Protein 5HSZ (pdb70)

InterPro domains:
  IPR001647 DNA-binding HTH domain, TetR-type [PF00440] (20-61)
  IPR001647 DNA-binding HTH domain, TetR-type [PS50977] (10-70)
  IPR009057 Homedomain-like superfamily [SSF46689] (5-86)
  IPR023769 Nucleoid occlusion factor SlmA [MF_01839] (1-198)
  IPR023772 DNA-binding HTH domain, TetR-type, conserved site [PS01081] (28-58)
  IPR036271 Tetracyclin repressor-like, C-terminal domain superfamily [SSF48498] (84-192)
  IPR050109 HTH-type, TetR-like transcriptional regulator [PTHR30055] (3-193)
  IPR054580 Nucleoid occlusion factor SlmA-like, C-terminal [PF22276] (82-198)

Foldseek 3Di:
DVLLVLLLVVQLVCCLDPNVLDADDCQVSQVSSPHHSVVSCVNPVDCVVSLVVLVVVVLCQLVVVLVVLVVVDPQLLSSLLSSLCSLLVVCLVRVRSLCLLLPSSCVPDDPVSVVSSVVSLVVSLVVQLVSQVCCCVRVVDGQPDRSNVLSCLSVVLSSVQSVCCNVVSNPRGSCVVVVVVSVVSVVSSD/DCVCCLVVLLVLLVVLQLVCLQPPVVVDPDDLCVSCVNSVHDSVVSCVNPVDVLVVVCVVVVCVLCQQVVVLVVLVVVDVDLLSSLLVSLVSLQVVCLVRVSVLCLLLCVSCPVPDPVSVVVSVVSLVSSLVSNLVSQVCNCVRPNDGFPDDSSVLSVLSSCLSSVLSVVCVVVSNPRRSCVCVVVVSVVSVVPRD/DPDDDPDDPVD

B-factor: mean 50.71, std 27.28, range [10.42, 173.82]

Structure (mmCIF, N/CA/C/O backbone):
data_5HSZ
#
_entry.id   5HSZ
#
_cell.length_a   69.261
_cell.length_b   69.261
_cell.length_c   325.613
_cell.angle_alpha   90.000
_cell.angle_beta   90.000
_cell.angle_gamma   120.000
#
_symmetry.space_group_name_H-M   'P 65 2 2'
#
loop_
_entity.id
_entity.type
_entity.pdbx_description
1 polymer 'Nucleoid occlusion factor SlmA'
2 polymer 'C-terminal Tail of FtsZ'
3 non-polymer 'SULFATE ION'
4 water water
#
loop_
_atom_site.group_PDB
_atom_site.id
_atom_site.type_symbol
_atom_site.label_atom_id
_atom_site.label_alt_id
_atom_site.label_comp_id
_atom_site.label_asym_id
_atom_site.label_entity_id
_atom_site.label_seq_id
_atom_site.pdbx_PDB_ins_code
_atom_site.Cartn_x
_atom_site.Cartn_y
_atom_site.Cartn_z
_atom_site.occupancy
_atom_site.B_iso_or_equiv
_atom_site.auth_seq_id
_atom_site.auth_comp_id
_atom_site.auth_asym_id
_atom_site.auth_atom_id
_atom_site.pdbx_PDB_model_num
ATOM 1 N N . ARG A 1 7 ? 37.651 -11.079 -31.391 1.00 90.88 9 ARG A N 1
ATOM 2 C CA . ARG A 1 7 ? 37.902 -10.767 -29.988 1.00 90.84 9 ARG A CA 1
ATOM 3 C C . ARG A 1 7 ? 37.253 -9.454 -29.573 1.00 81.55 9 ARG A C 1
ATOM 4 O O . ARG A 1 7 ? 36.222 -9.446 -28.901 1.00 73.50 9 ARG A O 1
ATOM 12 N N . ASN A 1 8 ? 37.869 -8.344 -29.969 1.00 78.34 10 ASN A N 1
ATOM 13 C CA . ASN A 1 8 ? 37.326 -7.027 -29.665 1.00 79.47 10 ASN A CA 1
ATOM 14 C C . ASN A 1 8 ? 35.933 -6.856 -30.260 1.00 75.37 10 ASN A C 1
ATOM 15 O O . ASN A 1 8 ? 35.007 -6.411 -29.584 1.00 80.00 10 ASN A O 1
ATOM 20 N N . ARG A 1 9 ? 35.797 -7.223 -31.530 1.00 87.13 11 ARG A N 1
ATOM 21 C CA . ARG A 1 9 ? 34.529 -7.123 -32.241 1.00 72.42 11 ARG A CA 1
ATOM 22 C C . ARG A 1 9 ? 33.517 -8.131 -31.709 1.00 59.11 11 ARG A C 1
ATOM 23 O O . ARG A 1 9 ? 32.334 -7.822 -31.561 1.00 57.56 11 ARG A O 1
ATOM 31 N N . ARG A 1 10 ? 33.989 -9.339 -31.424 1.00 47.27 12 ARG A N 1
ATOM 32 C CA . ARG A 1 10 ? 33.121 -10.404 -30.939 1.00 49.59 12 ARG A CA 1
ATOM 33 C C . ARG A 1 10 ? 32.427 -10.023 -29.635 1.00 49.79 12 ARG A C 1
ATOM 34 O O . ARG A 1 10 ? 31.212 -10.169 -29.504 1.00 52.60 12 ARG A O 1
ATOM 42 N N . GLU A 1 11 ? 33.201 -9.535 -28.672 1.00 43.65 13 GLU A N 1
ATOM 43 C CA . GLU A 1 11 ? 32.638 -9.107 -27.400 1.00 50.10 13 GLU A CA 1
ATOM 44 C C . GLU A 1 11 ? 31.722 -7.906 -27.593 1.00 56.54 13 GLU A C 1
ATOM 45 O O . GLU A 1 11 ? 30.677 -7.805 -26.955 1.00 63.58 13 GLU A O 1
ATOM 51 N N . GLU A 1 12 ? 32.127 -6.995 -28.472 1.00 51.61 14 GLU A N 1
ATOM 52 C CA . GLU A 1 12 ? 31.302 -5.844 -28.819 1.00 51.38 14 GLU A CA 1
ATOM 53 C C . GLU A 1 12 ? 29.908 -6.290 -29.241 1.00 46.46 14 GLU A C 1
ATOM 54 O O . GLU A 1 12 ? 28.904 -5.737 -28.791 1.00 38.45 14 GLU A O 1
ATOM 60 N N . ILE A 1 13 ? 29.854 -7.296 -30.108 1.00 43.62 15 ILE A N 1
ATOM 61 C CA . ILE A 1 13 ? 28.585 -7.834 -30.582 1.00 37.01 15 ILE A CA 1
ATOM 62 C C . ILE A 1 13 ? 27.768 -8.415 -29.432 1.00 35.75 15 ILE A C 1
ATOM 63 O O . ILE A 1 13 ? 26.563 -8.181 -29.334 1.00 31.28 15 ILE A O 1
ATOM 68 N N . LEU A 1 14 ? 28.431 -9.171 -28.562 1.00 29.52 16 LEU A N 1
ATOM 69 C CA . LEU A 1 14 ? 27.770 -9.757 -27.401 1.00 25.29 16 LEU A CA 1
ATOM 70 C C . LEU A 1 14 ? 27.303 -8.677 -26.431 1.00 34.63 16 LEU A C 1
ATOM 71 O O . LEU A 1 14 ? 26.190 -8.739 -25.908 1.00 34.95 16 LEU A O 1
ATOM 76 N N . GLN A 1 15 ? 28.160 -7.688 -26.194 1.00 35.96 17 GLN A N 1
ATOM 77 C CA . GLN A 1 15 ? 27.819 -6.563 -25.331 1.00 45.01 17 GLN A CA 1
ATOM 78 C C . GLN A 1 15 ? 26.551 -5.874 -25.818 1.00 41.50 17 GLN A C 1
ATOM 79 O O . GLN A 1 15 ? 25.653 -5.575 -25.032 1.00 42.85 17 GLN A O 1
ATOM 85 N N . SER A 1 16 ? 26.483 -5.628 -27.122 1.00 35.93 18 SER A N 1
ATOM 86 C CA . SER A 1 16 ? 25.340 -4.943 -27.712 1.00 29.23 18 SER A CA 1
ATOM 87 C C . SER A 1 16 ? 24.081 -5.804 -27.686 1.00 29.74 18 SER A C 1
ATOM 88 O O . SER A 1 16 ? 22.970 -5.284 -27.595 1.00 35.90 18 SER A O 1
ATOM 91 N N . LEU A 1 17 ? 24.255 -7.120 -27.768 1.00 31.84 19 LEU A N 1
ATOM 92 C CA . LEU A 1 17 ? 23.121 -8.035 -27.703 1.00 32.85 19 LEU A CA 1
ATOM 93 C C . LEU A 1 17 ? 22.509 -8.029 -26.308 1.00 40.86 19 LEU A C 1
ATOM 94 O O . LEU A 1 17 ? 21.292 -7.935 -26.154 1.00 46.55 19 LEU A O 1
ATOM 99 N N . ALA A 1 18 ? 23.364 -8.133 -25.295 1.00 34.70 20 ALA A N 1
ATOM 100 C CA . ALA A 1 18 ? 22.917 -8.086 -23.909 1.00 35.22 20 ALA A CA 1
ATOM 101 C C . ALA A 1 18 ? 22.192 -6.774 -23.635 1.00 46.02 20 ALA A C 1
ATOM 102 O O . ALA A 1 18 ? 21.158 -6.752 -22.967 1.00 50.11 20 ALA A O 1
ATOM 104 N N . LEU A 1 19 ? 22.741 -5.683 -24.160 1.00 44.10 21 LEU A N 1
ATOM 105 C CA . LEU A 1 19 ? 22.139 -4.366 -23.993 1.00 45.96 21 LEU A CA 1
ATOM 106 C C . LEU A 1 19 ? 20.801 -4.292 -24.720 1.00 45.04 21 LEU A C 1
ATOM 107 O O . LEU A 1 19 ? 19.830 -3.746 -24.195 1.00 47.61 21 LEU A O 1
ATOM 112 N N . MET A 1 20 ? 20.754 -4.840 -25.930 1.00 30.60 22 MET A N 1
ATOM 113 C CA . MET A 1 20 ? 19.512 -4.872 -26.694 1.00 40.53 22 MET A CA 1
ATOM 114 C C . MET A 1 20 ? 18.447 -5.683 -25.967 1.00 45.36 22 MET A C 1
ATOM 115 O O . MET A 1 20 ? 17.277 -5.312 -25.958 1.00 45.61 22 MET A O 1
ATOM 120 N N . LEU A 1 21 ? 18.862 -6.787 -25.353 1.00 48.24 23 LEU A N 1
ATOM 121 C CA . LEU A 1 21 ? 17.944 -7.650 -24.615 1.00 43.49 23 LEU A CA 1
ATOM 122 C C . LEU A 1 21 ? 17.346 -6.943 -23.401 1.00 47.43 23 LEU A C 1
ATOM 123 O O . LEU A 1 21 ? 16.276 -7.315 -22.923 1.00 40.94 23 LEU A O 1
ATOM 128 N N . GLU A 1 22 ? 18.040 -5.923 -22.910 1.00 52.57 24 GLU A N 1
ATOM 129 C CA . GLU A 1 22 ? 17.618 -5.222 -21.703 1.00 55.56 24 GLU A CA 1
ATOM 130 C C . GLU A 1 22 ? 16.841 -3.946 -22.014 1.00 61.04 24 GLU A C 1
ATOM 131 O O . GLU A 1 22 ? 16.160 -3.396 -21.150 1.00 66.02 24 GLU A O 1
ATOM 137 N N . SER A 1 23 ? 16.939 -3.485 -23.256 1.00 57.56 25 SER A N 1
ATOM 138 C CA . SER A 1 23 ? 16.279 -2.250 -23.663 1.00 57.71 25 SER A CA 1
ATOM 139 C C . SER A 1 23 ? 14.865 -2.499 -24.182 1.00 65.60 25 SER A C 1
ATOM 140 O O . SER A 1 23 ? 14.305 -3.581 -24.002 1.00 65.49 25 SER A O 1
ATOM 143 N N . SER A 1 24 ? 14.295 -1.486 -24.825 1.00 75.96 26 SER A N 1
ATOM 144 C CA . SER A 1 24 ? 12.949 -1.581 -25.379 1.00 76.73 26 SER A CA 1
ATOM 145 C C . SER A 1 24 ? 12.888 -2.600 -26.515 1.00 71.90 26 SER A C 1
ATOM 146 O O . SER A 1 24 ? 11.832 -3.167 -26.799 1.00 71.06 26 SER A O 1
ATOM 149 N N . ASP A 1 25 ? 14.026 -2.826 -27.163 1.00 70.66 27 ASP A N 1
ATOM 150 C CA . ASP A 1 25 ? 14.109 -3.820 -28.224 1.00 70.45 27 ASP A CA 1
ATOM 151 C C . ASP A 1 25 ? 14.258 -5.222 -27.636 1.00 69.19 27 ASP A C 1
ATOM 152 O O . ASP A 1 25 ? 14.114 -6.223 -28.340 1.00 69.43 27 ASP A O 1
ATOM 157 N N . GLY A 1 26 ? 14.545 -5.286 -26.340 1.00 63.98 28 GLY A N 1
ATOM 158 C CA . GLY A 1 26 ? 14.740 -6.557 -25.668 1.00 54.19 28 GLY A CA 1
ATOM 159 C C . GLY A 1 26 ? 13.523 -7.459 -25.715 1.00 47.25 28 GLY A C 1
ATOM 160 O O . GLY A 1 26 ? 13.649 -8.680 -25.647 1.00 48.25 28 GLY A O 1
ATOM 161 N N . SER A 1 27 ? 12.345 -6.856 -25.833 1.00 49.10 29 SER A N 1
ATOM 162 C CA . SER A 1 27 ? 11.099 -7.612 -25.869 1.00 56.17 29 SER A CA 1
ATOM 163 C C . SER A 1 27 ? 10.701 -7.975 -27.298 1.00 57.70 29 SER A C 1
ATOM 164 O O . SER A 1 27 ? 9.641 -8.555 -27.525 1.00 64.94 29 SER A O 1
ATOM 167 N N . GLN A 1 28 ? 11.555 -7.631 -28.258 1.00 54.65 30 GLN A N 1
ATOM 168 C CA . GLN A 1 28 ? 11.291 -7.942 -29.660 1.00 65.68 30 GLN A CA 1
ATOM 169 C C . GLN A 1 28 ? 12.420 -8.773 -30.258 1.00 58.69 30 GLN A C 1
ATOM 170 O O . GLN A 1 28 ? 13.491 -8.899 -29.664 1.00 37.98 30 GLN A O 1
ATOM 176 N N . ARG A 1 29 ? 12.178 -9.342 -31.433 1.00 68.30 31 ARG A N 1
ATOM 177 C CA . ARG A 1 29 ? 13.198 -10.130 -32.108 1.00 69.19 31 ARG A CA 1
ATOM 178 C C . ARG A 1 29 ? 14.393 -9.263 -32.493 1.00 60.85 31 ARG A C 1
ATOM 179 O O . ARG A 1 29 ? 14.233 -8.234 -33.149 1.00 60.97 31 ARG A O 1
ATOM 187 N N . ILE A 1 30 ? 15.585 -9.678 -32.073 1.00 56.89 32 ILE A N 1
ATOM 188 C CA . ILE A 1 30 ? 16.810 -9.002 -32.470 1.00 43.34 32 ILE A CA 1
ATOM 189 C C . ILE A 1 30 ? 17.157 -9.445 -33.883 1.00 40.45 32 ILE A C 1
ATOM 190 O O . ILE A 1 30 ? 16.998 -10.614 -34.225 1.00 44.28 32 ILE A O 1
ATOM 195 N N . THR A 1 31 ? 17.616 -8.516 -34.712 1.00 37.27 33 THR A N 1
ATOM 196 C CA . THR A 1 31 ? 17.975 -8.861 -36.080 1.00 41.08 33 THR A CA 1
ATOM 197 C C . THR A 1 31 ? 19.483 -8.803 -36.270 1.00 40.62 33 THR A C 1
ATOM 198 O O . THR A 1 31 ? 20.165 -7.980 -35.660 1.00 34.50 33 THR A O 1
ATOM 202 N N . THR A 1 32 ? 20.000 -9.689 -37.114 1.00 40.88 34 THR A N 1
ATOM 203 C CA . THR A 1 32 ? 21.414 -9.671 -37.461 1.00 40.55 34 THR A CA 1
ATOM 204 C C . THR A 1 32 ? 21.789 -8.312 -38.043 1.00 44.52 34 THR A C 1
ATOM 205 O O . THR A 1 32 ? 22.919 -7.847 -37.893 1.00 43.81 34 THR A O 1
ATOM 209 N N . ALA A 1 33 ? 20.822 -7.673 -38.695 1.00 50.25 35 ALA A N 1
ATOM 210 C CA . ALA A 1 33 ? 21.028 -6.356 -39.290 1.00 50.55 35 ALA A CA 1
ATOM 211 C C . ALA A 1 33 ? 21.212 -5.277 -38.226 1.00 51.83 35 ALA A C 1
ATOM 212 O O . ALA A 1 33 ? 22.187 -4.524 -38.259 1.00 44.86 35 ALA A O 1
ATOM 214 N N . LYS A 1 34 ? 20.268 -5.198 -37.292 1.00 52.84 36 LYS A N 1
ATOM 215 C CA . LYS A 1 34 ? 20.341 -4.228 -36.206 1.00 53.94 36 LYS A CA 1
ATOM 216 C C . LYS A 1 34 ? 21.591 -4.447 -35.369 1.00 44.35 36 LYS A C 1
ATOM 217 O O . LYS A 1 34 ? 22.291 -3.498 -35.020 1.00 40.52 36 LYS A O 1
ATOM 223 N N . LEU A 1 35 ? 21.858 -5.706 -35.044 1.00 37.32 37 LEU A N 1
ATOM 224 C CA . LEU A 1 35 ? 23.020 -6.068 -34.244 1.00 39.77 37 LEU A CA 1
ATOM 225 C C . LEU A 1 35 ? 24.298 -5.513 -34.869 1.00 43.25 37 LEU A C 1
ATOM 226 O O . LEU A 1 35 ? 25.149 -4.950 -34.178 1.00 46.01 37 LEU A O 1
ATOM 231 N N . ALA A 1 36 ? 24.420 -5.673 -36.183 1.00 39.47 38 ALA A N 1
ATOM 232 C CA . ALA A 1 36 ? 25.577 -5.175 -36.915 1.00 45.71 38 ALA A CA 1
ATOM 233 C C . ALA A 1 36 ? 25.655 -3.652 -36.855 1.00 44.12 38 ALA A C 1
ATOM 234 O O . ALA A 1 36 ? 26.734 -3.083 -36.697 1.00 45.80 38 ALA A O 1
ATOM 236 N N . ALA A 1 37 ? 24.504 -2.999 -36.978 1.00 39.57 39 ALA A N 1
ATOM 237 C CA . ALA A 1 37 ? 24.446 -1.541 -36.967 1.00 46.19 39 ALA A CA 1
ATOM 238 C C . ALA A 1 37 ? 24.908 -0.958 -35.635 1.00 52.10 39 ALA A C 1
ATOM 239 O O . ALA A 1 37 ? 25.662 0.014 -35.601 1.00 58.85 39 ALA A O 1
ATOM 241 N N . SER A 1 38 ? 24.453 -1.559 -34.540 1.00 49.47 40 SER A N 1
ATOM 242 C CA . SER A 1 38 ? 24.769 -1.064 -33.204 1.00 46.19 40 SER A CA 1
ATOM 243 C C . SER A 1 38 ? 26.270 -1.062 -32.922 1.00 50.70 40 SER A C 1
ATOM 244 O O . SER A 1 38 ? 26.767 -0.211 -32.185 1.00 63.06 40 SER A O 1
ATOM 247 N N . VAL A 1 39 ? 26.988 -2.015 -33.507 1.00 45.00 41 VAL A N 1
ATOM 248 C CA . VAL A 1 39 ? 28.435 -2.090 -33.331 1.00 47.53 41 VAL A CA 1
ATOM 249 C C . VAL A 1 39 ? 29.167 -1.373 -34.463 1.00 54.38 41 VAL A C 1
ATOM 250 O O . VAL A 1 39 ? 30.396 -1.294 -34.470 1.00 54.99 41 VAL A O 1
ATOM 254 N N . GLY A 1 40 ? 28.401 -0.853 -35.417 1.00 49.60 42 GLY A N 1
ATOM 255 C CA . GLY A 1 40 ? 28.956 -0.068 -36.504 1.00 48.88 42 GLY A CA 1
ATOM 256 C C . GLY A 1 40 ? 29.655 -0.887 -37.571 1.00 54.57 42 GLY A C 1
ATOM 257 O O . GLY A 1 40 ? 30.602 -0.417 -38.203 1.00 62.07 42 GLY A O 1
ATOM 258 N N . VAL A 1 41 ? 29.192 -2.116 -37.775 1.00 44.40 43 VAL A N 1
ATOM 259 C CA . VAL A 1 41 ? 29.756 -2.975 -38.808 1.00 42.09 43 VAL A CA 1
ATOM 260 C C . VAL A 1 41 ? 28.671 -3.460 -39.761 1.00 42.32 43 VAL A C 1
ATOM 261 O O . VAL A 1 41 ? 27.479 -3.333 -39.479 1.00 33.77 43 VAL A O 1
ATOM 265 N N . SER A 1 42 ? 29.091 -4.014 -40.893 1.00 37.01 44 SER A N 1
ATOM 266 C CA . SER A 1 42 ? 28.152 -4.520 -41.882 1.00 30.04 44 SER A CA 1
ATOM 267 C C . SER A 1 42 ? 27.623 -5.886 -41.469 1.00 36.88 44 SER A C 1
ATOM 268 O O . SER A 1 42 ? 28.255 -6.598 -40.690 1.00 35.16 44 SER A O 1
ATOM 271 N N . GLU A 1 43 ? 26.457 -6.243 -41.997 1.00 39.43 45 GLU A N 1
ATOM 272 C CA . GLU A 1 43 ? 25.863 -7.545 -41.732 1.00 37.34 45 GLU A CA 1
ATOM 273 C C . GLU A 1 43 ? 26.843 -8.656 -42.093 1.00 36.50 45 GLU A C 1
ATOM 274 O O . GLU A 1 43 ? 26.973 -9.643 -41.369 1.00 36.88 45 GLU A O 1
ATOM 280 N N . ALA A 1 44 ? 27.536 -8.479 -43.213 1.00 33.02 46 ALA A N 1
ATOM 281 C CA . ALA A 1 44 ? 28.522 -9.450 -43.672 1.00 33.62 46 ALA A CA 1
ATOM 282 C C . ALA A 1 44 ? 29.669 -9.588 -42.676 1.00 34.46 46 ALA A C 1
ATOM 283 O O . ALA A 1 44 ? 30.117 -10.697 -42.381 1.00 33.01 46 ALA A O 1
ATOM 285 N N . ALA A 1 45 ? 30.140 -8.457 -42.162 1.00 33.31 47 ALA A N 1
ATOM 286 C CA . ALA A 1 45 ? 31.237 -8.451 -41.201 1.00 38.59 47 ALA A CA 1
ATOM 287 C C . ALA A 1 45 ? 30.853 -9.190 -39.923 1.00 40.20 47 ALA A C 1
ATOM 288 O O . ALA A 1 45 ? 31.662 -9.921 -39.352 1.00 45.83 47 ALA A O 1
ATOM 290 N N . LEU A 1 46 ? 29.615 -8.994 -39.482 1.00 36.56 48 LEU A N 1
ATOM 291 C CA . LEU A 1 46 ? 29.119 -9.649 -38.277 1.00 37.49 48 LEU A CA 1
ATOM 292 C C . LEU A 1 46 ? 29.116 -11.167 -38.436 1.00 45.99 48 LEU A C 1
ATOM 293 O O . LEU A 1 46 ? 29.438 -11.897 -37.499 1.00 43.74 48 LEU A O 1
ATOM 298 N N . TYR A 1 47 ? 28.752 -11.634 -39.626 1.00 51.03 49 TYR A N 1
ATOM 299 C CA . TYR A 1 47 ? 28.723 -13.065 -39.915 1.00 54.55 49 TYR A CA 1
ATOM 300 C C . TYR A 1 47 ? 30.093 -13.703 -39.723 1.00 48.29 49 TYR A C 1
ATOM 301 O O . TYR A 1 47 ? 30.199 -14.862 -39.321 1.00 44.62 49 TYR A O 1
ATOM 310 N N . ARG A 1 48 ? 31.138 -12.937 -40.015 1.00 45.66 50 ARG A N 1
ATOM 311 C CA . ARG A 1 48 ? 32.510 -13.403 -39.858 1.00 49.83 50 ARG A CA 1
ATOM 312 C C . ARG A 1 48 ? 32.767 -13.885 -38.434 1.00 44.13 50 ARG A C 1
ATOM 313 O O . ARG A 1 48 ? 33.582 -14.779 -38.207 1.00 43.77 50 ARG A O 1
ATOM 321 N N . HIS A 1 49 ? 32.064 -13.286 -37.478 1.00 40.43 51 HIS A N 1
ATOM 322 C CA . HIS A 1 49 ? 32.226 -13.635 -36.072 1.00 41.26 51 HIS A CA 1
ATOM 323 C C . HIS A 1 49 ? 31.140 -14.598 -35.603 1.00 37.64 51 HIS A C 1
ATOM 324 O O . HIS A 1 49 ? 31.412 -15.541 -34.861 1.00 38.47 51 HIS A O 1
ATOM 331 N N . PHE A 1 50 ? 29.909 -14.353 -36.039 1.00 38.26 52 PHE A N 1
ATOM 332 C CA . PHE A 1 50 ? 28.787 -15.213 -35.681 1.00 39.41 52 PHE A CA 1
ATOM 333 C C . PHE A 1 50 ? 27.913 -15.507 -36.893 1.00 44.78 52 PHE A C 1
ATOM 334 O O . PHE A 1 50 ? 27.285 -14.603 -37.444 1.00 48.60 52 PHE A O 1
ATOM 342 N N . PRO A 1 51 ? 27.870 -16.780 -37.313 1.00 51.98 53 PRO A N 1
ATOM 343 C CA . PRO A 1 51 ? 27.013 -17.194 -38.427 1.00 50.21 53 PRO A CA 1
ATOM 344 C C . PRO A 1 51 ? 25.555 -16.889 -38.117 1.00 53.26 53 PRO A C 1
ATOM 345 O O . PRO A 1 51 ? 24.798 -16.489 -39.001 1.00 53.46 53 PRO A O 1
ATOM 349 N N . SER A 1 52 ? 25.175 -17.077 -36.858 1.00 52.64 54 SER A N 1
ATOM 350 C CA . SER A 1 52 ? 23.810 -16.829 -36.419 1.00 51.59 54 SER A CA 1
ATOM 351 C C . SER A 1 52 ? 23.801 -16.233 -35.019 1.00 53.54 54 SER A C 1
ATOM 352 O O . SER A 1 52 ? 24.843 -16.115 -34.375 1.00 56.52 54 SER A O 1
ATOM 355 N N . LYS A 1 53 ? 22.617 -15.861 -34.550 1.00 47.70 55 LYS A N 1
ATOM 356 C CA . LYS A 1 53 ? 22.471 -15.333 -33.202 1.00 55.35 55 LYS A CA 1
ATOM 357 C C . LYS A 1 53 ? 22.521 -16.469 -32.191 1.00 48.08 55 LYS A C 1
ATOM 358 O O . LYS A 1 53 ? 22.675 -16.242 -30.992 1.00 45.89 55 LYS A O 1
ATOM 364 N N . THR A 1 54 ? 22.391 -17.694 -32.689 1.00 25.55 56 THR A N 1
ATOM 365 C CA . THR A 1 54 ? 22.410 -18.875 -31.838 1.00 29.92 56 THR A CA 1
ATOM 366 C C . THR A 1 54 ? 23.741 -18.989 -31.104 1.00 29.05 56 THR A C 1
ATOM 367 O O . THR A 1 54 ? 23.775 -19.214 -29.895 1.00 38.82 56 THR A O 1
ATOM 371 N N . ARG A 1 55 ? 24.834 -18.835 -31.845 1.00 27.29 57 ARG A N 1
ATOM 372 C CA . ARG A 1 55 ? 26.168 -18.855 -31.257 1.00 35.66 57 ARG A CA 1
ATOM 373 C C . ARG A 1 55 ? 26.298 -17.753 -30.213 1.00 33.98 57 ARG A C 1
ATOM 374 O O . ARG A 1 55 ? 26.979 -17.918 -29.201 1.00 35.73 57 ARG A O 1
ATOM 382 N N . MET A 1 56 ? 25.638 -16.627 -30.468 1.00 25.33 58 MET A N 1
ATOM 383 C CA . MET A 1 56 ? 25.666 -15.493 -29.552 1.00 33.84 58 MET A CA 1
ATOM 384 C C . MET A 1 56 ? 24.997 -15.842 -28.228 1.00 29.81 58 MET A C 1
ATOM 385 O O . MET A 1 56 ? 25.565 -15.623 -27.158 1.00 34.34 58 MET A O 1
ATOM 390 N N . PHE A 1 57 ? 23.785 -16.385 -28.306 1.00 24.17 59 PHE A N 1
ATOM 391 C CA . PHE A 1 57 ? 23.050 -16.781 -27.110 1.00 24.24 59 PHE A CA 1
ATOM 392 C C . PHE A 1 57 ? 23.799 -17.852 -26.323 1.00 31.91 59 PHE A C 1
ATOM 393 O O . PHE A 1 57 ? 23.839 -17.812 -25.094 1.00 27.56 59 PHE A O 1
ATOM 401 N N . ASP A 1 58 ? 24.390 -18.807 -27.037 1.00 29.72 60 ASP A N 1
ATOM 402 C CA . ASP A 1 58 ? 25.214 -19.834 -26.407 1.00 33.76 60 ASP A CA 1
ATOM 403 C C . ASP A 1 58 ? 26.260 -19.201 -25.497 1.00 30.82 60 ASP A C 1
ATOM 404 O O . ASP A 1 58 ? 26.431 -19.612 -24.349 1.00 30.28 60 ASP A O 1
ATOM 409 N N . SER A 1 59 ? 26.954 -18.195 -26.020 1.00 25.15 61 SER A N 1
ATOM 410 C CA . SER A 1 59 ? 27.998 -17.506 -25.271 1.00 30.03 61 SER A CA 1
ATOM 411 C C . SER A 1 59 ? 27.427 -16.821 -24.033 1.00 31.69 61 SER A C 1
ATOM 412 O O . SER A 1 59 ? 28.011 -16.884 -22.952 1.00 34.08 61 SER A O 1
ATOM 415 N N . LEU A 1 60 ? 26.281 -16.167 -24.200 1.00 30.82 62 LEU A N 1
ATOM 416 C CA . LEU A 1 60 ? 25.606 -15.504 -23.090 1.00 28.98 62 LEU A CA 1
ATOM 417 C C . LEU A 1 60 ? 25.187 -16.505 -22.019 1.00 30.78 62 LEU A C 1
ATOM 418 O O . LEU A 1 60 ? 25.450 -16.306 -20.833 1.00 26.49 62 LEU A O 1
ATOM 423 N N . ILE A 1 61 ? 24.535 -17.582 -22.444 1.00 20.72 63 ILE A N 1
ATOM 424 C CA . ILE A 1 61 ? 24.102 -18.621 -21.520 1.00 21.67 63 ILE A CA 1
ATOM 425 C C . ILE A 1 61 ? 25.297 -19.216 -20.783 1.00 29.09 63 ILE A C 1
ATOM 426 O O . ILE A 1 61 ? 25.200 -19.571 -19.608 1.00 31.46 63 ILE A O 1
ATOM 431 N N . GLU A 1 62 ? 26.426 -19.318 -21.478 1.00 27.22 64 GLU A N 1
ATOM 432 C CA . GLU A 1 62 ? 27.648 -19.834 -20.872 1.00 26.95 64 GLU A CA 1
ATOM 433 C C . GLU A 1 62 ? 28.123 -18.909 -19.757 1.00 25.12 64 GLU A C 1
ATOM 434 O O . GLU A 1 62 ? 28.592 -19.368 -18.717 1.00 25.67 64 GLU A O 1
ATOM 440 N N . PHE A 1 63 ? 27.998 -17.605 -19.982 1.00 20.07 65 PHE A N 1
ATOM 441 C CA . PHE A 1 63 ? 28.336 -16.621 -18.961 1.00 18.69 65 PHE A CA 1
ATOM 442 C C . PHE A 1 63 ? 27.420 -16.782 -17.754 1.00 26.84 65 PHE A C 1
ATOM 443 O O . PHE A 1 63 ? 27.860 -16.688 -16.609 1.00 29.18 65 PHE A O 1
ATOM 451 N N . ILE A 1 64 ? 26.142 -17.028 -18.022 1.00 25.15 66 ILE A N 1
ATOM 452 C CA . ILE A 1 64 ? 25.155 -17.215 -16.967 1.00 30.31 66 ILE A CA 1
ATOM 453 C C . ILE A 1 64 ? 25.487 -18.441 -16.122 1.00 32.33 66 ILE A C 1
ATOM 454 O O . ILE A 1 64 ? 25.523 -18.369 -14.894 1.00 24.88 66 ILE A O 1
ATOM 459 N N . GLU A 1 65 ? 25.730 -19.564 -16.790 1.00 27.12 67 GLU A N 1
ATOM 460 C CA . GLU A 1 65 ? 26.099 -20.799 -16.108 1.00 24.32 67 GLU A CA 1
ATOM 461 C C . GLU A 1 65 ? 27.320 -20.591 -15.220 1.00 26.58 67 GLU A C 1
ATOM 462 O O . GLU A 1 65 ? 27.304 -20.927 -14.037 1.00 33.17 67 GLU A O 1
ATOM 468 N N . ASP A 1 66 ? 28.377 -20.037 -15.804 1.00 20.38 68 ASP A N 1
ATOM 469 C CA . ASP A 1 66 ? 29.624 -19.816 -15.081 1.00 22.95 68 ASP A CA 1
ATOM 470 C C . ASP A 1 66 ? 29.429 -18.930 -13.855 1.00 28.88 68 ASP A C 1
ATOM 471 O O . ASP A 1 66 ? 29.864 -19.275 -12.759 1.00 41.13 68 ASP A O 1
ATOM 476 N N . SER A 1 67 ? 28.772 -17.792 -14.046 1.00 24.32 69 SER A N 1
ATOM 477 C CA . SER A 1 67 ? 28.573 -16.834 -12.964 1.00 26.78 69 SER A CA 1
ATOM 478 C C . SER A 1 67 ? 27.841 -17.446 -11.771 1.00 26.57 69 SER A C 1
ATOM 479 O O . SER A 1 67 ? 28.236 -17.248 -10.622 1.00 24.78 69 SER A O 1
ATOM 482 N N . LEU A 1 68 ? 26.775 -18.191 -12.049 1.00 27.32 70 LEU A N 1
ATOM 483 C CA . LEU A 1 68 ? 25.959 -18.781 -10.991 1.00 23.49 70 LEU A CA 1
ATOM 484 C C . LEU A 1 68 ? 26.616 -20.002 -10.352 1.00 28.83 70 LEU A C 1
ATOM 485 O O . LEU A 1 68 ? 26.814 -20.042 -9.138 1.00 29.01 70 LEU A O 1
ATOM 490 N N . ILE A 1 69 ? 26.951 -20.994 -11.172 1.00 26.42 71 ILE A N 1
ATOM 491 C CA . ILE A 1 69 ? 27.567 -22.221 -10.676 1.00 28.76 71 ILE A CA 1
ATOM 492 C C . ILE A 1 69 ? 28.834 -21.930 -9.875 1.00 32.73 71 ILE A C 1
ATOM 493 O O . ILE A 1 69 ? 29.028 -22.471 -8.787 1.00 38.30 71 ILE A O 1
ATOM 498 N N . THR A 1 70 ? 29.691 -21.072 -10.420 1.00 30.04 72 THR A N 1
ATOM 499 C CA . THR A 1 70 ? 30.932 -20.699 -9.749 1.00 33.63 72 THR A CA 1
ATOM 500 C C . THR A 1 70 ? 30.668 -20.059 -8.391 1.00 28.40 72 THR A C 1
ATOM 501 O O . THR A 1 70 ? 31.347 -20.360 -7.411 1.00 32.74 72 THR A O 1
ATOM 505 N N . ARG A 1 71 ? 29.677 -19.178 -8.336 1.00 31.35 73 ARG A N 1
ATOM 506 C CA . ARG A 1 71 ? 29.335 -18.498 -7.093 1.00 32.40 73 ARG A CA 1
ATOM 507 C C . ARG A 1 71 ? 28.709 -19.450 -6.079 1.00 31.00 73 ARG A C 1
ATOM 508 O O . ARG A 1 71 ? 28.923 -19.314 -4.876 1.00 36.81 73 ARG A O 1
ATOM 516 N N . ILE A 1 72 ? 27.936 -20.412 -6.570 1.00 24.36 74 ILE A N 1
ATOM 517 C CA . ILE A 1 72 ? 27.301 -21.395 -5.701 1.00 26.28 74 ILE A CA 1
ATOM 518 C C . ILE A 1 72 ? 28.338 -22.271 -5.002 1.00 30.10 74 ILE A C 1
ATOM 519 O O . ILE A 1 72 ? 28.166 -22.644 -3.842 1.00 33.54 74 ILE A O 1
ATOM 524 N N . ASN A 1 73 ? 29.415 -22.593 -5.711 1.00 32.97 75 ASN A N 1
ATOM 525 C CA . ASN A 1 73 ? 30.493 -23.389 -5.135 1.00 34.46 75 ASN A CA 1
ATOM 526 C C . ASN A 1 73 ? 31.296 -22.606 -4.100 1.00 29.67 75 ASN A C 1
ATOM 527 O O . ASN A 1 73 ? 31.720 -23.157 -3.085 1.00 26.67 75 ASN A O 1
ATOM 532 N N . LEU A 1 74 ? 31.503 -21.319 -4.359 1.00 34.86 76 LEU A N 1
ATOM 533 C CA . LEU A 1 74 ? 32.191 -20.462 -3.401 1.00 34.30 76 LEU A CA 1
ATOM 534 C C . LEU A 1 74 ? 31.369 -20.301 -2.126 1.00 36.04 76 LEU A C 1
ATOM 535 O O . LEU A 1 74 ? 31.917 -20.240 -1.026 1.00 39.68 76 LEU A O 1
ATOM 540 N N . ILE A 1 75 ? 30.052 -20.227 -2.285 1.00 30.06 77 ILE A N 1
ATOM 541 C CA . ILE A 1 75 ? 29.146 -20.152 -1.147 1.00 29.00 77 ILE A CA 1
ATOM 542 C C . ILE A 1 75 ? 29.271 -21.400 -0.282 1.00 26.08 77 ILE A C 1
ATOM 543 O O . ILE A 1 75 ? 29.420 -21.310 0.936 1.00 38.03 77 ILE A O 1
ATOM 548 N N . LEU A 1 76 ? 29.216 -22.564 -0.922 1.00 21.36 78 LEU A N 1
ATOM 549 C CA . LEU A 1 76 ? 29.269 -23.840 -0.212 1.00 23.24 78 LEU A CA 1
ATOM 550 C C . LEU A 1 76 ? 30.575 -24.013 0.562 1.00 37.47 78 LEU A C 1
ATOM 551 O O . LEU A 1 76 ? 30.613 -24.698 1.585 1.00 35.61 78 LEU A O 1
ATOM 556 N N . LYS A 1 77 ? 31.644 -23.392 0.078 1.00 30.03 79 LYS A N 1
ATOM 557 C CA . LYS A 1 77 ? 32.938 -23.515 0.741 1.00 33.19 79 LYS A CA 1
ATOM 558 C C . LYS A 1 77 ? 33.128 -22.527 1.885 1.00 25.22 79 LYS A C 1
ATOM 559 O O . LYS A 1 77 ? 33.692 -22.882 2.923 1.00 35.55 79 LYS A O 1
ATOM 565 N N . ASP A 1 78 ? 32.670 -21.293 1.694 1.00 28.25 80 ASP A N 1
ATOM 566 C CA . ASP A 1 78 ? 32.865 -20.245 2.694 1.00 40.07 80 ASP A CA 1
ATOM 567 C C . ASP A 1 78 ? 31.784 -20.227 3.779 1.00 47.08 80 ASP A C 1
ATOM 568 O O . ASP A 1 78 ? 31.949 -19.589 4.820 1.00 56.00 80 ASP A O 1
ATOM 573 N N . GLU A 1 79 ? 30.679 -20.926 3.533 1.00 41.24 81 GLU A N 1
ATOM 574 C CA . GLU A 1 79 ? 29.588 -21.001 4.501 1.00 34.88 81 GLU A CA 1
ATOM 575 C C . GLU A 1 79 ? 29.133 -22.444 4.683 1.00 39.86 81 GLU A C 1
ATOM 576 O O . GLU A 1 79 ? 28.908 -23.158 3.707 1.00 37.57 81 GLU A O 1
ATOM 582 N N . LYS A 1 80 ? 28.998 -22.868 5.935 1.00 42.19 82 LYS A N 1
ATOM 583 C CA . LYS A 1 80 ? 28.635 -24.249 6.233 1.00 39.08 82 LYS A CA 1
ATOM 584 C C . LYS A 1 80 ? 27.216 -24.391 6.776 1.00 37.11 82 LYS A C 1
ATOM 585 O O . LYS A 1 80 ? 26.616 -25.462 6.683 1.00 39.99 82 LYS A O 1
ATOM 591 N N . ASP A 1 81 ? 26.682 -23.316 7.345 1.00 24.02 83 ASP A N 1
ATOM 592 C CA . ASP A 1 81 ? 25.316 -23.336 7.855 1.00 28.97 83 ASP A CA 1
ATOM 593 C C . ASP A 1 81 ? 24.320 -23.505 6.712 1.00 34.38 83 ASP A C 1
ATOM 594 O O . ASP A 1 81 ? 24.310 -22.722 5.762 1.00 33.55 83 ASP A O 1
ATOM 599 N N . THR A 1 82 ? 23.485 -24.534 6.812 1.00 29.90 84 THR A N 1
ATOM 600 C CA . THR A 1 82 ? 22.536 -24.871 5.755 1.00 33.63 84 THR A CA 1
ATOM 601 C C . THR A 1 82 ? 21.645 -23.697 5.357 1.00 27.71 84 THR A C 1
ATOM 602 O O . THR A 1 82 ? 21.533 -23.367 4.176 1.00 25.77 84 THR A O 1
ATOM 606 N N . THR A 1 83 ? 21.012 -23.071 6.344 1.00 27.36 85 THR A N 1
ATOM 607 C CA . THR A 1 83 ? 20.084 -21.976 6.081 1.00 33.01 85 THR A CA 1
ATOM 608 C C . THR A 1 83 ? 20.787 -20.772 5.459 1.00 31.97 85 THR A C 1
ATOM 609 O O . THR A 1 83 ? 20.254 -20.133 4.551 1.00 32.08 85 THR A O 1
ATOM 613 N N . ALA A 1 84 ? 21.984 -20.468 5.951 1.00 26.57 86 ALA A N 1
ATOM 614 C CA . ALA A 1 84 ? 22.777 -19.374 5.404 1.00 30.71 86 ALA A CA 1
ATOM 615 C C . ALA A 1 84 ? 23.154 -19.669 3.956 1.00 27.36 86 ALA A C 1
ATOM 616 O O . ALA A 1 84 ? 23.097 -18.788 3.099 1.00 25.70 86 ALA A O 1
ATOM 618 N N . ARG A 1 85 ? 23.538 -20.914 3.691 1.00 31.00 87 ARG A N 1
ATOM 619 C CA . ARG A 1 85 ? 23.836 -21.348 2.331 1.00 26.60 87 ARG A CA 1
ATOM 620 C C . ARG A 1 85 ? 22.640 -21.102 1.420 1.00 24.60 87 ARG A C 1
ATOM 621 O O . ARG A 1 85 ? 22.760 -20.438 0.390 1.00 27.18 87 ARG A O 1
ATOM 629 N N . LEU A 1 86 ? 21.487 -21.635 1.811 1.00 27.03 88 LEU A N 1
ATOM 630 C CA . LEU A 1 86 ? 20.253 -21.435 1.060 1.00 17.23 88 LEU A CA 1
ATOM 631 C C . LEU A 1 86 ? 19.993 -19.955 0.796 1.00 28.67 88 LEU A C 1
ATOM 632 O O . LEU A 1 86 ? 19.655 -19.568 -0.322 1.00 23.35 88 LEU A O 1
ATOM 637 N N . ARG A 1 87 ? 20.155 -19.131 1.828 1.00 28.81 89 ARG A N 1
ATOM 638 C CA . ARG A 1 87 ? 19.912 -17.698 1.702 1.00 25.39 89 ARG A CA 1
ATOM 639 C C . ARG A 1 87 ? 20.847 -17.060 0.682 1.00 20.83 89 ARG A C 1
ATOM 640 O O . ARG A 1 87 ? 20.405 -16.327 -0.202 1.00 23.56 89 ARG A O 1
ATOM 648 N N . LEU A 1 88 ? 22.140 -17.342 0.810 1.00 23.81 90 LEU A N 1
ATOM 649 C CA . LEU A 1 88 ? 23.135 -16.802 -0.108 1.00 29.46 90 LEU A CA 1
ATOM 650 C C . LEU A 1 88 ? 22.834 -17.195 -1.550 1.00 32.96 90 LEU A C 1
ATOM 651 O O . LEU A 1 88 ? 22.882 -16.360 -2.452 1.00 40.23 90 LEU A O 1
ATOM 656 N N . ILE A 1 89 ? 22.523 -18.469 -1.759 1.00 24.68 91 ILE A N 1
ATOM 657 C CA . ILE A 1 89 ? 22.236 -18.977 -3.096 1.00 25.87 91 ILE A CA 1
ATOM 658 C C . ILE A 1 89 ? 21.027 -18.277 -3.712 1.00 25.50 91 ILE A C 1
ATOM 659 O O . ILE A 1 89 ? 21.059 -17.874 -4.875 1.00 26.10 91 ILE A O 1
ATOM 664 N N . VAL A 1 90 ? 19.964 -18.133 -2.927 1.00 27.08 92 VAL A N 1
ATOM 665 C CA . VAL A 1 90 ? 18.772 -17.428 -3.381 1.00 28.00 92 VAL A CA 1
ATOM 666 C C . VAL A 1 90 ? 19.101 -15.970 -3.688 1.00 32.63 92 VAL A C 1
ATOM 667 O O . VAL A 1 90 ? 18.694 -15.435 -4.719 1.00 30.15 92 VAL A O 1
ATOM 671 N N . LEU A 1 91 ? 19.844 -15.337 -2.786 1.00 33.41 93 LEU A N 1
ATOM 672 C CA . LEU A 1 91 ? 20.255 -13.950 -2.963 1.00 36.61 93 LEU A CA 1
ATOM 673 C C . LEU A 1 91 ? 21.135 -13.794 -4.200 1.00 30.28 93 LEU A C 1
ATOM 674 O O . LEU A 1 91 ? 21.078 -12.777 -4.890 1.00 29.39 93 LEU A O 1
ATOM 679 N N . LEU A 1 92 ? 21.948 -14.809 -4.470 1.00 23.70 94 LEU A N 1
ATOM 680 C CA . LEU A 1 92 ? 22.813 -14.817 -5.643 1.00 27.02 94 LEU A CA 1
ATOM 681 C C . LEU A 1 92 ? 21.997 -14.811 -6.930 1.00 29.55 94 LEU A C 1
ATOM 682 O O . LEU A 1 92 ? 22.259 -14.026 -7.840 1.00 32.52 94 LEU A O 1
ATOM 687 N N . ILE A 1 93 ? 21.008 -15.697 -6.999 1.00 24.11 95 ILE A N 1
ATOM 688 C CA . ILE A 1 93 ? 20.165 -15.820 -8.182 1.00 27.65 95 ILE A CA 1
ATOM 689 C C . ILE A 1 93 ? 19.375 -14.541 -8.442 1.00 31.95 95 ILE A C 1
ATOM 690 O O . ILE A 1 93 ? 19.344 -14.037 -9.565 1.00 28.54 95 ILE A O 1
ATOM 695 N N . LEU A 1 94 ? 18.740 -14.021 -7.397 1.00 32.15 96 LEU A N 1
ATOM 696 C CA . LEU A 1 94 ? 17.982 -12.779 -7.502 1.00 33.23 96 LEU A CA 1
ATOM 697 C C . LEU A 1 94 ? 18.893 -11.610 -7.858 1.00 32.78 96 LEU A C 1
ATOM 698 O O . LEU A 1 94 ? 18.568 -10.798 -8.724 1.00 25.85 96 LEU A O 1
ATOM 703 N N . GLY A 1 95 ? 20.036 -11.532 -7.185 1.00 27.91 97 GLY A N 1
ATOM 704 C CA . GLY A 1 95 ? 20.997 -10.475 -7.438 1.00 29.90 97 GLY A CA 1
ATOM 705 C C . GLY A 1 95 ? 21.510 -10.490 -8.864 1.00 34.72 97 GLY A C 1
ATOM 706 O O . GLY A 1 95 ? 21.558 -9.453 -9.525 1.00 31.41 97 GLY A O 1
ATOM 707 N N . PHE A 1 96 ? 21.892 -11.671 -9.340 1.00 27.42 98 PHE A N 1
ATOM 708 C CA . PHE A 1 96 ? 22.400 -11.820 -10.699 1.00 27.04 98 PHE A CA 1
ATOM 709 C C . PHE A 1 96 ? 21.383 -11.339 -11.729 1.00 30.74 98 PHE A C 1
AT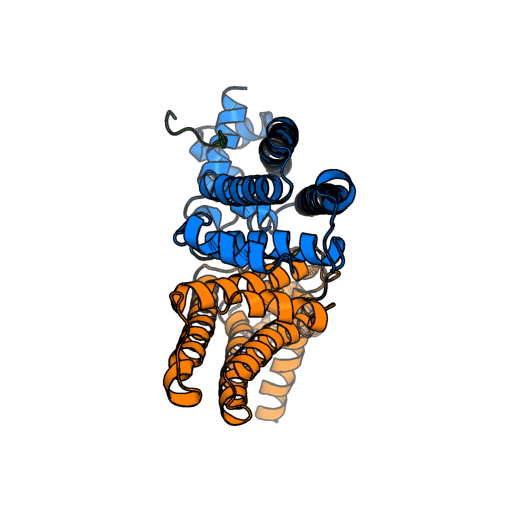OM 710 O O . PHE A 1 96 ? 21.735 -10.652 -12.688 1.00 33.51 98 PHE A O 1
ATOM 718 N N . GLY A 1 97 ? 20.122 -11.705 -11.527 1.00 32.88 99 GLY A N 1
ATOM 719 C CA . GLY A 1 97 ? 19.058 -11.277 -12.415 1.00 30.99 99 GLY A CA 1
ATOM 720 C C . GLY A 1 97 ? 18.936 -9.766 -12.443 1.00 37.99 99 GLY A C 1
ATOM 721 O O . GLY A 1 97 ? 18.733 -9.165 -13.498 1.00 32.20 99 GLY A O 1
ATOM 722 N N . GLU A 1 98 ? 19.071 -9.153 -11.273 1.00 31.07 100 GLU A N 1
ATOM 723 C CA . GLU A 1 98 ? 18.965 -7.706 -11.141 1.00 36.11 100 GLU A CA 1
ATOM 724 C C . GLU A 1 98 ? 20.161 -7.002 -11.776 1.00 31.86 100 GLU A C 1
ATOM 725 O O . GLU A 1 98 ? 20.025 -5.924 -12.355 1.00 36.51 100 GLU A O 1
ATOM 731 N N . ARG A 1 99 ? 21.330 -7.624 -11.669 1.00 30.62 101 ARG A N 1
ATOM 732 C CA . ARG A 1 99 ? 22.561 -7.063 -12.214 1.00 37.03 101 ARG A CA 1
ATOM 733 C C . ARG A 1 99 ? 22.660 -7.288 -13.720 1.00 46.98 101 ARG A C 1
ATOM 734 O O . ARG A 1 99 ? 23.532 -6.727 -14.384 1.00 45.74 101 ARG A O 1
ATOM 742 N N . ASN A 1 100 ? 21.765 -8.115 -14.252 1.00 45.01 102 ASN A N 1
ATOM 743 C CA . ASN A 1 100 ? 21.766 -8.437 -15.675 1.00 34.21 102 ASN A CA 1
ATOM 744 C C . ASN A 1 100 ? 20.351 -8.575 -16.227 1.00 27.67 102 ASN A C 1
ATOM 745 O O . ASN A 1 100 ? 19.895 -9.686 -16.498 1.00 28.15 102 ASN A O 1
ATOM 750 N N . PRO A 1 101 ? 19.653 -7.443 -16.399 1.00 29.22 103 PRO A N 1
ATOM 751 C CA . PRO A 1 101 ? 18.263 -7.440 -16.869 1.00 30.50 103 PRO A CA 1
ATOM 752 C C . PRO A 1 101 ? 18.094 -8.200 -18.181 1.00 36.49 103 PRO A C 1
ATOM 753 O O . PRO A 1 101 ? 17.104 -8.910 -18.358 1.00 31.43 103 PRO A O 1
ATOM 757 N N . GLY A 1 102 ? 19.056 -8.051 -19.085 1.00 35.19 104 GLY A N 1
ATOM 758 C CA . GLY A 1 102 ? 18.989 -8.695 -20.384 1.00 36.77 104 GLY A CA 1
ATOM 759 C C . GLY A 1 102 ? 19.168 -10.199 -20.319 1.00 32.58 104 GLY A C 1
ATOM 760 O O . GLY A 1 102 ? 18.429 -10.947 -20.959 1.00 38.21 104 GLY A O 1
ATOM 761 N N . LEU A 1 103 ? 20.153 -10.644 -19.547 1.00 28.99 105 LEU A N 1
ATOM 762 C CA . LEU A 1 103 ? 20.422 -12.071 -19.409 1.00 32.54 105 LEU A CA 1
ATOM 763 C C . LEU A 1 103 ? 19.305 -12.766 -18.639 1.00 28.36 105 LEU A C 1
ATOM 764 O O . LEU A 1 103 ? 19.102 -13.972 -18.774 1.00 30.30 105 LEU A O 1
ATOM 769 N N . THR A 1 104 ? 18.581 -11.997 -17.833 1.00 22.60 106 THR A N 1
ATOM 770 C CA . THR A 1 104 ? 17.467 -12.535 -17.063 1.00 28.05 106 THR A CA 1
ATOM 771 C C . THR A 1 104 ? 16.345 -12.979 -17.990 1.00 30.77 106 THR A C 1
ATOM 772 O O . THR A 1 104 ? 15.696 -13.996 -17.751 1.00 25.00 106 THR A O 1
ATOM 776 N N . ARG A 1 105 ? 16.120 -12.210 -19.050 1.00 28.36 107 ARG A N 1
ATOM 777 C CA . ARG A 1 105 ? 15.103 -12.551 -20.036 1.00 24.30 107 ARG A CA 1
ATOM 778 C C . ARG A 1 105 ? 15.455 -13.851 -20.746 1.00 24.72 107 ARG A C 1
ATOM 779 O O . ARG A 1 105 ? 14.580 -14.545 -21.263 1.00 27.15 107 ARG A O 1
ATOM 787 N N . ILE A 1 106 ? 16.745 -14.171 -20.770 1.00 16.02 108 ILE A N 1
ATOM 788 C CA . ILE A 1 106 ? 17.201 -15.455 -21.282 1.00 23.47 108 ILE A CA 1
ATOM 789 C C . ILE A 1 106 ? 16.926 -16.532 -20.240 1.00 27.03 108 ILE A C 1
ATOM 790 O O . ILE A 1 106 ? 16.468 -17.627 -20.567 1.00 29.68 108 ILE A O 1
ATOM 795 N N . LEU A 1 107 ? 17.206 -16.207 -18.982 1.00 21.97 109 LEU A N 1
ATOM 796 C CA . LEU A 1 107 ? 16.948 -17.118 -17.872 1.00 30.12 109 LEU A CA 1
ATOM 797 C C . LEU A 1 107 ? 15.467 -17.457 -17.770 1.00 28.92 109 LEU A C 1
ATOM 798 O O . LEU A 1 107 ? 15.098 -18.589 -17.462 1.00 27.73 109 LEU A O 1
ATOM 803 N N . THR A 1 108 ? 14.621 -16.465 -18.030 1.00 25.27 110 THR A N 1
ATOM 804 C CA . THR A 1 108 ? 13.179 -16.634 -17.901 1.00 20.13 110 THR A CA 1
ATOM 805 C C . THR A 1 108 ? 12.560 -17.246 -19.156 1.00 25.12 110 THR A C 1
ATOM 806 O O . THR A 1 108 ? 11.386 -17.614 -19.160 1.00 26.69 110 THR A O 1
ATOM 810 N N . GLY A 1 109 ? 13.355 -17.347 -20.217 1.00 24.94 111 GLY A N 1
ATOM 811 C CA . GLY A 1 109 ? 12.938 -18.043 -21.422 1.00 26.36 111 GLY A CA 1
ATOM 812 C C . GLY A 1 109 ? 12.255 -17.187 -22.473 1.00 30.22 111 GLY A C 1
ATOM 813 O O . GLY A 1 109 ? 11.933 -17.672 -23.558 1.00 27.38 111 GLY A O 1
ATOM 814 N N . HIS A 1 110 ? 12.032 -15.915 -22.160 1.00 27.84 112 HIS A N 1
ATOM 815 C CA . HIS A 1 110 ? 11.343 -15.020 -23.084 1.00 29.13 112 HIS A CA 1
ATOM 816 C C . HIS A 1 110 ? 12.199 -14.673 -24.298 1.00 28.42 112 HIS A C 1
ATOM 817 O O . HIS A 1 110 ? 11.715 -14.670 -25.429 1.00 24.48 112 HIS A O 1
ATOM 824 N N . ALA A 1 111 ? 13.474 -14.383 -24.058 1.00 20.22 113 ALA A N 1
ATOM 825 C CA . ALA A 1 111 ? 14.386 -14.007 -25.132 1.00 23.54 113 ALA A CA 1
ATOM 826 C C . ALA A 1 111 ? 14.677 -15.181 -26.061 1.00 35.34 113 ALA A C 1
ATOM 827 O O . ALA A 1 111 ? 15.106 -14.991 -27.199 1.00 39.30 113 ALA A O 1
ATOM 829 N N . LEU A 1 112 ? 14.437 -16.394 -25.572 1.00 31.82 114 LEU A N 1
ATOM 830 C CA . LEU A 1 112 ? 14.747 -17.600 -26.333 1.00 29.15 114 LEU A CA 1
ATOM 831 C C . LEU A 1 112 ? 13.551 -18.118 -27.124 1.00 22.67 114 LEU A C 1
ATOM 832 O O . LEU A 1 112 ? 13.672 -19.088 -27.873 1.00 19.06 114 LEU A O 1
ATOM 837 N N . MET A 1 113 ? 12.398 -17.479 -26.954 1.00 22.30 115 MET A N 1
ATOM 838 C CA . MET A 1 113 ? 11.218 -17.844 -27.727 1.00 33.99 115 MET A CA 1
ATOM 839 C C . MET A 1 113 ? 11.546 -17.809 -29.214 1.00 38.56 115 MET A C 1
ATOM 840 O O . MET A 1 113 ? 11.185 -18.717 -29.965 1.00 44.32 115 MET A O 1
ATOM 845 N N . PHE A 1 114 ? 12.242 -16.755 -29.626 1.00 40.49 116 PHE A N 1
ATOM 846 C CA . PHE A 1 114 ? 12.617 -16.576 -31.019 1.00 54.93 116 PHE A CA 1
ATOM 847 C C . PHE A 1 114 ? 13.581 -17.656 -31.514 1.00 64.40 116 PHE A C 1
ATOM 848 O O . PHE A 1 114 ? 13.452 -18.140 -32.639 1.00 72.77 116 PHE A O 1
ATOM 856 N N . GLU A 1 115 ? 14.534 -18.036 -30.668 1.00 56.59 117 GLU A N 1
ATOM 857 C CA . GLU A 1 115 ? 15.669 -18.841 -31.105 1.00 52.46 117 GLU A CA 1
ATOM 858 C C . GLU A 1 115 ? 15.454 -20.347 -31.002 1.00 46.00 117 GLU A C 1
ATOM 859 O O . GLU A 1 115 ? 14.357 -20.819 -30.690 1.00 50.05 117 GLU A O 1
ATOM 865 N N . GLN A 1 116 ? 16.526 -21.089 -31.265 1.00 32.50 118 GLN A N 1
ATOM 866 C CA . GLN A 1 116 ? 16.489 -22.547 -31.306 1.00 44.34 118 GLN A CA 1
ATOM 867 C C . GLN A 1 116 ? 16.154 -23.188 -29.958 1.00 44.79 118 GLN A C 1
ATOM 868 O O . GLN A 1 116 ? 16.486 -22.654 -28.900 1.00 42.64 118 GLN A O 1
ATOM 874 N N . ASP A 1 117 ? 15.514 -24.349 -30.014 1.00 48.32 119 ASP A N 1
ATOM 875 C CA . ASP A 1 117 ? 15.011 -25.009 -28.818 1.00 47.64 119 ASP A CA 1
ATOM 876 C C . ASP A 1 117 ? 16.093 -25.555 -27.881 1.00 37.82 119 ASP A C 1
ATOM 877 O O . ASP A 1 117 ? 15.828 -25.801 -26.703 1.00 30.81 119 ASP A O 1
ATOM 882 N N . ARG A 1 118 ? 17.301 -25.750 -28.400 1.00 39.04 120 ARG A N 1
ATOM 883 C CA . ARG A 1 118 ? 18.391 -26.271 -27.581 1.00 39.62 120 ARG A CA 1
ATOM 884 C C . ARG A 1 118 ? 18.980 -25.193 -26.675 1.00 35.21 120 ARG A C 1
ATOM 885 O O . ARG A 1 118 ? 19.776 -25.483 -25.782 1.00 38.56 120 ARG A O 1
ATOM 893 N N . LEU A 1 119 ? 18.584 -23.949 -26.914 1.00 25.01 121 LEU A N 1
ATOM 894 C CA . LEU A 1 119 ? 18.986 -22.841 -26.058 1.00 28.05 121 LEU A CA 1
ATOM 895 C C . LEU A 1 119 ? 18.157 -22.855 -24.782 1.00 28.60 121 LEU A C 1
ATOM 896 O O . LEU A 1 119 ? 18.689 -22.707 -23.682 1.00 29.95 121 LEU A O 1
ATOM 901 N N . GLN A 1 120 ? 16.849 -23.039 -24.935 1.00 22.78 122 GLN A N 1
ATOM 902 C CA . GLN A 1 120 ? 15.963 -23.179 -23.788 1.00 24.34 122 GLN A CA 1
ATOM 903 C C . GLN A 1 120 ? 16.297 -24.462 -23.040 1.00 30.76 122 GLN A C 1
ATOM 904 O O . GLN A 1 120 ? 16.325 -24.488 -21.810 1.00 37.00 122 GLN A O 1
ATOM 910 N N . GLY A 1 121 ? 16.551 -25.526 -23.795 1.00 33.82 123 GLY A N 1
ATOM 911 C CA . GLY A 1 121 ? 16.930 -26.800 -23.216 1.00 26.16 123 GLY A CA 1
ATOM 912 C C . GLY A 1 121 ? 18.135 -26.660 -22.307 1.00 30.56 123 GLY A C 1
ATOM 913 O O . GLY A 1 121 ? 18.197 -27.277 -21.244 1.00 38.79 123 GLY A O 1
ATOM 914 N N . ARG A 1 122 ? 19.094 -25.839 -22.725 1.00 24.33 124 ARG A N 1
ATOM 915 C CA . ARG A 1 122 ? 20.301 -25.622 -21.939 1.00 25.20 124 ARG A CA 1
ATOM 916 C C . ARG A 1 122 ? 19.979 -24.846 -20.665 1.00 26.57 124 ARG A C 1
ATOM 917 O O . ARG A 1 122 ? 20.586 -25.076 -19.619 1.00 25.61 124 ARG A O 1
ATOM 925 N N . ILE A 1 123 ? 19.019 -23.930 -20.758 1.00 19.19 125 ILE A N 1
ATOM 926 C CA . ILE A 1 123 ? 18.591 -23.148 -19.602 1.00 21.08 125 ILE A CA 1
ATOM 927 C C . ILE A 1 123 ? 17.874 -24.017 -18.576 1.00 20.59 125 ILE A C 1
ATOM 928 O O . ILE A 1 123 ? 18.134 -23.917 -17.377 1.00 26.63 125 ILE A O 1
ATOM 933 N N . ASN A 1 124 ? 16.969 -24.869 -19.050 1.00 24.85 126 ASN A N 1
ATOM 934 C CA . ASN A 1 124 ? 16.276 -25.806 -18.174 1.00 23.20 126 ASN A CA 1
ATOM 935 C C . ASN A 1 124 ? 17.263 -26.672 -17.404 1.00 22.52 126 ASN A C 1
ATOM 936 O O . ASN A 1 124 ? 17.081 -26.933 -16.215 1.00 26.05 126 ASN A O 1
ATOM 941 N N . GLN A 1 125 ? 18.312 -27.114 -18.091 1.00 14.14 127 GLN A N 1
ATOM 942 C CA . GLN A 1 125 ? 19.352 -27.921 -17.467 1.00 23.22 127 GLN A CA 1
ATOM 943 C C . GLN A 1 125 ? 20.043 -27.156 -16.345 1.00 24.69 127 GLN A C 1
ATOM 944 O O . GLN A 1 125 ? 20.356 -27.722 -15.299 1.00 30.30 127 GLN A O 1
ATOM 950 N N . LEU A 1 126 ? 20.280 -25.868 -16.569 1.00 16.35 128 LEU A N 1
ATOM 951 C CA . LEU A 1 126 ? 20.883 -25.021 -15.548 1.00 20.12 128 LEU A CA 1
ATOM 952 C C . LEU A 1 126 ? 20.002 -24.981 -14.305 1.00 17.96 128 LEU A C 1
ATOM 953 O O . LEU A 1 126 ? 20.497 -25.036 -13.180 1.00 20.43 128 LEU A O 1
ATOM 958 N N . PHE A 1 127 ? 18.692 -24.888 -14.515 1.00 16.78 129 PHE A N 1
ATOM 959 C CA . PHE A 1 127 ? 17.742 -24.880 -13.408 1.00 16.59 129 PHE A CA 1
ATOM 960 C C . PHE A 1 127 ? 17.724 -26.219 -12.677 1.00 20.19 129 PHE A C 1
ATOM 961 O O . PHE A 1 127 ? 17.835 -26.264 -11.452 1.00 20.66 129 PHE A O 1
ATOM 969 N N . GLU A 1 128 ? 17.582 -27.305 -13.431 1.00 16.95 130 GLU A N 1
ATOM 970 C CA . GLU A 1 128 ? 17.638 -28.644 -12.857 1.00 25.01 130 GLU A CA 1
ATOM 971 C C . GLU A 1 128 ? 18.921 -28.808 -12.053 1.00 29.13 130 GLU A C 1
ATOM 972 O O . GLU A 1 128 ? 18.935 -29.441 -10.998 1.00 31.07 130 GLU A O 1
ATOM 978 N N . ARG A 1 129 ? 19.998 -28.220 -12.564 1.00 16.83 131 ARG A N 1
ATOM 979 C CA . ARG A 1 129 ? 21.302 -28.291 -11.919 1.00 12.11 131 ARG A CA 1
ATOM 980 C C . ARG A 1 129 ? 21.311 -27.537 -10.591 1.00 24.27 131 ARG A C 1
ATOM 981 O O . ARG A 1 129 ? 21.734 -28.072 -9.567 1.00 22.99 131 ARG A O 1
ATOM 989 N N . ILE A 1 130 ? 20.841 -26.294 -10.616 1.00 19.92 132 ILE A N 1
ATOM 990 C CA . ILE A 1 130 ? 20.775 -25.474 -9.412 1.00 24.23 132 ILE A CA 1
ATOM 991 C C . ILE A 1 130 ? 19.880 -26.125 -8.363 1.00 28.46 132 ILE A C 1
ATOM 992 O O . ILE A 1 130 ? 20.174 -26.090 -7.168 1.00 25.19 132 ILE A O 1
ATOM 997 N N . GLU A 1 131 ? 18.786 -26.720 -8.828 1.00 19.23 133 GLU A N 1
ATOM 998 C CA . GLU A 1 131 ? 17.807 -27.355 -7.952 1.00 23.98 133 GLU A CA 1
ATOM 999 C C . GLU A 1 131 ? 18.367 -28.623 -7.314 1.00 27.49 133 GLU A C 1
ATOM 1000 O O . GLU A 1 131 ? 18.086 -28.921 -6.152 1.00 29.04 133 GLU A O 1
ATOM 1006 N N . ALA A 1 132 ? 19.161 -29.366 -8.079 1.00 20.11 134 ALA A N 1
ATOM 1007 C CA . ALA A 1 132 ? 19.822 -30.558 -7.563 1.00 26.44 134 ALA A CA 1
ATOM 1008 C C . ALA A 1 132 ? 20.792 -30.165 -6.456 1.00 30.61 134 ALA A C 1
ATOM 1009 O O . ALA A 1 132 ? 20.903 -30.850 -5.438 1.00 35.49 134 ALA A O 1
ATOM 1011 N N . GLN A 1 133 ? 21.489 -29.053 -6.663 1.00 27.24 135 GLN A N 1
ATOM 1012 C CA . GLN A 1 133 ? 22.407 -28.522 -5.666 1.00 25.46 135 GLN A CA 1
ATOM 1013 C C . GLN A 1 133 ? 21.626 -28.090 -4.430 1.00 23.89 135 GLN A C 1
ATOM 1014 O O . GLN A 1 133 ? 22.031 -28.359 -3.298 1.00 26.77 135 GLN A O 1
ATOM 1020 N N . LEU A 1 134 ? 20.505 -27.415 -4.658 1.00 20.54 136 LEU A N 1
ATOM 1021 C CA . LEU A 1 134 ? 19.621 -26.995 -3.579 1.00 17.41 136 LEU A CA 1
ATOM 1022 C C . LEU A 1 134 ? 19.208 -28.193 -2.730 1.00 17.70 136 LEU A C 1
ATOM 1023 O O . LEU A 1 134 ? 19.215 -28.127 -1.501 1.00 25.26 136 LEU A O 1
ATOM 1028 N N . ARG A 1 135 ? 18.857 -29.290 -3.395 1.00 20.70 137 ARG A N 1
ATOM 1029 C CA . ARG A 1 135 ? 18.457 -30.510 -2.702 1.00 26.74 137 ARG A CA 1
ATOM 1030 C C . ARG A 1 135 ? 19.603 -31.106 -1.893 1.00 18.61 137 ARG A C 1
ATOM 1031 O O . ARG A 1 135 ? 19.417 -31.510 -0.745 1.00 24.02 137 ARG A O 1
ATOM 1039 N N . GLN A 1 136 ? 20.785 -31.167 -2.498 1.00 15.85 138 GLN A N 1
ATOM 1040 C CA . GLN A 1 136 ? 21.949 -31.752 -1.841 1.00 21.37 138 GLN A CA 1
ATOM 1041 C C . GLN A 1 136 ? 22.339 -30.956 -0.601 1.00 23.23 138 GLN A C 1
ATOM 1042 O O . GLN A 1 136 ? 22.694 -31.530 0.428 1.00 27.36 138 GLN A O 1
ATOM 1048 N N . VAL A 1 137 ? 22.275 -29.633 -0.706 1.00 21.61 139 VAL A N 1
ATOM 1049 C CA . VAL A 1 137 ? 22.537 -28.767 0.436 1.00 14.20 139 VAL A CA 1
ATOM 1050 C C . VAL A 1 137 ? 21.551 -29.075 1.558 1.00 29.90 139 VAL A C 1
ATOM 1051 O O . VAL A 1 137 ? 21.925 -29.147 2.729 1.00 21.82 139 VAL A O 1
ATOM 1055 N N . MET A 1 138 ? 20.290 -29.264 1.185 1.00 25.67 140 MET A N 1
ATOM 1056 C CA . MET A 1 138 ? 19.231 -29.538 2.150 1.00 28.69 140 MET A CA 1
ATOM 1057 C C . MET A 1 138 ? 19.381 -30.907 2.814 1.00 27.81 140 MET A C 1
ATOM 1058 O O . MET A 1 138 ? 19.158 -31.045 4.016 1.00 30.30 140 MET A O 1
ATOM 1063 N N . ARG A 1 139 ? 19.760 -31.914 2.032 1.00 23.01 141 ARG A N 1
ATOM 1064 C CA . ARG A 1 139 ? 19.897 -33.271 2.557 1.00 28.80 141 ARG A CA 1
ATOM 1065 C C . ARG A 1 139 ? 21.016 -33.394 3.587 1.00 31.94 141 ARG A C 1
ATOM 1066 O O . ARG A 1 139 ? 21.044 -34.342 4.371 1.00 28.90 141 ARG A O 1
ATOM 1074 N N . GLU A 1 140 ? 21.938 -32.437 3.581 1.00 22.92 142 GLU A N 1
ATOM 1075 C CA . GLU A 1 140 ? 23.088 -32.488 4.477 1.00 24.33 142 GLU A CA 1
ATOM 1076 C C . GLU A 1 140 ? 22.805 -31.838 5.828 1.00 24.02 142 GLU A C 1
ATOM 1077 O O . GLU A 1 140 ? 23.627 -31.910 6.741 1.00 27.91 142 GLU A O 1
ATOM 1083 N N . LYS A 1 141 ? 21.642 -31.206 5.952 1.00 25.32 143 LYS A N 1
ATOM 1084 C CA . LYS A 1 141 ? 21.267 -30.536 7.193 1.00 27.35 143 LYS A CA 1
ATOM 1085 C C . LYS A 1 141 ? 21.326 -31.505 8.366 1.00 35.72 143 LYS A C 1
ATOM 1086 O O . LYS A 1 141 ? 21.858 -31.183 9.428 1.00 32.25 143 LYS A O 1
ATOM 1092 N N . LYS A 1 142 ? 20.779 -32.698 8.162 1.00 42.39 144 LYS A N 1
ATOM 1093 C CA . LYS A 1 142 ? 20.756 -33.722 9.198 1.00 44.19 144 LYS A CA 1
ATOM 1094 C C . LYS A 1 142 ? 22.145 -33.997 9.762 1.00 45.22 144 LYS A C 1
ATOM 1095 O O . LYS A 1 142 ? 22.403 -33.766 10.943 1.00 36.23 144 LYS A O 1
ATOM 1101 N N . MET A 1 143 ? 23.032 -34.496 8.910 1.00 45.54 145 MET A N 1
ATOM 1102 C CA . MET A 1 143 ? 24.380 -34.864 9.325 1.00 42.08 145 MET A CA 1
ATOM 1103 C C . MET A 1 143 ? 25.191 -33.680 9.851 1.00 44.14 145 MET A C 1
ATOM 1104 O O . MET A 1 143 ? 26.186 -33.866 10.550 1.00 48.23 145 MET A O 1
ATOM 1109 N N . ARG A 1 144 ? 24.763 -32.465 9.519 1.00 43.10 146 ARG A N 1
ATOM 1110 C CA . ARG A 1 144 ? 25.493 -31.266 9.925 1.00 33.76 146 ARG A CA 1
ATOM 1111 C C . ARG A 1 144 ? 24.962 -30.644 11.218 1.00 44.02 146 ARG A C 1
ATOM 1112 O O . ARG A 1 144 ? 25.736 -30.324 12.120 1.00 53.86 146 ARG A O 1
ATOM 1120 N N . GLU A 1 145 ? 23.646 -30.474 11.304 1.00 37.24 147 GLU A N 1
ATOM 1121 C CA . GLU A 1 145 ? 23.032 -29.828 12.463 1.00 40.00 147 GLU A CA 1
ATOM 1122 C C . GLU A 1 145 ? 22.507 -30.822 13.495 1.00 40.63 147 GLU A C 1
ATOM 1123 O O . GLU A 1 145 ? 22.226 -30.452 14.635 1.00 50.87 147 GLU A O 1
ATOM 1129 N N . GLY A 1 146 ? 22.371 -32.080 13.092 1.00 36.34 148 GLY A N 1
ATOM 1130 C CA . GLY A 1 146 ? 21.830 -33.100 13.970 1.00 29.39 148 GLY A CA 1
ATOM 1131 C C . GLY A 1 146 ? 20.332 -33.250 13.795 1.00 36.24 148 GLY A C 1
ATOM 1132 O O . GLY A 1 146 ? 19.701 -34.093 14.432 1.00 52.30 148 GLY A O 1
ATOM 1133 N N . GLU A 1 147 ? 19.762 -32.420 12.928 1.00 48.00 149 GLU A N 1
ATOM 1134 C CA . GLU A 1 147 ? 18.343 -32.498 12.606 1.00 47.62 149 GLU A CA 1
ATOM 1135 C C . GLU A 1 147 ? 18.072 -31.956 11.208 1.00 41.72 149 GLU A C 1
ATOM 1136 O O . GLU A 1 147 ? 18.438 -30.825 10.888 1.00 40.31 149 GLU A O 1
ATOM 1142 N N . GLY A 1 148 ? 17.433 -32.771 10.376 1.00 39.44 150 GLY A N 1
ATOM 1143 C CA . GLY A 1 148 ? 17.120 -32.376 9.016 1.00 36.76 150 GLY A CA 1
ATOM 1144 C C . GLY A 1 148 ? 15.710 -31.837 8.885 1.00 39.17 150 GLY A C 1
ATOM 1145 O O . GLY A 1 148 ? 15.012 -31.648 9.882 1.00 40.97 150 GLY A O 1
ATOM 1146 N N . TYR A 1 149 ? 15.289 -31.584 7.650 1.00 29.98 151 TYR A N 1
ATOM 1147 C CA . TYR A 1 149 ? 13.938 -31.105 7.389 1.00 19.95 151 TYR A CA 1
ATOM 1148 C C . TYR A 1 149 ? 12.930 -32.245 7.506 1.00 26.07 151 TYR A C 1
ATOM 1149 O O . TYR A 1 149 ? 13.215 -33.381 7.130 1.00 26.01 151 TYR A O 1
ATOM 1158 N N . THR A 1 150 ? 11.753 -31.930 8.034 1.00 27.24 152 THR A N 1
ATOM 1159 C CA . THR A 1 150 ? 10.665 -32.893 8.152 1.00 29.49 152 THR A CA 1
ATOM 1160 C C . THR A 1 150 ? 10.089 -33.249 6.783 1.00 30.05 152 THR A C 1
ATOM 1161 O O . THR A 1 150 ? 9.776 -34.408 6.512 1.00 34.80 152 THR A O 1
ATOM 1165 N N . LEU A 1 151 ? 9.952 -32.243 5.926 1.00 29.52 153 LEU A N 1
ATOM 1166 C CA . LEU A 1 151 ? 9.385 -32.426 4.596 1.00 28.27 153 LEU A CA 1
ATOM 1167 C C . LEU A 1 151 ? 10.414 -32.902 3.579 1.00 25.84 153 LEU A C 1
ATOM 1168 O O . LEU A 1 151 ? 11.621 -32.848 3.817 1.00 29.07 153 LEU A O 1
ATOM 1173 N N . ASP A 1 152 ? 9.913 -33.361 2.439 1.00 21.34 154 ASP A N 1
ATOM 1174 C CA . ASP A 1 152 ? 10.749 -33.870 1.363 1.00 22.25 154 ASP A CA 1
ATOM 1175 C C . ASP A 1 152 ? 11.635 -32.763 0.796 1.00 25.43 154 ASP A C 1
ATOM 1176 O O . ASP A 1 152 ? 11.144 -31.705 0.404 1.00 32.89 154 ASP A O 1
ATOM 1181 N N . GLU A 1 153 ? 12.942 -33.012 0.759 1.00 26.61 155 GLU A N 1
ATOM 1182 C CA . GLU A 1 153 ? 13.895 -32.033 0.241 1.00 29.04 155 GLU A CA 1
ATOM 1183 C C . GLU A 1 153 ? 13.566 -31.629 -1.192 1.00 25.03 155 GLU A C 1
ATOM 1184 O O . GLU A 1 153 ? 13.778 -30.483 -1.586 1.00 25.80 155 GLU A O 1
ATOM 1190 N N . THR A 1 154 ? 13.055 -32.578 -1.969 1.00 23.31 156 THR A N 1
ATOM 1191 C CA . THR A 1 154 ? 12.659 -32.308 -3.344 1.00 21.48 156 THR A CA 1
ATOM 1192 C C . THR A 1 154 ? 11.577 -31.236 -3.372 1.00 24.39 156 THR A C 1
ATOM 1193 O O . THR A 1 154 ? 11.609 -30.325 -4.199 1.00 28.70 156 THR A O 1
ATOM 1197 N N . LEU A 1 155 ? 10.620 -31.350 -2.457 1.00 16.99 157 LEU A N 1
ATOM 1198 C CA . LEU A 1 155 ? 9.529 -30.389 -2.366 1.00 14.44 157 LEU A CA 1
ATOM 1199 C C . LEU A 1 155 ? 10.041 -29.012 -1.961 1.00 14.90 157 LEU A C 1
ATOM 1200 O O . LEU A 1 155 ? 9.625 -27.997 -2.517 1.00 22.08 157 LEU A O 1
ATOM 1205 N N . LEU A 1 156 ? 10.948 -28.984 -0.989 1.00 21.10 158 LEU A N 1
ATOM 1206 C CA . LEU A 1 156 ? 11.483 -27.727 -0.475 1.00 19.81 158 LEU A CA 1
ATOM 1207 C C . LEU A 1 156 ? 12.393 -27.034 -1.485 1.00 23.79 158 LEU A C 1
ATOM 1208 O O . LEU A 1 156 ? 12.415 -25.806 -1.573 1.00 19.48 158 LEU A O 1
ATOM 1213 N N . ALA A 1 157 ? 13.145 -27.825 -2.244 1.00 21.02 159 ALA A N 1
ATOM 1214 C CA . ALA A 1 157 ? 14.044 -27.283 -3.255 1.00 27.25 159 ALA A CA 1
ATOM 1215 C C . ALA A 1 157 ? 13.256 -26.641 -4.391 1.00 28.08 159 ALA A C 1
ATOM 1216 O O . ALA A 1 157 ? 13.521 -25.503 -4.776 1.00 18.85 159 ALA A O 1
ATOM 1218 N N . SER A 1 158 ? 12.288 -27.379 -4.924 1.00 26.71 160 SER A N 1
ATOM 1219 C CA . SER A 1 158 ? 11.423 -26.859 -5.975 1.00 26.08 160 SER A CA 1
ATOM 1220 C C . SER A 1 158 ? 10.685 -25.623 -5.477 1.00 28.81 160 SER A C 1
ATOM 1221 O O . SER A 1 158 ? 10.525 -24.645 -6.206 1.00 24.48 160 SER A O 1
ATOM 1224 N N . GLN A 1 159 ? 10.240 -25.678 -4.226 1.00 29.89 161 GLN A N 1
ATOM 1225 C CA . GLN A 1 159 ? 9.567 -24.552 -3.593 1.00 24.20 161 GLN A CA 1
ATOM 1226 C C . GLN A 1 159 ? 10.482 -23.334 -3.575 1.00 25.31 161 GLN A C 1
ATOM 1227 O O . GLN A 1 159 ? 10.051 -22.212 -3.838 1.00 24.67 161 GLN A O 1
ATOM 1233 N N . LEU A 1 160 ? 11.753 -23.568 -3.267 1.00 26.66 162 LEU A N 1
ATOM 1234 C CA . LEU A 1 160 ? 12.727 -22.493 -3.146 1.00 24.28 162 LEU A CA 1
ATOM 1235 C C . LEU A 1 160 ? 13.067 -21.892 -4.508 1.00 27.41 162 LEU A C 1
ATOM 1236 O O . LEU A 1 160 ? 13.192 -20.675 -4.648 1.00 28.51 162 LEU A O 1
ATOM 1241 N N . LEU A 1 161 ? 13.211 -22.751 -5.511 1.00 22.53 163 LEU A N 1
ATOM 1242 C CA . LEU A 1 161 ? 13.532 -22.299 -6.858 1.00 35.66 163 LEU A CA 1
ATOM 1243 C C . LEU A 1 161 ? 12.322 -21.630 -7.503 1.00 34.07 163 LEU A C 1
ATOM 1244 O O . LEU A 1 161 ? 12.463 -20.686 -8.281 1.00 29.70 163 LEU A O 1
ATOM 1249 N N . ALA A 1 162 ? 11.133 -22.122 -7.170 1.00 27.49 164 ALA A N 1
ATOM 1250 C CA . ALA A 1 162 ? 9.894 -21.555 -7.689 1.00 27.40 164 ALA A CA 1
ATOM 1251 C C . ALA A 1 162 ? 9.764 -20.092 -7.284 1.00 26.75 164 ALA A C 1
ATOM 1252 O O . ALA A 1 162 ? 9.368 -19.248 -8.087 1.00 29.49 164 ALA A O 1
ATOM 1254 N N . PHE A 1 163 ? 10.100 -19.799 -6.032 1.00 18.88 165 PHE A N 1
ATOM 1255 C CA . PHE A 1 163 ? 10.077 -18.428 -5.535 1.00 27.13 165 PHE A CA 1
ATOM 1256 C C . PHE A 1 163 ? 11.004 -17.536 -6.353 1.00 25.53 165 PHE A C 1
ATOM 1257 O O . PHE A 1 163 ? 10.685 -16.380 -6.627 1.00 27.42 165 PHE A O 1
ATOM 1265 N N . CYS A 1 164 ? 12.152 -18.083 -6.742 1.00 24.37 166 CYS A N 1
ATOM 1266 C CA . CYS A 1 164 ? 13.117 -17.344 -7.548 1.00 23.82 166 CYS A CA 1
ATOM 1267 C C . CYS A 1 164 ? 12.568 -17.061 -8.941 1.00 18.17 166 CYS A C 1
ATOM 1268 O O . CYS A 1 164 ? 12.635 -15.932 -9.426 1.00 29.86 166 CYS A O 1
ATOM 1271 N N . GLU A 1 165 ? 12.026 -18.091 -9.583 1.00 15.28 167 GLU A N 1
ATOM 1272 C CA . GLU A 1 165 ? 11.461 -17.942 -10.918 1.00 19.83 167 GLU A CA 1
ATOM 1273 C C . GLU A 1 165 ? 10.297 -16.960 -10.902 1.00 22.17 167 GLU A C 1
ATOM 1274 O O . GLU A 1 165 ? 10.079 -16.227 -11.866 1.00 34.29 167 GLU A O 1
ATOM 1280 N N . GLY A 1 166 ? 9.552 -16.951 -9.802 1.00 29.67 168 GLY A N 1
ATOM 1281 C CA . GLY A 1 166 ? 8.437 -16.037 -9.644 1.00 26.64 168 GLY A CA 1
ATOM 1282 C C . GLY A 1 166 ? 8.901 -14.598 -9.544 1.00 25.26 168 GLY A C 1
ATOM 1283 O O . GLY A 1 166 ? 8.301 -13.700 -10.134 1.00 26.14 168 GLY A O 1
ATOM 1284 N N . MET A 1 167 ? 9.976 -14.380 -8.794 1.00 19.81 169 MET A N 1
ATOM 1285 C CA . MET A 1 167 ? 10.541 -13.046 -8.632 1.00 22.96 169 MET A CA 1
ATOM 1286 C C . MET A 1 167 ? 11.135 -12.543 -9.942 1.00 23.03 169 MET A C 1
ATOM 1287 O O . MET A 1 167 ? 10.934 -11.390 -10.324 1.00 26.36 169 MET A O 1
ATOM 1292 N N . LEU A 1 168 ? 11.868 -13.415 -10.627 1.00 24.23 170 LEU A N 1
ATOM 1293 C CA . LEU A 1 168 ? 12.489 -13.063 -11.899 1.00 25.57 170 LEU A CA 1
ATOM 1294 C C . LEU A 1 168 ? 11.444 -12.831 -12.985 1.00 28.39 170 LEU A C 1
ATOM 1295 O O . LEU A 1 168 ? 11.598 -11.947 -13.827 1.00 25.78 170 LEU A O 1
ATOM 1300 N N . SER A 1 169 ? 10.383 -13.631 -12.962 1.00 29.95 171 SER A N 1
ATOM 1301 C CA . SER A 1 169 ? 9.309 -13.504 -13.941 1.00 31.04 171 SER A CA 1
ATOM 1302 C C . SER A 1 169 ? 8.617 -12.151 -13.820 1.00 29.50 171 SER A C 1
ATOM 1303 O O . SER A 1 169 ? 8.280 -11.525 -14.825 1.00 35.86 171 SER A O 1
ATOM 1306 N N . ARG A 1 170 ? 8.405 -11.707 -12.586 1.00 31.56 172 ARG A N 1
ATOM 1307 C CA . ARG A 1 170 ? 7.805 -10.401 -12.343 1.00 35.11 172 ARG A CA 1
ATOM 1308 C C . ARG A 1 170 ? 8.794 -9.297 -12.692 1.00 32.67 172 ARG A C 1
ATOM 1309 O O . ARG A 1 170 ? 8.412 -8.245 -13.203 1.00 40.20 172 ARG A O 1
ATOM 1317 N N . PHE A 1 171 ? 10.067 -9.548 -12.409 1.00 29.20 173 PHE A N 1
ATOM 1318 C CA . PHE A 1 171 ? 11.133 -8.616 -12.752 1.00 32.27 173 PHE A CA 1
ATOM 1319 C C . PHE A 1 171 ? 11.134 -8.343 -14.252 1.00 39.74 173 PHE A C 1
ATOM 1320 O O . PHE A 1 171 ? 11.197 -7.193 -14.685 1.00 36.76 173 PHE A O 1
ATOM 1328 N N . VAL A 1 172 ? 11.049 -9.411 -15.038 1.00 41.02 174 VAL A N 1
ATOM 1329 C CA . VAL A 1 172 ? 11.068 -9.305 -16.493 1.00 38.83 174 VAL A CA 1
ATOM 1330 C C . VAL A 1 172 ? 9.816 -8.637 -17.057 1.00 43.91 174 VAL A C 1
ATOM 1331 O O . VAL A 1 172 ? 9.912 -7.718 -17.871 1.00 52.64 174 VAL A O 1
ATOM 1335 N N . ARG A 1 173 ? 8.646 -9.096 -16.625 1.00 36.43 175 ARG A N 1
ATOM 1336 C CA . ARG A 1 173 ? 7.389 -8.589 -17.170 1.00 41.65 175 ARG A CA 1
ATOM 1337 C C . ARG A 1 173 ? 7.090 -7.160 -16.726 1.00 45.66 175 ARG A C 1
ATOM 1338 O O . ARG A 1 173 ? 6.290 -6.465 -17.352 1.00 51.64 175 ARG A O 1
ATOM 1346 N N . SER A 1 174 ? 7.730 -6.724 -15.646 1.00 41.53 176 SER A N 1
ATOM 1347 C CA . SER A 1 174 ? 7.554 -5.35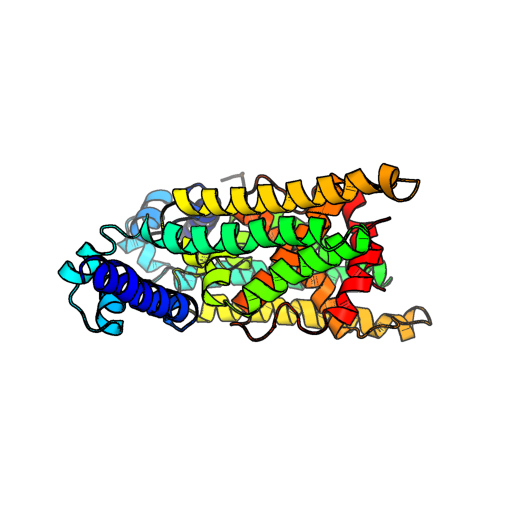9 -15.163 1.00 38.28 176 SER A CA 1
ATOM 1348 C C . SER A 1 174 ? 8.586 -4.441 -15.801 1.00 40.27 176 SER A C 1
ATOM 1349 O O . SER A 1 174 ? 8.829 -3.337 -15.318 1.00 44.99 176 SER A O 1
ATOM 1352 N N . GLU A 1 175 ? 9.192 -4.908 -16.888 1.00 39.99 177 GLU A N 1
ATOM 1353 C CA . GLU A 1 175 ? 10.234 -4.151 -17.571 1.00 56.17 177 GLU A CA 1
ATOM 1354 C C . GLU A 1 175 ? 11.329 -3.730 -16.596 1.00 53.97 177 GLU A C 1
ATOM 1355 O O . GLU A 1 175 ? 11.914 -2.654 -16.722 1.00 57.39 177 GLU A O 1
ATOM 1361 N N . PHE A 1 176 ? 11.587 -4.594 -15.619 1.00 44.21 178 PHE A N 1
ATOM 1362 C CA . PHE A 1 176 ? 12.678 -4.415 -14.665 1.00 33.22 178 PHE A CA 1
ATOM 1363 C C . PHE A 1 176 ? 12.406 -3.326 -13.629 1.00 39.88 178 PHE A C 1
ATOM 1364 O O . PHE A 1 176 ? 13.333 -2.812 -13.003 1.00 40.72 178 PHE A O 1
ATOM 1372 N N . LYS A 1 177 ? 11.136 -2.982 -13.447 1.00 41.65 179 LYS A N 1
ATOM 1373 C CA . LYS A 1 177 ? 10.749 -2.042 -12.401 1.00 43.41 179 LYS A CA 1
ATOM 1374 C C . LYS A 1 177 ? 10.786 -2.739 -11.046 1.00 53.45 179 LYS A C 1
ATOM 1375 O O . LYS A 1 177 ? 11.384 -2.239 -10.093 1.00 57.62 179 LYS A O 1
ATOM 1381 N N . TYR A 1 178 ? 10.143 -3.900 -10.976 1.00 50.41 180 TYR A N 1
ATOM 1382 C CA . TYR A 1 178 ? 10.103 -4.689 -9.752 1.00 44.23 180 TYR A CA 1
ATOM 1383 C C . TYR A 1 178 ? 11.385 -5.503 -9.612 1.00 38.45 180 TYR A C 1
ATOM 1384 O O . TYR A 1 178 ? 11.526 -6.571 -10.208 1.00 38.08 180 TYR A O 1
ATOM 1393 N N . ARG A 1 179 ? 12.319 -4.988 -8.820 1.00 30.98 181 ARG A N 1
ATOM 1394 C CA . ARG A 1 179 ? 13.622 -5.620 -8.652 1.00 49.04 181 ARG A CA 1
ATOM 1395 C C . ARG A 1 179 ? 13.578 -6.796 -7.677 1.00 47.26 181 ARG A C 1
ATOM 1396 O O . ARG A 1 179 ? 12.921 -6.726 -6.640 1.00 48.84 181 ARG A O 1
ATOM 1404 N N . PRO A 1 180 ? 14.285 -7.884 -8.017 1.00 44.95 182 PRO A N 1
ATOM 1405 C CA . PRO A 1 180 ? 14.273 -9.152 -7.276 1.00 45.76 182 PRO A CA 1
ATOM 1406 C C . PRO A 1 180 ? 14.742 -9.030 -5.827 1.00 45.24 182 PRO A C 1
ATOM 1407 O O . PRO A 1 180 ? 14.169 -9.676 -4.949 1.00 50.48 182 PRO A O 1
ATOM 1411 N N . THR A 1 181 ? 15.768 -8.222 -5.581 1.00 39.00 183 THR A N 1
ATOM 1412 C CA . THR A 1 181 ? 16.355 -8.127 -4.247 1.00 36.42 183 THR A CA 1
ATOM 1413 C C . THR A 1 181 ? 15.719 -7.029 -3.399 1.00 50.60 183 THR A C 1
ATOM 1414 O O . THR A 1 181 ? 16.206 -6.716 -2.311 1.00 50.31 183 THR A O 1
ATOM 1418 N N . ASP A 1 182 ? 14.633 -6.447 -3.896 1.00 47.37 184 ASP A N 1
ATOM 1419 C CA . ASP A 1 182 ? 13.933 -5.402 -3.157 1.00 54.97 184 ASP A CA 1
ATOM 1420 C C . ASP A 1 182 ? 13.419 -5.937 -1.826 1.00 49.36 184 ASP A C 1
ATOM 1421 O O . ASP A 1 182 ? 12.814 -7.006 -1.771 1.00 53.64 184 ASP A O 1
ATOM 1426 N N . ASP A 1 183 ? 13.668 -5.191 -0.755 1.00 44.75 185 ASP A N 1
ATOM 1427 C CA . ASP A 1 183 ? 13.207 -5.584 0.571 1.00 59.92 185 ASP A CA 1
ATOM 1428 C C . ASP A 1 183 ? 13.522 -7.052 0.860 1.00 55.68 185 ASP A C 1
ATOM 1429 O O . ASP A 1 183 ? 12.730 -7.753 1.491 1.00 55.90 185 ASP A O 1
ATOM 1434 N N . PHE A 1 184 ? 14.680 -7.512 0.400 1.00 50.14 186 PHE A N 1
ATOM 1435 C CA . PHE A 1 184 ? 15.051 -8.914 0.549 1.00 41.84 186 PHE A CA 1
ATOM 1436 C C . PHE A 1 184 ? 15.114 -9.341 2.013 1.00 42.81 186 PHE A C 1
ATOM 1437 O O . PHE A 1 184 ? 14.721 -10.455 2.358 1.00 42.26 186 PHE A O 1
ATOM 1445 N N . ASP A 1 185 ? 15.611 -8.454 2.869 1.00 39.96 187 ASP A N 1
ATOM 1446 C CA . ASP A 1 185 ? 15.702 -8.746 4.295 1.00 42.08 187 ASP A CA 1
ATOM 1447 C C . ASP A 1 185 ? 14.325 -9.005 4.894 1.00 36.25 187 ASP A C 1
ATOM 1448 O O . ASP A 1 185 ? 14.196 -9.708 5.895 1.00 38.13 187 ASP A O 1
ATOM 1453 N N . ALA A 1 186 ? 13.298 -8.430 4.278 1.00 36.82 188 ALA A N 1
ATOM 1454 C CA . ALA A 1 186 ? 11.928 -8.626 4.733 1.00 38.29 188 ALA A CA 1
ATOM 1455 C C . ALA A 1 186 ? 11.311 -9.848 4.066 1.00 37.76 188 ALA A C 1
ATOM 1456 O O . ALA A 1 186 ? 10.454 -10.519 4.641 1.00 34.13 188 ALA A O 1
ATOM 1458 N N . ARG A 1 187 ? 11.761 -10.135 2.849 1.00 42.56 189 ARG A N 1
ATOM 1459 C CA . ARG A 1 187 ? 11.186 -11.208 2.049 1.00 36.02 189 ARG A CA 1
ATOM 1460 C C . ARG A 1 187 ? 11.761 -12.575 2.421 1.00 35.62 189 ARG A C 1
ATOM 1461 O O . ARG A 1 187 ? 11.039 -13.572 2.443 1.00 43.70 189 ARG A O 1
ATOM 1469 N N . TRP A 1 188 ? 13.054 -12.616 2.726 1.00 29.63 190 TRP A N 1
ATOM 1470 C CA . TRP A 1 188 ? 13.731 -13.882 3.010 1.00 32.84 190 TRP A CA 1
ATOM 1471 C C . TRP A 1 188 ? 13.169 -14.663 4.203 1.00 32.19 190 TRP A C 1
ATOM 1472 O O . TRP A 1 188 ? 12.948 -15.869 4.098 1.00 35.66 190 TRP A O 1
ATOM 1483 N N . PRO A 1 189 ? 12.955 -13.989 5.346 1.00 29.13 191 PRO A N 1
ATOM 1484 C CA . PRO A 1 189 ? 12.421 -14.697 6.515 1.00 28.50 191 PRO A CA 1
ATOM 1485 C C . PRO A 1 189 ? 11.126 -15.433 6.188 1.00 28.59 191 PRO A C 1
ATOM 1486 O O . PRO A 1 189 ? 10.830 -16.465 6.791 1.00 36.09 191 PRO A O 1
ATOM 1490 N N . LEU A 1 190 ? 10.366 -14.900 5.238 1.00 29.40 192 LEU A N 1
ATOM 1491 C CA . LEU A 1 190 ? 9.128 -15.533 4.803 1.00 33.72 192 LEU A CA 1
ATOM 1492 C C . LEU A 1 190 ? 9.423 -16.766 3.956 1.00 35.32 192 LEU A C 1
ATOM 1493 O O . LEU A 1 190 ? 8.720 -17.772 4.040 1.00 40.26 192 LEU A O 1
ATOM 1498 N N . VAL A 1 191 ? 10.471 -16.682 3.143 1.00 27.86 193 VAL A N 1
ATOM 1499 C CA . VAL A 1 191 ? 10.888 -17.808 2.318 1.00 20.66 193 VAL A CA 1
ATOM 1500 C C . VAL A 1 191 ? 11.430 -18.932 3.195 1.00 23.33 193 VAL A C 1
ATOM 1501 O O . VAL A 1 191 ? 11.132 -20.106 2.974 1.00 27.16 193 VAL A O 1
ATOM 1505 N N . ALA A 1 192 ? 12.228 -18.561 4.192 1.00 27.91 194 ALA A N 1
ATOM 1506 C CA . ALA A 1 192 ? 12.810 -19.527 5.116 1.00 29.49 194 ALA A CA 1
ATOM 1507 C C . ALA A 1 192 ? 11.725 -20.239 5.915 1.00 32.11 194 ALA A C 1
ATOM 1508 O O . ALA A 1 192 ? 11.858 -21.416 6.248 1.00 28.22 194 ALA A O 1
ATOM 1510 N N . ALA A 1 193 ? 10.653 -19.517 6.221 1.00 31.46 195 ALA A N 1
ATOM 1511 C CA . ALA A 1 193 ? 9.528 -20.094 6.943 1.00 20.42 195 ALA A CA 1
ATOM 1512 C C . ALA A 1 193 ? 8.875 -21.203 6.125 1.00 32.10 195 ALA A C 1
ATOM 1513 O O . ALA A 1 193 ? 8.255 -22.109 6.677 1.00 37.12 195 ALA A O 1
ATOM 1515 N N . GLN A 1 194 ? 9.018 -21.123 4.805 1.00 31.16 196 GLN A N 1
ATOM 1516 C CA . GLN A 1 194 ? 8.487 -22.146 3.910 1.00 35.18 196 GLN A CA 1
ATOM 1517 C C . GLN A 1 194 ? 9.320 -23.412 4.003 1.00 32.75 196 GLN A C 1
ATOM 1518 O O . GLN A 1 194 ? 8.860 -24.499 3.661 1.00 37.13 196 GLN A O 1
ATOM 1524 N N . LEU A 1 195 ? 10.557 -23.256 4.456 1.00 33.97 197 LEU A N 1
ATOM 1525 C CA . LEU A 1 195 ? 11.399 -24.402 4.747 1.00 36.54 197 LEU A CA 1
ATOM 1526 C C . LEU A 1 195 ? 10.860 -25.082 5.996 1.00 43.50 197 LEU A C 1
ATOM 1527 O O . LEU A 1 195 ? 11.614 -25.375 6.929 1.00 26.93 197 LEU A O 1
ATOM 1532 N N . GLN A 1 196 ? 9.532 -25.261 5.998 1.00 62.82 198 GLN A N 1
ATOM 1533 C CA . GLN A 1 196 ? 8.782 -26.159 6.892 1.00 47.28 198 GLN A CA 1
ATOM 1534 C C . GLN A 1 196 ? 7.732 -25.464 7.783 1.00 52.09 198 GLN A C 1
ATOM 1535 O O . GLN A 1 196 ? 7.623 -24.240 7.825 1.00 59.43 198 GLN A O 1
ATOM 1542 N N . GLU B 1 1 ? -29.134 -19.103 -39.014 1.00 129.33 3 GLU B N 1
ATOM 1543 C CA . GLU B 1 1 ? -27.896 -19.698 -38.520 1.00 133.11 3 GLU B CA 1
ATOM 1544 C C . GLU B 1 1 ? -26.811 -18.650 -38.293 1.00 142.32 3 GLU B C 1
ATOM 1545 O O . GLU B 1 1 ? -25.725 -18.966 -37.810 1.00 142.40 3 GLU B O 1
ATOM 1551 N N . LYS B 1 2 ? -27.106 -17.405 -38.651 1.00 151.06 4 LYS B N 1
ATOM 1552 C CA . LYS B 1 2 ? -26.125 -16.330 -38.554 1.00 158.13 4 LYS B CA 1
ATOM 1553 C C . LYS B 1 2 ? -25.360 -16.371 -37.235 1.00 161.74 4 LYS B C 1
ATOM 1554 O O . LYS B 1 2 ? -24.169 -16.068 -37.190 1.00 162.87 4 LYS B O 1
ATOM 1560 N N . GLN B 1 3 ? -26.049 -16.752 -36.165 1.00 164.41 5 GLN B N 1
ATOM 1561 C CA . GLN B 1 3 ? -25.437 -16.776 -34.841 1.00 167.00 5 GLN B CA 1
ATOM 1562 C C . GLN B 1 3 ? -24.944 -18.164 -34.437 1.00 165.79 5 GLN B C 1
ATOM 1563 O O . GLN B 1 3 ? -24.168 -18.300 -33.491 1.00 166.93 5 GLN B O 1
ATOM 1569 N N . THR B 1 4 ? -25.391 -19.195 -35.144 1.00 162.06 6 THR B N 1
ATOM 1570 C CA . THR B 1 4 ? -24.946 -20.544 -34.820 1.00 156.57 6 THR B CA 1
ATOM 1571 C C . THR B 1 4 ? -23.844 -20.991 -35.777 1.00 150.78 6 THR B C 1
ATOM 1572 O O . THR B 1 4 ? -23.438 -22.155 -35.780 1.00 147.98 6 THR B O 1
ATOM 1576 N N . ALA B 1 5 ? -23.360 -20.046 -36.579 1.00 148.58 7 ALA B N 1
ATOM 1577 C CA . ALA B 1 5 ? -22.181 -20.262 -37.411 1.00 147.67 7 ALA B CA 1
ATOM 1578 C C . ALA B 1 5 ? -21.143 -19.181 -37.147 1.00 146.76 7 ALA B C 1
ATOM 1579 O O . ALA B 1 5 ? -19.991 -19.303 -37.537 1.00 149.32 7 ALA B O 1
ATOM 1581 N N . LYS B 1 6 ? -21.561 -18.108 -36.493 1.00 143.36 8 LYS B N 1
ATOM 1582 C CA . LYS B 1 6 ? -20.659 -16.998 -36.223 1.00 139.95 8 LYS B CA 1
ATOM 1583 C C . LYS B 1 6 ? -19.863 -17.215 -34.940 1.00 138.47 8 LYS B C 1
ATOM 1584 O O . LYS B 1 6 ? -18.675 -16.903 -34.886 1.00 138.92 8 LYS B O 1
ATOM 1590 N N . ARG B 1 7 ? -20.522 -17.744 -33.911 1.00 135.61 9 ARG B N 1
ATOM 1591 C CA . ARG B 1 7 ? -19.858 -18.042 -32.644 1.00 131.94 9 ARG B CA 1
ATOM 1592 C C . ARG B 1 7 ? -19.420 -19.502 -32.601 1.00 125.26 9 ARG B C 1
ATOM 1593 O O . ARG B 1 7 ? -18.338 -19.829 -32.107 1.00 123.34 9 ARG B O 1
ATOM 1601 N N . ASN B 1 8 ? -20.276 -20.378 -33.117 1.00 119.74 10 ASN B N 1
ATOM 1602 C CA . ASN B 1 8 ? -19.978 -21.802 -33.185 1.00 115.51 10 ASN B CA 1
ATOM 1603 C C . ASN B 1 8 ? -18.701 -22.092 -33.975 1.00 114.68 10 ASN B C 1
ATOM 1604 O O . ASN B 1 8 ? -17.958 -23.021 -33.648 1.00 114.00 10 ASN B O 1
ATOM 1609 N N . ARG B 1 9 ? -18.458 -21.300 -35.016 1.00 112.30 11 ARG B N 1
ATOM 1610 C CA . ARG B 1 9 ? -17.254 -21.446 -35.824 1.00 112.24 11 ARG B CA 1
ATOM 1611 C C . ARG B 1 9 ? -16.105 -20.635 -35.217 1.00 106.35 11 ARG B C 1
ATOM 1612 O O . ARG B 1 9 ? -14.932 -20.948 -35.420 1.00 103.34 11 ARG B O 1
ATOM 1620 N N . ARG B 1 10 ? -16.455 -19.600 -34.458 1.00 102.33 12 ARG B N 1
ATOM 1621 C CA . ARG B 1 10 ? -15.468 -18.733 -33.819 1.00 98.19 12 ARG B CA 1
ATOM 1622 C C . ARG B 1 10 ? -14.869 -19.391 -32.577 1.00 99.47 12 ARG B C 1
ATOM 1623 O O . ARG B 1 10 ? -14.075 -18.782 -31.858 1.00 101.75 12 ARG B O 1
ATOM 1631 N N . GLU B 1 11 ? -15.261 -20.636 -32.330 1.00 98.45 13 GLU B N 1
ATOM 1632 C CA . GLU B 1 11 ? -14.796 -21.383 -31.166 1.00 99.71 13 GLU B CA 1
ATOM 1633 C C . GLU B 1 11 ? -13.783 -22.444 -31.578 1.00 98.44 13 GLU B C 1
ATOM 1634 O O . GLU B 1 11 ? -12.739 -22.599 -30.945 1.00 94.06 13 GLU B O 1
ATOM 1640 N N . GLU B 1 12 ? -14.107 -23.172 -32.642 1.00 99.03 14 GLU B N 1
ATOM 1641 C CA . GLU B 1 12 ? -13.220 -24.191 -33.194 1.00 98.13 14 GLU B CA 1
ATOM 1642 C C . GLU B 1 12 ? -11.890 -23.594 -33.643 1.00 92.51 14 GLU B C 1
ATOM 1643 O O . GLU B 1 12 ? -10.911 -24.317 -33.838 1.00 97.76 14 GLU B O 1
ATOM 1649 N N . ILE B 1 13 ? -11.868 -22.277 -33.821 1.00 76.82 15 ILE B N 1
ATOM 1650 C CA . ILE B 1 13 ? -10.639 -21.565 -34.147 1.00 69.60 15 ILE B CA 1
ATOM 1651 C C . ILE B 1 13 ? -9.823 -21.321 -32.880 1.00 65.78 15 ILE B C 1
ATOM 1652 O O . ILE B 1 13 ? -8.637 -21.649 -32.817 1.00 60.23 15 ILE B O 1
ATOM 1657 N N . LEU B 1 14 ? -10.469 -20.748 -31.869 1.00 73.24 16 LEU B N 1
ATOM 1658 C CA . LEU B 1 14 ? -9.821 -20.486 -30.590 1.00 70.35 16 LEU B CA 1
ATOM 1659 C C . LEU B 1 14 ? -9.446 -21.786 -29.885 1.00 69.11 16 LEU B C 1
ATOM 1660 O O . LEU B 1 14 ? -8.576 -21.801 -29.014 1.00 62.23 16 LEU B O 1
ATOM 1665 N N . GLN B 1 15 ? -10.106 -22.876 -30.264 1.00 75.26 17 GLN B N 1
ATOM 1666 C CA . GLN B 1 15 ? -9.766 -24.191 -29.736 1.00 79.80 17 GLN B CA 1
ATOM 1667 C C . GLN B 1 15 ? -8.449 -24.666 -30.330 1.00 76.69 17 GLN B C 1
ATOM 1668 O O . GLN B 1 15 ? -7.551 -25.103 -29.610 1.00 72.18 17 GLN B O 1
ATOM 1674 N N . SER B 1 16 ? -8.341 -24.574 -31.651 1.00 53.23 18 SER B N 1
ATOM 1675 C CA . SER B 1 16 ? -7.120 -24.955 -32.344 1.00 58.05 18 SER B CA 1
ATOM 1676 C C . SER B 1 16 ? -5.967 -24.046 -31.937 1.00 61.20 18 SER B C 1
ATOM 1677 O O . SER B 1 16 ? -4.809 -24.461 -31.936 1.00 60.82 18 SER B O 1
ATOM 1680 N N . LEU B 1 17 ? -6.292 -22.804 -31.592 1.00 60.72 19 LEU B N 1
ATOM 1681 C CA . LEU B 1 17 ? -5.285 -21.849 -31.146 1.00 52.14 19 LEU B CA 1
ATOM 1682 C C . LEU B 1 17 ? -4.730 -22.244 -29.784 1.00 63.68 19 LEU B C 1
ATOM 1683 O O . LEU B 1 17 ? -3.520 -22.384 -29.617 1.00 62.87 19 LEU B O 1
ATOM 1688 N N . ALA B 1 18 ? -5.621 -22.420 -28.814 1.00 67.33 20 ALA B N 1
ATOM 1689 C CA . ALA B 1 18 ? -5.223 -22.818 -27.469 1.00 60.05 20 ALA B CA 1
ATOM 1690 C C . ALA B 1 18 ? -4.312 -24.040 -27.514 1.00 57.99 20 ALA B C 1
ATOM 1691 O O . ALA B 1 18 ? -3.249 -24.057 -26.892 1.00 54.64 20 ALA B O 1
ATOM 1693 N N . LEU B 1 19 ? -4.736 -25.059 -28.254 1.00 50.00 21 LEU B N 1
ATOM 1694 C CA . LEU B 1 19 ? -3.934 -26.263 -28.432 1.00 50.55 21 LEU B CA 1
ATOM 1695 C C . LEU B 1 19 ? -2.586 -25.919 -29.053 1.00 51.80 21 LEU B C 1
ATOM 1696 O O . LEU B 1 19 ? -1.541 -26.351 -28.571 1.00 53.96 21 LEU B O 1
ATOM 1701 N N . MET B 1 20 ? -2.622 -25.139 -30.129 1.00 52.90 22 MET B N 1
ATOM 1702 C CA . MET B 1 20 ? -1.406 -24.692 -30.799 1.00 51.28 22 MET B CA 1
ATOM 1703 C C . MET B 1 20 ? -0.491 -23.957 -29.829 1.00 39.42 22 MET B C 1
ATOM 1704 O O . MET B 1 20 ? 0.729 -24.119 -29.861 1.00 47.50 22 MET B O 1
ATOM 1709 N N . LEU B 1 21 ? -1.095 -23.152 -28.962 1.00 40.01 23 LEU B N 1
ATOM 1710 C CA . LEU B 1 21 ? -0.354 -22.355 -27.993 1.00 48.12 23 LEU B CA 1
ATOM 1711 C C . LEU B 1 21 ? 0.407 -23.232 -27.004 1.00 49.52 23 LEU B C 1
ATOM 1712 O O . LEU B 1 21 ? 1.324 -22.765 -26.329 1.00 51.32 23 LEU 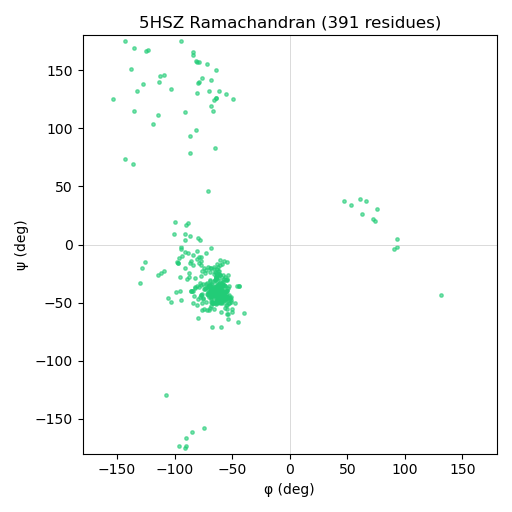B O 1
ATOM 1717 N N . GLU B 1 22 ? 0.029 -24.505 -26.925 1.00 60.64 24 GLU B N 1
ATOM 1718 C CA . GLU B 1 22 ? 0.653 -25.424 -25.979 1.00 65.02 24 GLU B CA 1
ATOM 1719 C C . GLU B 1 22 ? 1.430 -26.537 -26.681 1.00 72.39 24 GLU B C 1
ATOM 1720 O O . GLU B 1 22 ? 2.376 -27.089 -26.120 1.00 70.20 24 GLU B O 1
ATOM 1726 N N . SER B 1 23 ? 1.027 -26.865 -27.904 1.00 80.63 25 SER B N 1
ATOM 1727 C CA . SER B 1 23 ? 1.728 -27.874 -28.690 1.00 85.77 25 SER B CA 1
ATOM 1728 C C . SER B 1 23 ? 3.044 -27.316 -29.220 1.00 90.09 25 SER B C 1
ATOM 1729 O O . SER B 1 23 ? 3.588 -26.359 -28.670 1.00 88.89 25 SER B O 1
ATOM 1732 N N . SER B 1 24 ? 3.551 -27.920 -30.289 1.00 94.48 26 SER B N 1
ATOM 1733 C CA . SER B 1 24 ? 4.792 -27.466 -30.905 1.00 95.53 26 SER B CA 1
ATOM 1734 C C . SER B 1 24 ? 4.722 -25.986 -31.251 1.00 99.36 26 SER B C 1
ATOM 1735 O O . SER B 1 24 ? 5.651 -25.228 -30.977 1.00 101.50 26 SER B O 1
ATOM 1738 N N . ASP B 1 25 ? 3.608 -25.585 -31.852 1.00 101.42 27 ASP B N 1
ATOM 1739 C CA . ASP B 1 25 ? 3.426 -24.216 -32.317 1.00 107.19 27 ASP B CA 1
ATOM 1740 C C . ASP B 1 25 ? 3.658 -23.198 -31.202 1.00 108.14 27 ASP B C 1
ATOM 1741 O O . ASP B 1 25 ? 3.821 -22.007 -31.463 1.00 111.19 27 ASP B O 1
ATOM 1746 N N . GLY B 1 26 ? 3.671 -23.672 -29.960 1.00 105.17 28 GLY B N 1
ATOM 1747 C CA . GLY B 1 26 ? 3.927 -22.811 -28.819 1.00 100.23 28 GLY B CA 1
ATOM 1748 C C . GLY B 1 26 ? 5.394 -22.440 -28.700 1.00 100.41 28 GLY B C 1
ATOM 1749 O O . GLY B 1 26 ? 5.739 -21.338 -28.276 1.00 103.37 28 GLY B O 1
ATOM 1750 N N . SER B 1 27 ? 6.264 -23.369 -29.076 1.00 99.04 29 SER B N 1
ATOM 1751 C CA . SER B 1 27 ? 7.698 -23.121 -29.057 1.00 97.95 29 SER B CA 1
ATOM 1752 C C . SER B 1 27 ? 8.070 -22.053 -30.074 1.00 98.71 29 SER B C 1
ATOM 1753 O O . SER B 1 27 ? 8.922 -21.203 -29.813 1.00 90.66 29 SER B O 1
ATOM 1756 N N . GLN B 1 28 ? 7.428 -22.108 -31.238 1.00 107.24 30 GLN B N 1
ATOM 1757 C CA . GLN B 1 28 ? 7.727 -21.184 -32.327 1.00 107.70 30 GLN B CA 1
ATOM 1758 C C . GLN B 1 28 ? 6.648 -20.131 -32.551 1.00 105.63 30 GLN B C 1
ATOM 1759 O O . GLN B 1 28 ? 6.211 -19.462 -31.616 1.00 102.81 30 GLN B O 1
ATOM 1765 N N . ARG B 1 29 ? 6.218 -19.997 -33.802 1.00 106.09 31 ARG B N 1
ATOM 1766 C CA . ARG B 1 29 ? 5.381 -18.873 -34.204 1.00 99.49 31 ARG B CA 1
ATOM 1767 C C . ARG B 1 29 ? 3.958 -19.253 -34.611 1.00 83.88 31 ARG B C 1
ATOM 1768 O O . ARG B 1 29 ? 3.737 -20.255 -35.292 1.00 76.98 31 ARG B O 1
ATOM 1776 N N . ILE B 1 30 ? 3.000 -18.429 -34.194 1.00 74.51 32 ILE B N 1
ATOM 1777 C CA . ILE B 1 30 ? 1.606 -18.588 -34.590 1.00 62.46 32 ILE B CA 1
ATOM 1778 C C . ILE B 1 30 ? 1.324 -17.784 -35.855 1.00 55.55 32 ILE B C 1
ATOM 1779 O O . ILE B 1 30 ? 1.372 -16.555 -35.839 1.00 48.17 32 ILE B O 1
ATOM 1784 N N . THR B 1 31 ? 1.027 -18.473 -36.951 1.00 59.11 33 THR B N 1
ATOM 1785 C CA . THR B 1 31 ? 0.750 -17.795 -38.212 1.00 57.67 33 THR B CA 1
ATOM 1786 C C . THR B 1 31 ? -0.708 -17.962 -38.625 1.00 60.61 33 THR B C 1
ATOM 1787 O O . THR B 1 31 ? -1.312 -19.007 -38.387 1.00 64.06 33 THR B O 1
ATOM 1791 N N . THR B 1 32 ? -1.267 -16.926 -39.243 1.00 63.21 34 THR B N 1
ATOM 1792 C CA . THR B 1 32 ? -2.626 -16.988 -39.766 1.00 69.81 34 THR B CA 1
ATOM 1793 C C . THR B 1 32 ? -2.777 -18.200 -40.679 1.00 75.06 34 THR B C 1
ATOM 1794 O O . THR B 1 32 ? -3.872 -18.740 -40.843 1.00 72.38 34 THR B O 1
ATOM 1798 N N . ALA B 1 33 ? -1.663 -18.627 -41.265 1.00 76.07 35 ALA B N 1
ATOM 1799 C CA . ALA B 1 33 ? -1.644 -19.809 -42.117 1.00 71.39 35 ALA B CA 1
ATOM 1800 C C . ALA B 1 33 ? -1.898 -21.077 -41.309 1.00 77.53 35 ALA B C 1
ATOM 1801 O O . ALA B 1 33 ? -2.960 -21.690 -41.419 1.00 81.90 35 ALA B O 1
ATOM 1803 N N . LYS B 1 34 ? -0.914 -21.461 -40.500 1.00 70.90 36 LYS B N 1
ATOM 1804 C CA . LYS B 1 34 ? -1.020 -22.637 -39.641 1.00 70.28 36 LYS B CA 1
ATOM 1805 C C . LYS B 1 34 ? -2.380 -22.696 -38.958 1.00 72.59 36 LYS B C 1
ATOM 1806 O O . LYS B 1 34 ? -2.943 -23.772 -38.753 1.00 74.85 36 LYS B O 1
ATOM 1812 N N . LEU B 1 35 ? -2.899 -21.525 -38.613 1.00 68.94 37 LEU B N 1
ATOM 1813 C CA . LEU B 1 35 ? -4.127 -21.413 -37.841 1.00 58.99 37 LEU B CA 1
ATOM 1814 C C . LEU B 1 35 ? -5.353 -21.855 -38.633 1.00 66.18 37 LEU B C 1
ATOM 1815 O O . LEU B 1 35 ? -6.219 -22.555 -38.111 1.00 74.55 37 LEU B O 1
ATOM 1820 N N . ALA B 1 36 ? -5.424 -21.442 -39.893 1.00 71.02 38 ALA B N 1
ATOM 1821 C CA . ALA B 1 36 ? -6.552 -21.799 -40.745 1.00 72.70 38 ALA B CA 1
ATOM 1822 C C . ALA B 1 36 ? -6.431 -23.232 -41.249 1.00 80.75 38 ALA B C 1
ATOM 1823 O O . ALA B 1 36 ? -7.432 -23.925 -41.429 1.00 86.23 38 ALA B O 1
ATOM 1825 N N . ALA B 1 37 ? -5.197 -23.671 -41.473 1.00 83.80 39 ALA B N 1
ATOM 1826 C CA . ALA B 1 37 ? -4.935 -25.016 -41.972 1.00 88.96 39 ALA B CA 1
ATOM 1827 C C . ALA B 1 37 ? -5.402 -26.085 -40.989 1.00 88.96 39 ALA B C 1
ATOM 1828 O O . ALA B 1 37 ? -5.627 -27.234 -41.370 1.00 87.19 39 ALA B O 1
ATOM 1830 N N . SER B 1 38 ? -5.541 -25.701 -39.725 1.00 89.58 40 SER B N 1
ATOM 1831 C CA . SER B 1 38 ? -5.976 -26.628 -38.686 1.00 91.54 40 SER B CA 1
ATOM 1832 C C . SER B 1 38 ? -7.497 -26.698 -38.617 1.00 98.49 40 SER B C 1
ATOM 1833 O O . SER B 1 38 ? -8.067 -27.772 -38.437 1.00 100.39 40 SER B O 1
ATOM 1836 N N . VAL B 1 39 ? -8.150 -25.549 -38.762 1.00 102.07 41 VAL B N 1
ATOM 1837 C CA . VAL B 1 39 ? -9.610 -25.493 -38.733 1.00 106.25 41 VAL B CA 1
ATOM 1838 C C . VAL B 1 39 ? -10.194 -25.756 -40.124 1.00 113.35 41 VAL B C 1
ATOM 1839 O O . VAL B 1 39 ? -11.401 -25.620 -40.343 1.00 117.67 41 VAL B O 1
ATOM 1843 N N . GLY B 1 40 ? -9.321 -26.133 -41.056 1.00 113.53 42 GLY B N 1
ATOM 1844 C CA . GLY B 1 40 ? -9.734 -26.546 -42.384 1.00 115.42 42 GLY B CA 1
ATOM 1845 C C . GLY B 1 40 ? -10.349 -25.445 -43.225 1.00 114.31 42 GLY B C 1
ATOM 1846 O O . GLY B 1 40 ? -11.292 -25.690 -43.970 1.00 116.52 42 GLY B O 1
ATOM 1847 N N . VAL B 1 41 ? -9.820 -24.231 -43.112 1.00 109.04 43 VAL B N 1
ATOM 1848 C CA . VAL B 1 41 ? -10.341 -23.104 -43.879 1.00 102.67 43 VAL B CA 1
ATOM 1849 C C . VAL B 1 41 ? -9.199 -22.282 -44.484 1.00 93.20 43 VAL B C 1
ATOM 1850 O O . VAL B 1 41 ? -8.034 -22.490 -44.149 1.00 83.04 43 VAL B O 1
ATOM 1854 N N . SER B 1 42 ? -9.535 -21.367 -45.388 1.00 95.49 44 SER B N 1
ATOM 1855 C CA . SER B 1 42 ? -8.544 -20.496 -46.009 1.00 92.45 44 SER B CA 1
ATOM 1856 C C . SER B 1 42 ? -8.267 -19.282 -45.130 1.00 94.08 44 SER B C 1
ATOM 1857 O O . SER B 1 42 ? -9.050 -18.963 -44.236 1.00 95.55 44 SER B O 1
ATOM 1860 N N . GLU B 1 43 ? -7.152 -18.606 -45.393 1.00 93.64 45 GLU B N 1
ATOM 1861 C CA . GLU B 1 43 ? -6.794 -17.396 -44.658 1.00 92.00 45 GLU B CA 1
ATOM 1862 C C . GLU B 1 43 ? -7.913 -16.365 -44.685 1.00 88.69 45 GLU B C 1
ATOM 1863 O O . GLU B 1 43 ? -8.421 -15.955 -43.641 1.00 83.45 45 GLU B O 1
ATOM 1869 N N . ALA B 1 44 ? -8.279 -15.943 -45.891 1.00 90.63 46 ALA B N 1
ATOM 1870 C CA . ALA B 1 44 ? -9.318 -14.940 -46.082 1.00 95.05 46 ALA B CA 1
ATOM 1871 C C . ALA B 1 44 ? -10.546 -15.233 -45.231 1.00 103.37 46 ALA B C 1
ATOM 1872 O O . ALA B 1 44 ? -11.198 -14.315 -44.735 1.00 106.66 46 ALA B O 1
ATOM 1874 N N . ALA B 1 45 ? -10.860 -16.513 -45.063 1.00 100.60 47 ALA B N 1
ATOM 1875 C CA . ALA B 1 45 ? -12.034 -16.902 -44.293 1.00 94.49 47 ALA B CA 1
ATOM 1876 C C . ALA B 1 45 ? -11.767 -16.865 -42.786 1.00 93.23 47 ALA B C 1
ATOM 1877 O O . ALA B 1 45 ? -12.649 -16.502 -42.009 1.00 89.81 47 ALA B O 1
ATOM 1879 N N . LEU B 1 46 ? -10.554 -17.228 -42.378 1.00 91.68 48 LEU B N 1
ATOM 1880 C CA . LEU B 1 46 ? -10.149 -17.078 -40.983 1.00 87.91 48 LEU B CA 1
ATOM 1881 C C . LEU B 1 46 ? -10.206 -15.603 -40.613 1.00 90.61 48 LEU B C 1
ATOM 1882 O O . LEU B 1 46 ? -10.515 -15.238 -39.479 1.00 91.76 48 LEU B O 1
ATOM 1887 N N . TYR B 1 47 ? -9.911 -14.762 -41.597 1.00 99.93 49 TYR B N 1
ATOM 1888 C CA . TYR B 1 47 ? -9.868 -13.318 -41.424 1.00 106.40 49 TYR B CA 1
ATOM 1889 C C . TYR B 1 47 ? -11.236 -12.764 -41.039 1.00 100.58 49 TYR B C 1
ATOM 1890 O O . TYR B 1 47 ? -11.337 -11.820 -40.257 1.00 93.93 49 TYR B O 1
ATOM 1899 N N . ARG B 1 48 ? -12.288 -13.360 -41.590 1.00 100.75 50 ARG B N 1
ATOM 1900 C CA . ARG B 1 48 ? -13.651 -12.890 -41.355 1.00 99.23 50 ARG B CA 1
ATOM 1901 C C . ARG B 1 48 ? -14.059 -12.968 -39.884 1.00 100.35 50 ARG B C 1
ATOM 1902 O O . ARG B 1 48 ? -14.653 -12.032 -39.349 1.00 101.18 50 ARG B O 1
ATOM 1910 N N . HIS B 1 49 ? -13.745 -14.086 -39.236 1.00 100.00 51 HIS B N 1
ATOM 1911 C CA . HIS B 1 49 ? -14.006 -14.229 -37.808 1.00 94.00 51 HIS B CA 1
ATOM 1912 C C . HIS B 1 49 ? -13.068 -13.328 -37.017 1.00 80.97 51 HIS B C 1
ATOM 1913 O O . HIS B 1 49 ? -13.509 -12.484 -36.235 1.00 83.12 51 HIS B O 1
ATOM 1920 N N . PHE B 1 50 ? -11.770 -13.514 -37.229 1.00 68.90 52 PHE B N 1
ATOM 1921 C CA . PHE B 1 50 ? -10.761 -12.688 -36.582 1.00 72.24 52 PHE B CA 1
ATOM 1922 C C . PHE B 1 50 ? -9.936 -11.948 -37.627 1.00 81.93 52 PHE B C 1
ATOM 1923 O O . PHE B 1 50 ? -9.072 -12.537 -38.276 1.00 85.79 52 PHE B O 1
ATOM 1931 N N . PRO B 1 51 ? -10.206 -10.645 -37.791 1.00 87.19 53 PRO B N 1
ATOM 1932 C CA . PRO B 1 51 ? -9.510 -9.808 -38.773 1.00 91.09 53 PRO B CA 1
ATOM 1933 C C . PRO B 1 51 ? -8.010 -9.765 -38.505 1.00 87.09 53 PRO B C 1
ATOM 1934 O O . PRO B 1 51 ? -7.237 -10.347 -39.267 1.00 83.28 53 PRO B O 1
ATOM 1938 N N . SER B 1 52 ? -7.607 -9.091 -37.433 1.00 85.89 54 SER B N 1
ATOM 1939 C CA . SER B 1 52 ? -6.201 -9.045 -37.054 1.00 84.35 54 SER B CA 1
ATOM 1940 C C . SER B 1 52 ? -5.859 -10.273 -36.220 1.00 79.07 54 SER B C 1
ATOM 1941 O O . SER B 1 52 ? -6.579 -11.271 -36.243 1.00 85.95 54 SER B O 1
ATOM 1944 N N . LYS B 1 53 ? -4.754 -10.194 -35.489 1.00 68.17 55 LYS B N 1
ATOM 1945 C CA . LYS B 1 53 ? -4.342 -11.275 -34.607 1.00 69.40 55 LYS B CA 1
ATOM 1946 C C . LYS B 1 53 ? -4.033 -10.703 -33.231 1.00 66.51 55 LYS B C 1
ATOM 1947 O O . LYS B 1 53 ? -4.253 -11.351 -32.206 1.00 66.19 55 LYS B O 1
ATOM 1953 N N . THR B 1 54 ? -3.530 -9.473 -33.222 1.00 65.37 56 THR B N 1
ATOM 1954 C CA . THR B 1 54 ? -3.237 -8.771 -31.981 1.00 57.47 56 THR B CA 1
ATOM 1955 C C . THR B 1 54 ? -4.494 -8.651 -31.118 1.00 57.43 56 THR B C 1
ATOM 1956 O O . THR B 1 54 ? -4.414 -8.618 -29.889 1.00 49.86 56 THR B O 1
ATOM 1960 N N . ARG B 1 55 ? -5.652 -8.588 -31.769 1.00 63.02 57 ARG B N 1
ATOM 1961 C CA . ARG B 1 55 ? -6.924 -8.454 -31.069 1.00 70.67 57 ARG B CA 1
ATOM 1962 C C . ARG B 1 55 ? -7.539 -9.826 -30.835 1.00 72.23 57 ARG B C 1
ATOM 1963 O O . ARG B 1 55 ? -8.523 -9.962 -30.112 1.00 82.45 57 ARG B O 1
ATOM 1971 N N . MET B 1 56 ? -6.953 -10.837 -31.464 1.00 65.37 58 MET B N 1
ATOM 1972 C CA . MET B 1 56 ? -7.447 -12.202 -31.368 1.00 69.09 58 MET B CA 1
ATOM 1973 C C . MET B 1 56 ? -6.926 -12.911 -30.119 1.00 81.80 58 MET B C 1
ATOM 1974 O O . MET B 1 56 ? -7.468 -13.936 -29.699 1.00 89.38 58 MET B O 1
ATOM 1979 N N . PHE B 1 57 ? -5.867 -12.360 -29.535 1.00 72.76 59 PHE B N 1
ATOM 1980 C CA . PHE B 1 57 ? -5.333 -12.881 -28.285 1.00 70.55 59 PHE B CA 1
ATOM 1981 C C . PHE B 1 57 ? -6.124 -12.349 -27.098 1.00 77.77 59 PHE B C 1
ATOM 1982 O O . PHE B 1 57 ? -6.220 -13.012 -26.066 1.00 75.67 59 PHE B O 1
ATOM 1990 N N . ASP B 1 58 ? -6.688 -11.152 -27.240 1.00 76.61 60 ASP B N 1
ATOM 1991 C CA . ASP B 1 58 ? -7.540 -10.594 -26.196 1.00 72.17 60 ASP B CA 1
ATOM 1992 C C . ASP B 1 58 ? -8.763 -11.479 -26.006 1.00 56.93 60 ASP B C 1
ATOM 1993 O O . ASP B 1 58 ? -9.224 -11.682 -24.888 1.00 49.56 60 ASP B O 1
ATOM 1998 N N . SER B 1 59 ? -9.286 -12.003 -27.109 1.00 50.11 61 SER B N 1
ATOM 1999 C CA . SER B 1 59 ? -10.377 -12.963 -27.044 1.00 58.54 61 SER B CA 1
ATOM 2000 C C . SER B 1 59 ? -9.997 -14.102 -26.107 1.00 70.83 61 SER B C 1
ATOM 2001 O O . SER B 1 59 ? -10.839 -14.636 -25.381 1.00 74.23 61 SER B O 1
ATOM 2004 N N . LEU B 1 60 ? -8.718 -14.464 -26.129 1.00 74.86 62 LEU B N 1
ATOM 2005 C CA . LEU B 1 60 ? -8.192 -15.531 -25.282 1.00 67.01 62 LEU B CA 1
ATOM 2006 C C . LEU B 1 60 ? -7.834 -15.019 -23.889 1.00 68.51 62 LEU B C 1
ATOM 2007 O O . LEU B 1 60 ? -8.237 -15.602 -22.883 1.00 71.55 62 LEU B O 1
ATOM 2012 N N . ILE B 1 61 ? -7.075 -13.928 -23.839 1.00 66.55 63 ILE B N 1
ATOM 2013 C CA . ILE B 1 61 ? -6.802 -13.252 -22.582 1.00 59.77 63 ILE B CA 1
ATOM 2014 C C . ILE B 1 61 ? -8.121 -13.026 -21.867 1.00 74.49 63 ILE B C 1
ATOM 2015 O O . ILE B 1 61 ? -8.311 -13.457 -20.736 1.00 79.47 63 ILE B O 1
ATOM 2020 N N . GLU B 1 62 ? -9.043 -12.360 -22.550 1.00 79.27 64 GLU B N 1
ATOM 2021 C CA . GLU B 1 62 ? -10.289 -11.936 -21.923 1.00 78.84 64 GLU B CA 1
ATOM 2022 C C . GLU B 1 62 ? -11.232 -13.079 -21.552 1.00 75.63 64 GLU B C 1
ATOM 2023 O O . GLU B 1 62 ? -12.287 -12.851 -20.964 1.00 89.51 64 GLU B O 1
ATOM 2029 N N . PHE B 1 63 ? -10.836 -14.302 -21.889 1.00 57.68 65 PHE B N 1
ATOM 2030 C CA . PHE B 1 63 ? -11.468 -15.491 -21.341 1.00 54.27 65 PHE B CA 1
ATOM 2031 C C . PHE B 1 63 ? -10.723 -15.892 -20.070 1.00 61.97 65 PHE B C 1
ATOM 2032 O O . PHE B 1 63 ? -11.247 -16.615 -19.228 1.00 62.07 65 PHE B O 1
ATOM 2040 N N . ILE B 1 64 ? -9.493 -15.406 -19.945 1.00 55.66 66 ILE B N 1
ATOM 2041 C CA . ILE B 1 64 ? -8.635 -15.718 -18.806 1.00 57.99 66 ILE B CA 1
ATOM 2042 C C . ILE B 1 64 ? -8.978 -14.896 -17.565 1.00 64.04 66 ILE B C 1
ATOM 2043 O O . ILE B 1 64 ? -9.365 -15.454 -16.542 1.00 55.50 66 ILE B O 1
ATOM 2048 N N . GLU B 1 65 ? -8.834 -13.576 -17.647 1.00 77.42 67 GLU B N 1
ATOM 2049 C CA . GLU B 1 65 ? -9.070 -12.732 -16.477 1.00 85.42 67 GLU B CA 1
ATOM 2050 C C . GLU B 1 65 ? -10.516 -12.817 -16.004 1.00 75.70 67 GLU B C 1
ATOM 2051 O O . GLU B 1 65 ? -10.795 -12.652 -14.822 1.00 78.26 67 GLU B O 1
ATOM 2057 N N . ASP B 1 66 ? -11.437 -13.064 -16.929 1.00 62.82 68 ASP B N 1
ATOM 2058 C CA . ASP B 1 66 ? -12.832 -13.255 -16.551 1.00 71.28 68 ASP B CA 1
ATOM 2059 C C . ASP B 1 66 ? -12.999 -14.595 -15.850 1.00 70.17 68 ASP B C 1
ATOM 2060 O O . ASP B 1 66 ? -13.483 -14.667 -14.717 1.00 74.49 68 ASP B O 1
ATOM 2065 N N . SER B 1 67 ? -12.593 -15.658 -16.532 1.00 65.30 69 SER B N 1
ATOM 2066 C CA . SER B 1 67 ? -12.674 -16.990 -15.963 1.00 67.01 69 SER B CA 1
ATOM 2067 C C . SER B 1 67 ? -11.898 -17.034 -14.649 1.00 72.19 69 SER B C 1
ATOM 2068 O O . SER B 1 67 ? -12.056 -17.964 -13.872 1.00 74.00 69 SER B O 1
ATOM 2071 N N . LEU B 1 68 ? -11.067 -16.024 -14.398 1.00 70.22 70 LEU B N 1
ATOM 2072 C CA . LEU B 1 68 ? -10.239 -16.008 -13.193 1.00 59.68 70 LEU B CA 1
ATOM 2073 C C . LEU B 1 68 ? -10.790 -15.059 -12.132 1.00 60.96 70 LEU B C 1
ATOM 2074 O O . LEU B 1 68 ? -10.932 -15.431 -10.967 1.00 64.05 70 LEU B O 1
ATOM 2079 N N . ILE B 1 69 ? -11.090 -13.830 -12.541 1.00 58.59 71 ILE B N 1
ATOM 2080 C CA . ILE B 1 69 ? -11.578 -12.806 -11.623 1.00 58.22 71 ILE B CA 1
ATOM 2081 C C . ILE B 1 69 ? -12.963 -13.130 -11.070 1.00 52.19 71 ILE B C 1
ATOM 2082 O O . ILE B 1 69 ? -13.223 -12.940 -9.881 1.00 61.02 71 ILE B O 1
ATOM 2087 N N . THR B 1 70 ? -13.849 -13.614 -11.933 1.00 38.61 72 THR B N 1
ATOM 2088 C CA . THR B 1 70 ? -15.207 -13.945 -11.516 1.00 48.32 72 THR B CA 1
ATOM 2089 C C . THR B 1 70 ? -15.210 -15.090 -10.509 1.00 49.11 72 THR B C 1
ATOM 2090 O O . THR B 1 70 ? -16.082 -15.163 -9.644 1.00 53.80 72 THR B O 1
ATOM 2094 N N . ARG B 1 71 ? -14.231 -15.981 -10.624 1.00 49.94 73 ARG B N 1
ATOM 2095 C CA . ARG B 1 71 ? -14.103 -17.095 -9.693 1.00 40.88 73 ARG B CA 1
ATOM 2096 C C . ARG B 1 71 ? -13.624 -16.588 -8.342 1.00 41.13 73 ARG B C 1
ATOM 2097 O O . ARG B 1 71 ? -14.112 -17.017 -7.299 1.00 43.72 73 ARG B O 1
ATOM 2105 N N . ILE B 1 72 ? -12.660 -15.673 -8.368 1.00 39.79 74 ILE B N 1
ATOM 2106 C CA . ILE B 1 72 ? -12.137 -15.085 -7.141 1.00 49.68 74 ILE B CA 1
ATOM 2107 C C . ILE B 1 72 ? -13.248 -14.428 -6.323 1.00 47.54 74 ILE B C 1
ATOM 2108 O O . ILE B 1 72 ? -13.293 -14.569 -5.100 1.00 55.35 74 ILE B O 1
ATOM 2113 N N . ASN B 1 73 ? -14.141 -13.713 -7.002 1.00 39.34 75 ASN B N 1
ATOM 2114 C CA . ASN B 1 73 ? -15.281 -13.078 -6.346 1.00 51.59 75 ASN B CA 1
ATOM 2115 C C . ASN B 1 73 ? -16.284 -14.112 -5.840 1.00 50.07 75 ASN B C 1
ATOM 2116 O O . ASN B 1 73 ? -16.929 -13.920 -4.809 1.00 54.54 75 ASN B O 1
ATOM 2121 N N . LEU B 1 74 ? -16.411 -15.205 -6.588 1.00 46.21 76 LEU B N 1
ATOM 2122 C CA . LEU B 1 74 ? -17.310 -16.301 -6.242 1.00 56.50 76 LEU B CA 1
ATOM 2123 C C . LEU B 1 74 ? -16.698 -17.146 -5.128 1.00 62.49 76 LEU B C 1
ATOM 2124 O O . LEU B 1 74 ? -17.393 -17.914 -4.460 1.00 66.89 76 LEU B O 1
ATOM 2129 N N . ILE B 1 75 ? -15.389 -16.996 -4.937 1.00 54.92 77 ILE B N 1
ATOM 2130 C CA . ILE B 1 75 ? -14.684 -17.648 -3.838 1.00 43.01 77 ILE B CA 1
AT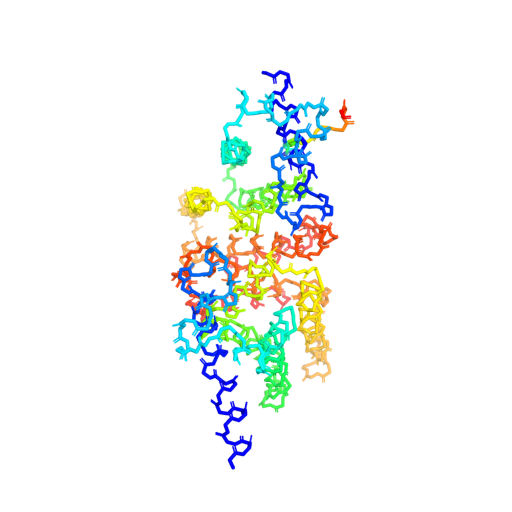OM 2131 C C . ILE B 1 75 ? -14.905 -16.871 -2.544 1.00 46.87 77 ILE B C 1
ATOM 2132 O O . ILE B 1 75 ? -15.211 -17.452 -1.501 1.00 44.47 77 ILE B O 1
ATOM 2137 N N . LEU B 1 76 ? -14.751 -15.553 -2.621 1.00 51.14 78 LEU B N 1
ATOM 2138 C CA . LEU B 1 76 ? -14.941 -14.690 -1.462 1.00 59.12 78 LEU B CA 1
ATOM 2139 C C . LEU B 1 76 ? -16.366 -14.791 -0.929 1.00 60.09 78 LEU B C 1
ATOM 2140 O O . LEU B 1 76 ? -16.615 -14.540 0.249 1.00 54.04 78 LEU B O 1
ATOM 2145 N N . LYS B 1 77 ? -17.297 -15.159 -1.803 1.00 59.57 79 LYS B N 1
ATOM 2146 C CA . LYS B 1 77 ? -18.697 -15.296 -1.419 1.00 63.79 79 LYS B CA 1
ATOM 2147 C C . LYS B 1 77 ? -18.993 -16.658 -0.798 1.00 61.15 79 LYS B C 1
ATOM 2148 O O . LYS B 1 77 ? -19.752 -16.758 0.165 1.00 62.02 79 LYS B O 1
ATOM 2154 N N . ASP B 1 78 ? -18.394 -17.704 -1.359 1.00 61.37 80 ASP B N 1
ATOM 2155 C CA . ASP B 1 78 ? -18.602 -19.061 -0.866 1.00 65.89 80 ASP B CA 1
ATOM 2156 C C . ASP B 1 78 ? -17.805 -19.328 0.408 1.00 66.53 80 ASP B C 1
ATOM 2157 O O . ASP B 1 78 ? -18.188 -20.165 1.225 1.00 69.32 80 ASP B O 1
ATOM 2162 N N . GLU B 1 79 ? -16.698 -18.612 0.570 1.00 65.30 81 GLU B N 1
ATOM 2163 C CA . GLU B 1 79 ? -15.819 -18.800 1.719 1.00 56.67 81 GLU B CA 1
ATOM 2164 C C . GLU B 1 79 ? -15.542 -17.473 2.420 1.00 54.90 81 GLU B C 1
ATOM 2165 O O . GLU B 1 79 ? -15.311 -16.458 1.766 1.00 55.54 81 GLU B O 1
ATOM 2171 N N . LYS B 1 80 ? -15.560 -17.486 3.749 1.00 59.23 82 LYS B N 1
ATOM 2172 C CA . LYS B 1 80 ? -15.371 -16.263 4.524 1.00 56.60 82 LYS B CA 1
ATOM 2173 C C . LYS B 1 80 ? -14.059 -16.259 5.302 1.00 52.10 82 LYS B C 1
ATOM 2174 O O . LYS B 1 80 ? -13.529 -15.198 5.634 1.00 54.49 82 LYS B O 1
ATOM 2180 N N . ASP B 1 81 ? -13.542 -17.448 5.592 1.00 49.07 83 ASP B N 1
ATOM 2181 C CA . ASP B 1 81 ? -12.293 -17.586 6.333 1.00 47.42 83 ASP B CA 1
ATOM 2182 C C . ASP B 1 81 ? -11.109 -17.105 5.495 1.00 51.19 83 ASP B C 1
ATOM 2183 O O . ASP B 1 81 ? -10.836 -17.649 4.426 1.00 44.59 83 ASP B O 1
ATOM 2188 N N . THR B 1 82 ? -10.416 -16.082 5.989 1.00 50.08 84 THR B N 1
ATOM 2189 C CA . THR B 1 82 ? -9.301 -15.469 5.267 1.00 43.74 84 THR B CA 1
ATOM 2190 C C . THR B 1 82 ? -8.354 -16.498 4.654 1.00 46.91 84 THR B C 1
ATOM 2191 O O . THR B 1 82 ? -8.246 -16.601 3.432 1.00 42.33 84 THR B O 1
ATOM 2195 N N . THR B 1 83 ? -7.666 -17.250 5.508 1.00 37.94 85 THR B N 1
ATOM 2196 C CA . THR B 1 83 ? -6.738 -18.280 5.055 1.00 37.62 85 THR B CA 1
ATOM 2197 C C . THR B 1 83 ? -7.362 -19.156 3.977 1.00 41.08 85 THR B C 1
ATOM 2198 O O . THR B 1 83 ? -6.772 -19.368 2.918 1.00 45.55 85 THR B O 1
ATOM 2202 N N . ALA B 1 84 ? -8.558 -19.662 4.257 1.00 39.77 86 ALA B N 1
ATOM 2203 C CA . ALA B 1 84 ? -9.263 -20.527 3.319 1.00 40.53 86 ALA B CA 1
ATOM 2204 C C . ALA B 1 84 ? -9.450 -19.844 1.968 1.00 37.99 86 ALA B C 1
ATOM 2205 O O . ALA B 1 84 ? -9.388 -20.492 0.924 1.00 50.61 86 ALA B O 1
ATOM 2207 N N . ARG B 1 85 ? -9.677 -18.534 1.994 1.00 38.35 87 ARG B N 1
ATOM 2208 C CA . ARG B 1 85 ? -9.829 -17.764 0.764 1.00 37.76 87 ARG B CA 1
ATOM 2209 C C . ARG B 1 85 ? -8.530 -17.732 -0.035 1.00 38.03 87 ARG B C 1
ATOM 2210 O O . ARG B 1 85 ? -8.505 -18.109 -1.206 1.00 32.11 87 ARG B O 1
ATOM 2218 N N . LEU B 1 86 ? -7.454 -17.284 0.604 1.00 32.15 88 LEU B N 1
ATOM 2219 C CA . LEU B 1 86 ? -6.151 -17.210 -0.046 1.00 38.93 88 LEU B CA 1
ATOM 2220 C C . LEU B 1 86 ? -5.739 -18.563 -0.618 1.00 40.55 88 LEU B C 1
ATOM 2221 O O . LEU B 1 86 ? -5.185 -18.641 -1.715 1.00 38.34 88 LEU B O 1
ATOM 2226 N N . ARG B 1 87 ? -6.017 -19.626 0.129 1.00 37.05 89 ARG B N 1
ATOM 2227 C CA . ARG B 1 87 ? -5.729 -20.980 -0.328 1.00 31.03 89 ARG B CA 1
ATOM 2228 C C . ARG B 1 87 ? -6.511 -21.304 -1.597 1.00 26.39 89 ARG B C 1
ATOM 2229 O O . ARG B 1 87 ? -5.968 -21.869 -2.546 1.00 25.67 89 ARG B O 1
ATOM 2237 N N . LEU B 1 88 ? -7.790 -20.941 -1.606 1.00 28.73 90 LEU B N 1
ATOM 2238 C CA . LEU B 1 88 ? -8.649 -21.192 -2.758 1.00 36.95 90 LEU B CA 1
ATOM 2239 C C . LEU B 1 88 ? -8.246 -20.342 -3.959 1.00 36.50 90 LEU B C 1
ATOM 2240 O O . LEU B 1 88 ? -8.272 -20.812 -5.096 1.00 35.20 90 LEU B O 1
ATOM 2245 N N . ILE B 1 89 ? -7.875 -19.092 -3.702 1.00 36.44 91 ILE B N 1
ATOM 2246 C CA . ILE B 1 89 ? -7.443 -18.194 -4.766 1.00 37.96 91 ILE B CA 1
ATOM 2247 C C . ILE B 1 89 ? -6.174 -18.715 -5.430 1.00 34.31 91 ILE B C 1
ATOM 2248 O O . ILE B 1 89 ? -6.090 -18.792 -6.656 1.00 43.57 91 ILE B O 1
ATOM 2253 N N . VAL B 1 90 ? -5.191 -19.073 -4.612 1.00 32.69 92 VAL B N 1
ATOM 2254 C CA . VAL B 1 90 ? -3.928 -19.599 -5.115 1.00 29.18 92 VAL B CA 1
ATOM 2255 C C . VAL B 1 90 ? -4.133 -20.906 -5.876 1.00 28.24 92 VAL B C 1
ATOM 2256 O O . VAL B 1 90 ? -3.465 -21.163 -6.877 1.00 35.64 92 VAL B O 1
ATOM 2260 N N . LEU B 1 91 ? -5.064 -21.728 -5.401 1.00 26.72 93 LEU B N 1
ATOM 2261 C CA . LEU B 1 91 ? -5.371 -22.987 -6.069 1.00 33.45 93 LEU B CA 1
ATOM 2262 C C . LEU B 1 91 ? -6.124 -22.740 -7.372 1.00 34.68 93 LEU B C 1
ATOM 2263 O O . LEU B 1 91 ? -5.976 -23.488 -8.336 1.00 33.31 93 LEU B O 1
ATOM 2268 N N . LEU B 1 92 ? -6.936 -21.687 -7.390 1.00 32.84 94 LEU B N 1
ATOM 2269 C CA . LEU B 1 92 ? -7.654 -21.297 -8.596 1.00 26.35 94 LEU B CA 1
ATOM 2270 C C . LEU B 1 92 ? -6.665 -20.982 -9.710 1.00 26.84 94 LEU B C 1
ATOM 2271 O O . LEU B 1 92 ? -6.705 -21.586 -10.781 1.00 33.41 94 LEU B O 1
ATOM 2276 N N . ILE B 1 93 ? -5.778 -20.029 -9.442 1.00 24.07 95 ILE B N 1
ATOM 2277 C CA . ILE B 1 93 ? -4.743 -19.641 -10.392 1.00 30.27 95 ILE B CA 1
ATOM 2278 C C . ILE B 1 93 ? -3.955 -20.855 -10.873 1.00 33.13 95 ILE B C 1
ATOM 2279 O O . ILE B 1 93 ? -3.781 -21.059 -12.075 1.00 31.49 95 ILE B O 1
ATOM 2284 N N . LEU B 1 94 ? -3.485 -21.659 -9.926 1.00 32.59 96 LEU B N 1
ATOM 2285 C CA . LEU B 1 94 ? -2.702 -22.849 -10.240 1.00 29.60 96 LEU B CA 1
ATOM 2286 C C . LEU B 1 94 ? -3.500 -23.868 -11.049 1.00 26.03 96 LEU B C 1
ATOM 2287 O O . LEU B 1 94 ? -3.024 -24.378 -12.063 1.00 29.67 96 LEU B O 1
ATOM 2292 N N . GLY B 1 95 ? -4.714 -24.161 -10.595 1.00 22.99 97 GLY B N 1
ATOM 2293 C CA . GLY B 1 95 ? -5.560 -25.142 -11.251 1.00 23.79 97 GLY B CA 1
ATOM 2294 C C . GLY B 1 95 ? -5.956 -24.741 -12.658 1.00 27.44 97 GLY B C 1
ATOM 2295 O O . GLY B 1 95 ? -6.003 -25.576 -13.561 1.00 34.59 97 GLY B O 1
ATOM 2296 N N . PHE B 1 96 ? -6.246 -23.458 -12.844 1.00 24.24 98 PHE B N 1
ATOM 2297 C CA . PHE B 1 96 ? -6.621 -22.939 -14.155 1.00 27.43 98 PHE B CA 1
ATOM 2298 C C . PHE B 1 96 ? -5.475 -23.075 -15.152 1.00 35.76 98 PHE B C 1
ATOM 2299 O O . PHE B 1 96 ? -5.663 -23.561 -16.267 1.00 31.68 98 PHE B O 1
ATOM 2307 N N . GLY B 1 97 ? -4.288 -22.637 -14.743 1.00 30.21 99 GLY B N 1
ATOM 2308 C CA . GLY B 1 97 ? -3.114 -22.722 -15.591 1.00 22.91 99 GLY B CA 1
ATOM 2309 C C . GLY B 1 97 ? -2.821 -24.150 -16.006 1.00 28.05 99 GLY B C 1
ATOM 2310 O O . GLY B 1 97 ? -2.461 -24.414 -17.152 1.00 36.02 99 GLY B O 1
ATOM 2311 N N . GLU B 1 98 ? -2.986 -25.076 -15.067 1.00 28.19 100 GLU B N 1
ATOM 2312 C CA . GLU B 1 98 ? -2.715 -26.485 -15.323 1.00 29.47 100 GLU B CA 1
ATOM 2313 C C . GLU B 1 98 ? -3.657 -27.075 -16.369 1.00 37.63 100 GLU B C 1
ATOM 2314 O O . GLU B 1 98 ? -3.230 -27.826 -17.246 1.00 37.56 100 GLU B O 1
ATOM 2320 N N . ARG B 1 99 ? -4.938 -26.734 -16.274 1.00 33.34 101 ARG B N 1
ATOM 2321 C CA . ARG B 1 99 ? -5.934 -27.242 -17.212 1.00 38.23 101 ARG B CA 1
ATOM 2322 C C . ARG B 1 99 ? -5.930 -26.469 -18.527 1.00 36.23 101 ARG B C 1
ATOM 2323 O O . ARG B 1 99 ? -6.633 -26.829 -19.471 1.00 39.19 101 ARG B O 1
ATOM 2331 N N . ASN B 1 100 ? -5.132 -25.408 -18.583 1.00 39.65 102 ASN B N 1
ATOM 2332 C CA . ASN B 1 100 ? -5.005 -24.606 -19.794 1.00 28.40 102 ASN B CA 1
ATOM 2333 C C . ASN B 1 100 ? -3.550 -24.255 -20.086 1.00 36.34 102 ASN B C 1
ATOM 2334 O O . ASN B 1 100 ? -3.152 -23.096 -19.971 1.00 37.51 102 ASN B O 1
ATOM 2339 N N . PRO B 1 101 ? -2.751 -25.265 -20.465 1.00 33.76 103 PRO B N 1
ATOM 2340 C CA . PRO B 1 101 ? -1.318 -25.096 -20.730 1.00 34.38 103 PRO B CA 1
ATOM 2341 C C . PRO B 1 101 ? -1.050 -23.961 -21.712 1.00 36.03 103 PRO B C 1
ATOM 2342 O O . PRO B 1 101 ? -0.162 -23.141 -21.480 1.00 34.67 103 PRO B O 1
ATOM 2346 N N . GLY B 1 102 ? -1.817 -23.918 -22.796 1.00 35.00 104 GLY B N 1
ATOM 2347 C CA . GLY B 1 102 ? -1.664 -22.876 -23.793 1.00 29.62 104 GLY B CA 1
ATOM 2348 C C . GLY B 1 102 ? -1.8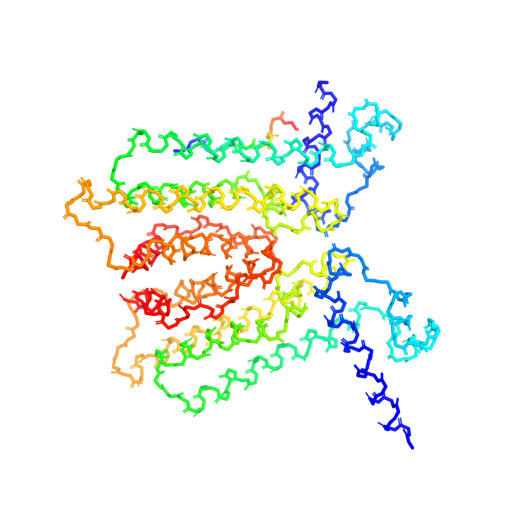59 -21.494 -23.204 1.00 28.64 104 GLY B C 1
ATOM 2349 O O . GLY B 1 102 ? -1.041 -20.598 -23.415 1.00 25.27 104 GLY B O 1
ATOM 2350 N N . LEU B 1 103 ? -2.946 -21.320 -22.460 1.00 25.08 105 LEU B N 1
ATOM 2351 C CA . LEU B 1 103 ? -3.254 -20.034 -21.846 1.00 30.23 105 LEU B CA 1
ATOM 2352 C C . LEU B 1 103 ? -2.197 -19.628 -20.824 1.00 30.29 105 LEU B C 1
ATOM 2353 O O . LEU B 1 103 ? -1.972 -18.440 -20.591 1.00 34.87 105 LEU B O 1
ATOM 2358 N N . THR B 1 104 ? -1.550 -20.617 -20.217 1.00 29.05 106 THR B N 1
ATOM 2359 C CA . THR B 1 104 ? -0.483 -20.349 -19.261 1.00 27.87 106 THR B CA 1
ATOM 2360 C C . THR B 1 104 ? 0.680 -19.646 -19.951 1.00 24.92 106 THR B C 1
ATOM 2361 O O . THR B 1 104 ? 1.253 -18.702 -19.409 1.00 26.71 106 THR B O 1
ATOM 2365 N N . ARG B 1 105 ? 1.022 -20.110 -21.150 1.00 24.06 107 ARG B N 1
ATOM 2366 C CA . ARG B 1 105 ? 2.082 -19.483 -21.933 1.00 28.97 107 ARG B CA 1
ATOM 2367 C C . ARG B 1 105 ? 1.792 -18.004 -22.162 1.00 25.21 107 ARG B C 1
ATOM 2368 O O . ARG B 1 105 ? 2.710 -17.201 -22.327 1.00 28.75 107 ARG B O 1
ATOM 2376 N N . ILE B 1 106 ? 0.511 -17.651 -22.177 1.00 24.64 108 ILE B N 1
ATOM 2377 C CA . ILE B 1 106 ? 0.107 -16.255 -22.267 1.00 30.20 108 ILE B CA 1
ATOM 2378 C C . ILE B 1 106 ? 0.311 -15.570 -20.920 1.00 34.64 108 ILE B C 1
ATOM 2379 O O . ILE B 1 106 ? 0.851 -14.466 -20.849 1.00 27.03 108 ILE B O 1
ATOM 2384 N N . LEU B 1 107 ? -0.120 -16.239 -19.855 1.00 25.97 109 LEU B N 1
ATOM 2385 C CA . LEU B 1 107 ? 0.035 -15.720 -18.500 1.00 35.49 109 LEU B CA 1
ATOM 2386 C C . LEU B 1 107 ? 1.493 -15.425 -18.165 1.00 32.77 109 LEU B C 1
ATOM 2387 O O . LEU B 1 107 ? 1.805 -14.396 -17.566 1.00 25.80 109 LEU B O 1
ATOM 2392 N N . THR B 1 108 ? 2.382 -16.333 -18.553 1.00 36.26 110 THR B N 1
ATOM 2393 C CA . THR B 1 108 ? 3.802 -16.194 -18.247 1.00 31.30 110 THR B CA 1
ATOM 2394 C C . THR B 1 108 ? 4.495 -15.213 -19.190 1.00 33.12 110 THR B C 1
ATOM 2395 O O . THR B 1 108 ? 5.605 -14.756 -18.916 1.00 30.63 110 THR B O 1
ATOM 2399 N N . GLY B 1 109 ? 3.839 -14.898 -20.302 1.00 26.59 111 GLY B N 1
ATOM 2400 C CA . GLY B 1 109 ? 4.340 -13.896 -21.225 1.00 24.49 111 GLY B CA 1
ATOM 2401 C C . GLY B 1 109 ? 5.195 -14.436 -22.356 1.00 28.37 111 GLY B C 1
ATOM 2402 O O . GLY B 1 109 ? 5.741 -13.666 -23.146 1.00 42.29 111 GLY B O 1
ATOM 2403 N N . HIS B 1 110 ? 5.314 -15.756 -22.441 1.00 21.20 112 HIS B N 1
ATOM 2404 C CA . HIS B 1 110 ? 6.123 -16.376 -23.486 1.00 24.13 112 HIS B CA 1
ATOM 2405 C C . HIS B 1 110 ? 5.404 -16.376 -24.831 1.00 28.66 112 HIS B C 1
ATOM 2406 O O . HIS B 1 110 ? 6.030 -16.227 -25.879 1.00 33.94 112 HIS B O 1
ATOM 2413 N N . ALA B 1 111 ? 4.087 -16.541 -24.794 1.00 36.88 113 ALA B N 1
ATOM 2414 C CA . ALA B 1 111 ? 3.286 -16.542 -26.011 1.00 34.23 113 ALA B CA 1
ATOM 2415 C C . ALA B 1 111 ? 3.130 -15.131 -26.569 1.00 36.88 113 ALA B C 1
ATOM 2416 O O . ALA B 1 111 ? 2.820 -14.951 -27.746 1.00 39.02 113 ALA B O 1
ATOM 2418 N N . LEU B 1 112 ? 3.351 -14.134 -25.719 1.00 37.47 114 LEU B N 1
ATOM 2419 C CA . LEU B 1 112 ? 3.162 -12.741 -26.111 1.00 30.46 114 LEU B CA 1
ATOM 2420 C C . LEU B 1 112 ? 4.439 -12.110 -26.661 1.00 39.34 114 LEU B C 1
ATOM 2421 O O . LEU B 1 112 ? 4.419 -10.979 -27.146 1.00 37.42 114 LEU B O 1
ATOM 2426 N N . MET B 1 113 ? 5.545 -12.842 -26.584 1.00 42.52 115 MET B N 1
ATOM 2427 C CA . MET B 1 113 ? 6.826 -12.341 -27.070 1.00 42.93 115 MET B CA 1
ATOM 2428 C C . MET B 1 113 ? 6.786 -11.979 -28.552 1.00 47.34 115 MET B C 1
ATOM 2429 O O . MET B 1 113 ? 7.448 -11.037 -28.990 1.00 58.63 115 MET B O 1
ATOM 2434 N N . PHE B 1 114 ? 6.002 -12.726 -29.319 1.00 32.36 116 PHE B N 1
ATOM 2435 C CA . PHE B 1 114 ? 5.931 -12.522 -30.760 1.00 50.06 116 PHE B CA 1
ATOM 2436 C C . PHE B 1 114 ? 4.903 -11.464 -31.143 1.00 45.84 116 PHE B C 1
ATOM 2437 O O . PHE B 1 114 ? 4.911 -10.952 -32.262 1.00 45.48 116 PHE B O 1
ATOM 2445 N N . GLU B 1 115 ? 4.021 -11.144 -30.203 1.00 47.87 117 GLU B N 1
ATOM 2446 C CA . GLU B 1 115 ? 2.989 -10.138 -30.420 1.00 51.16 117 GLU B CA 1
ATOM 2447 C C . GLU B 1 115 ? 3.455 -8.777 -29.918 1.00 57.46 117 GLU B C 1
ATOM 2448 O O . GLU B 1 115 ? 4.534 -8.668 -29.334 1.00 57.18 117 GLU B O 1
ATOM 2454 N N . GLN B 1 116 ? 2.653 -7.739 -30.146 1.00 63.48 118 GLN B N 1
ATOM 2455 C CA . GLN B 1 116 ? 3.066 -6.383 -29.783 1.00 71.08 118 GLN B CA 1
ATOM 2456 C C . GLN B 1 116 ? 2.851 -6.078 -28.304 1.00 75.16 118 GLN B C 1
ATOM 2457 O O . GLN B 1 116 ? 2.040 -6.723 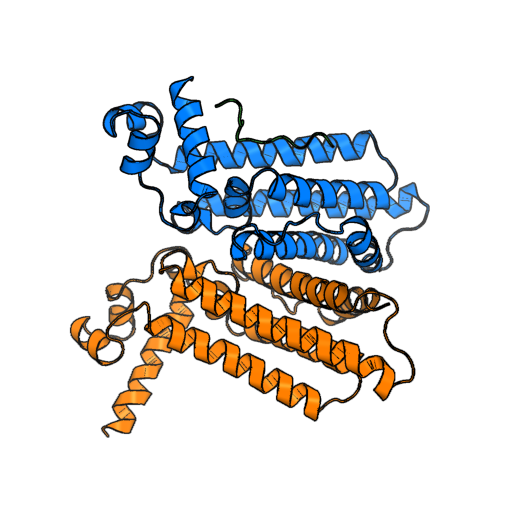-27.636 1.00 72.26 118 GLN B O 1
ATOM 2463 N N . ASP B 1 117 ? 3.586 -5.086 -27.809 1.00 84.31 119 ASP B N 1
ATOM 2464 C CA . ASP B 1 117 ? 3.668 -4.808 -26.378 1.00 89.35 119 ASP B CA 1
ATOM 2465 C C . ASP B 1 117 ? 2.348 -4.456 -25.707 1.00 95.48 119 ASP B C 1
ATOM 2466 O O . ASP B 1 117 ? 2.266 -4.436 -24.478 1.00 101.59 119 ASP B O 1
ATOM 2471 N N . ARG B 1 118 ? 1.328 -4.163 -26.503 1.00 93.89 120 ARG B N 1
ATOM 2472 C CA . ARG B 1 118 ? 0.013 -3.859 -25.959 1.00 92.47 120 ARG B CA 1
ATOM 2473 C C . ARG B 1 118 ? -0.493 -5.000 -25.080 1.00 90.51 120 ARG B C 1
ATOM 2474 O O . ARG B 1 118 ? -1.144 -4.772 -24.060 1.00 95.98 120 ARG B O 1
ATOM 2482 N N . LEU B 1 119 ? -0.176 -6.229 -25.473 1.00 78.75 121 LEU B N 1
ATOM 2483 C CA . LEU B 1 119 ? -0.712 -7.409 -24.798 1.00 71.25 121 LEU B CA 1
ATOM 2484 C C . LEU B 1 119 ? -0.040 -7.724 -23.464 1.00 55.47 121 LEU B C 1
ATOM 2485 O O . LEU B 1 119 ? -0.717 -8.054 -22.491 1.00 49.41 121 LEU B O 1
ATOM 2490 N N . GLN B 1 120 ? 1.286 -7.633 -23.417 1.00 50.50 122 GLN B N 1
ATOM 2491 C CA . GLN B 1 120 ? 2.005 -7.899 -22.177 1.00 43.05 122 GLN B CA 1
ATOM 2492 C C . GLN B 1 120 ? 1.575 -6.913 -21.097 1.00 47.46 122 GLN B C 1
ATOM 2493 O O . GLN B 1 120 ? 1.705 -7.185 -19.903 1.00 56.72 122 GLN B O 1
ATOM 2499 N N . GLY B 1 121 ? 1.057 -5.767 -21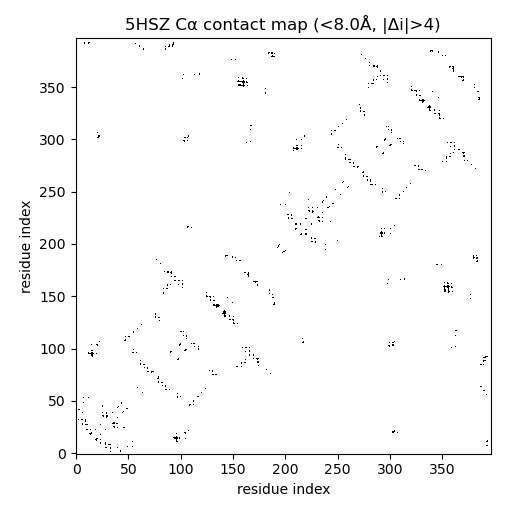.527 1.00 37.58 123 GLY B N 1
ATOM 2500 C CA . GLY B 1 121 ? 0.544 -4.768 -20.609 1.00 40.86 123 GLY B CA 1
ATOM 2501 C C . GLY B 1 121 ? -0.791 -5.184 -20.022 1.00 41.56 123 GLY B C 1
ATOM 2502 O O . GLY B 1 121 ? -1.064 -4.944 -18.846 1.00 47.38 123 GLY B O 1
ATOM 2503 N N . ARG B 1 122 ? -1.624 -5.812 -20.847 1.00 44.83 124 ARG B N 1
ATOM 2504 C CA . ARG B 1 122 ? -2.929 -6.287 -20.405 1.00 42.95 124 ARG B CA 1
ATOM 2505 C C . ARG B 1 122 ? -2.767 -7.362 -19.336 1.00 47.85 124 ARG B C 1
ATOM 2506 O O . ARG B 1 122 ? -3.539 -7.423 -18.379 1.00 58.13 124 ARG B O 1
ATOM 2514 N N . ILE B 1 123 ? -1.758 -8.210 -19.509 1.00 44.96 125 ILE B N 1
ATOM 2515 C CA . ILE B 1 123 ? -1.505 -9.306 -18.578 1.00 46.59 125 ILE B CA 1
ATOM 2516 C C . ILE B 1 123 ? -0.922 -8.813 -17.255 1.00 53.53 125 ILE B C 1
ATOM 2517 O O . ILE B 1 123 ? -1.267 -9.327 -16.191 1.00 57.45 125 ILE B O 1
ATOM 2522 N N . ASN B 1 124 ? -0.041 -7.820 -17.321 1.00 50.46 126 ASN B N 1
ATOM 2523 C CA . ASN B 1 124 ? 0.460 -7.188 -16.107 1.00 36.51 126 ASN B CA 1
ATOM 2524 C C . ASN B 1 124 ? -0.701 -6.670 -15.271 1.00 43.81 126 ASN B C 1
ATOM 2525 O O . ASN B 1 124 ? -0.767 -6.910 -14.066 1.00 48.51 126 ASN B O 1
ATOM 2530 N N . GLN B 1 125 ? -1.620 -5.966 -15.925 1.00 43.73 127 GLN B N 1
ATOM 2531 C CA . GLN B 1 125 ? -2.811 -5.450 -15.262 1.00 49.88 127 GLN B CA 1
ATOM 2532 C C . GLN B 1 125 ? -3.638 -6.573 -14.649 1.00 49.14 127 GLN B C 1
ATOM 2533 O O . GLN B 1 125 ? -4.259 -6.396 -13.601 1.00 52.03 127 GLN B O 1
ATOM 2539 N N . LEU B 1 126 ? -3.648 -7.728 -15.306 1.00 41.41 128 LEU B N 1
ATOM 2540 C CA . LEU B 1 126 ? -4.364 -8.884 -14.783 1.00 36.55 128 LEU B CA 1
ATOM 2541 C C . LEU B 1 126 ? -3.750 -9.338 -13.463 1.00 42.07 128 LEU B C 1
ATOM 2542 O O . LEU B 1 126 ? -4.466 -9.689 -12.526 1.00 48.29 128 LEU B O 1
ATOM 2547 N N . PHE B 1 127 ? -2.422 -9.324 -13.395 1.00 38.11 129 PHE B N 1
ATOM 2548 C CA . PHE B 1 127 ? -1.719 -9.669 -12.165 1.00 38.41 129 PHE B CA 1
ATOM 2549 C C . PHE B 1 127 ? -1.924 -8.595 -11.104 1.00 33.44 129 PHE B C 1
ATOM 2550 O O . PHE B 1 127 ? -1.939 -8.889 -9.910 1.00 45.35 129 PHE B O 1
ATOM 2558 N N . GLU B 1 128 ? -2.083 -7.350 -11.545 1.00 39.55 130 GLU B N 1
ATOM 2559 C CA . GLU B 1 128 ? -2.372 -6.246 -10.635 1.00 45.86 130 GLU B CA 1
ATOM 2560 C C . GLU B 1 128 ? -3.697 -6.491 -9.918 1.00 44.04 130 GLU B C 1
ATOM 2561 O O . GLU B 1 128 ? -3.795 -6.349 -8.699 1.00 47.22 130 GLU B O 1
ATOM 2567 N N . ARG B 1 129 ? -4.716 -6.863 -10.687 1.00 42.19 131 ARG B N 1
ATOM 2568 C CA . ARG B 1 129 ? -6.047 -7.100 -10.135 1.00 44.34 131 ARG B CA 1
ATOM 2569 C C . ARG B 1 129 ? -6.091 -8.328 -9.230 1.00 39.06 131 ARG B C 1
ATOM 2570 O O . ARG B 1 129 ? -6.837 -8.355 -8.251 1.00 42.70 131 ARG B O 1
ATOM 2578 N N . ILE B 1 130 ? -5.298 -9.345 -9.559 1.00 41.31 132 ILE B N 1
ATOM 2579 C CA . ILE B 1 130 ? -5.199 -10.531 -8.709 1.00 40.40 132 ILE B CA 1
ATOM 2580 C C . ILE B 1 130 ? -4.534 -10.179 -7.381 1.00 46.38 132 ILE B C 1
ATOM 2581 O O . ILE B 1 130 ? -5.033 -10.525 -6.310 1.00 36.25 132 ILE B O 1
ATOM 2586 N N . GLU B 1 131 ? -3.399 -9.492 -7.467 1.00 39.93 133 GLU B N 1
ATOM 2587 C CA . GLU B 1 131 ? -2.627 -9.116 -6.290 1.00 38.05 133 GLU B CA 1
ATOM 2588 C C . GLU B 1 131 ? -3.406 -8.152 -5.405 1.00 40.63 133 GLU B C 1
ATOM 2589 O O . GLU B 1 131 ? -3.459 -8.318 -4.185 1.00 35.21 133 GLU B O 1
ATOM 2595 N N . ALA B 1 132 ? -4.004 -7.140 -6.025 1.00 37.00 134 ALA B N 1
ATOM 2596 C CA . ALA B 1 132 ? -4.836 -6.192 -5.301 1.00 46.36 134 ALA B CA 1
ATOM 2597 C C . ALA B 1 132 ? -5.968 -6.915 -4.587 1.00 52.02 134 ALA B C 1
ATOM 2598 O O . ALA B 1 132 ? -6.402 -6.485 -3.524 1.00 49.15 134 ALA B O 1
ATOM 2600 N N . GLN B 1 133 ? -6.437 -8.010 -5.182 1.00 54.45 135 GLN B N 1
ATOM 2601 C CA . GLN B 1 133 ? -7.514 -8.815 -4.612 1.00 57.20 135 GLN B CA 1
ATOM 2602 C C . GLN B 1 133 ? -6.988 -9.673 -3.464 1.00 54.15 135 GLN B C 1
ATOM 2603 O O . GLN B 1 133 ? -7.743 -10.083 -2.576 1.00 57.54 135 GLN B O 1
ATOM 2609 N N . LEU B 1 134 ? -5.682 -9.920 -3.475 1.00 47.36 136 LEU B N 1
ATOM 2610 C CA . LEU B 1 134 ? -5.035 -10.679 -2.413 1.00 47.09 136 LEU B CA 1
ATOM 2611 C C . LEU B 1 134 ? -4.891 -9.821 -1.151 1.00 46.21 136 LEU B C 1
ATOM 2612 O O . LEU B 1 134 ? -5.213 -10.263 -0.045 1.00 41.64 136 LEU B O 1
ATOM 2617 N N . ARG B 1 135 ? -4.420 -8.588 -1.333 1.00 50.59 137 ARG B N 1
ATOM 2618 C CA . ARG B 1 135 ? -4.276 -7.620 -0.243 1.00 48.76 137 ARG B CA 1
ATOM 2619 C C . ARG B 1 135 ? -5.589 -7.405 0.523 1.00 53.71 137 ARG B C 1
ATOM 2620 O O . ARG B 1 135 ? -5.653 -7.624 1.731 1.00 54.13 137 ARG B O 1
ATOM 2628 N N . GLN B 1 136 ? -6.615 -6.949 -0.193 1.00 53.93 138 GLN B N 1
ATOM 2629 C CA . GLN B 1 136 ? -7.982 -6.831 0.321 1.00 49.53 138 GLN B CA 1
ATOM 2630 C C . GLN B 1 136 ? -8.388 -8.012 1.204 1.00 50.26 138 GLN B C 1
ATOM 2631 O O . GLN B 1 136 ? -8.748 -7.822 2.365 1.00 62.85 138 GLN B O 1
ATOM 2637 N N . VAL B 1 137 ? -8.346 -9.223 0.653 1.00 49.84 139 VAL B N 1
ATOM 2638 C CA . VAL B 1 137 ? -8.661 -10.417 1.434 1.00 42.41 139 VAL B CA 1
ATOM 2639 C C . VAL B 1 137 ? -7.854 -10.413 2.724 1.00 46.50 139 VAL B C 1
ATOM 2640 O O . VAL B 1 137 ? -8.382 -10.683 3.802 1.00 50.48 139 VAL B O 1
ATOM 2644 N N . MET B 1 138 ? -6.569 -10.093 2.607 1.00 46.03 140 MET B N 1
ATOM 2645 C CA . MET B 1 138 ? -5.678 -10.046 3.762 1.00 46.56 140 MET B CA 1
ATOM 2646 C C . MET B 1 138 ? -6.076 -8.955 4.757 1.00 54.68 140 MET B C 1
ATOM 2647 O O . MET B 1 138 ? -5.965 -9.139 5.968 1.00 62.31 140 MET B O 1
ATOM 2652 N N . ARG B 1 139 ? -6.540 -7.821 4.245 1.00 54.39 141 ARG B N 1
ATOM 2653 C CA . ARG B 1 139 ? -6.893 -6.692 5.099 1.00 55.01 141 ARG B CA 1
ATOM 2654 C C . ARG B 1 139 ? -8.194 -6.910 5.871 1.00 49.80 141 ARG B C 1
ATOM 2655 O O . ARG B 1 139 ? -8.406 -6.303 6.922 1.00 51.89 141 ARG B O 1
ATOM 2663 N N . GLU B 1 140 ? -9.067 -7.765 5.345 1.00 47.30 142 GLU B N 1
ATOM 2664 C CA . GLU B 1 140 ? -10.314 -8.093 6.032 1.00 51.42 142 GLU B CA 1
ATOM 2665 C C . GLU B 1 140 ? -10.053 -8.984 7.245 1.00 46.65 142 GLU B C 1
ATOM 2666 O O . GLU B 1 140 ? -10.958 -9.259 8.035 1.00 49.04 142 GLU B O 1
ATOM 2672 N N . LYS B 1 141 ? -8.807 -9.423 7.385 1.00 46.93 143 LYS B N 1
ATOM 2673 C CA . LYS B 1 141 ? -8.405 -10.316 8.466 1.00 51.66 143 LYS B CA 1
ATOM 2674 C C . LYS B 1 141 ? -8.865 -9.811 9.829 1.00 54.56 143 LYS B C 1
ATOM 2675 O O . LYS B 1 141 ? -9.587 -10.504 10.544 1.00 47.04 143 LYS B O 1
ATOM 2681 N N . LYS B 1 142 ? -8.441 -8.601 10.181 1.00 54.74 144 LYS B N 1
ATOM 2682 C CA . LYS B 1 142 ? -8.730 -8.030 11.493 1.00 58.77 144 LYS B CA 1
ATOM 2683 C C . LYS B 1 142 ? -10.223 -8.022 11.812 1.00 58.52 144 LYS B C 1
ATOM 2684 O O . LYS B 1 142 ? -10.652 -8.560 12.833 1.00 46.87 144 LYS B O 1
ATOM 2690 N N . MET B 1 143 ? -11.008 -7.411 10.931 1.00 58.74 145 MET B N 1
ATOM 2691 C CA . MET B 1 143 ? -12.443 -7.257 11.151 1.00 58.11 145 MET B CA 1
ATOM 2692 C C . MET B 1 143 ? -13.176 -8.595 11.241 1.00 61.74 145 MET B C 1
ATOM 2693 O O . MET B 1 143 ? -14.257 -8.679 11.823 1.00 64.72 145 MET B O 1
ATOM 2698 N N . ARG B 1 144 ? -12.583 -9.638 10.669 1.00 59.99 146 ARG B N 1
ATOM 2699 C CA . ARG B 1 144 ? -13.246 -10.937 10.587 1.00 58.23 146 ARG B CA 1
ATOM 2700 C C . ARG B 1 144 ? -12.878 -11.900 11.714 1.00 58.77 146 ARG B C 1
ATOM 2701 O O . ARG B 1 144 ? -13.675 -12.764 12.079 1.00 54.23 146 ARG B O 1
ATOM 2709 N N . GLU B 1 145 ? -11.676 -11.757 12.263 1.00 57.40 147 GLU B N 1
ATOM 2710 C CA . GLU B 1 145 ? -11.172 -12.745 13.212 1.00 60.49 147 GLU B CA 1
ATOM 2711 C C . GLU B 1 145 ? -10.661 -12.144 14.521 1.00 65.16 147 GLU B C 1
ATOM 2712 O O . GLU B 1 145 ? -10.560 -12.841 15.531 1.00 64.25 147 GLU B O 1
ATOM 2718 N N . GLY B 1 146 ? -10.339 -10.855 14.503 1.00 67.63 148 GLY B N 1
ATOM 2719 C CA . GLY B 1 146 ? -9.901 -10.173 15.708 1.00 66.35 148 GLY B CA 1
ATOM 2720 C C . GLY B 1 146 ? -8.642 -9.350 15.527 1.00 67.97 148 GLY B C 1
ATOM 2721 O O . GLY B 1 146 ? -8.550 -8.225 16.017 1.00 70.71 148 GLY B O 1
ATOM 2722 N N . GLU B 1 147 ? -7.665 -9.914 14.824 1.00 63.77 149 GLU B N 1
ATOM 2723 C CA . GLU B 1 147 ? -6.406 -9.223 14.580 1.00 65.47 149 GLU B CA 1
ATOM 2724 C C . GLU B 1 147 ? -5.954 -9.430 13.141 1.00 69.94 149 GLU B C 1
ATOM 2725 O O . GLU B 1 147 ? -6.261 -10.450 12.525 1.00 62.96 149 GLU B O 1
ATOM 2731 N N . GLY B 1 148 ? -5.229 -8.455 12.605 1.00 70.57 150 GLY B N 1
ATOM 2732 C CA . GLY B 1 148 ? -4.689 -8.567 11.264 1.00 69.18 150 GLY B CA 1
ATOM 2733 C C . GLY B 1 148 ? -3.306 -9.183 11.296 1.00 66.69 150 GLY B C 1
ATOM 2734 O O . GLY B 1 148 ? -2.831 -9.602 12.352 1.00 70.77 150 GLY B O 1
ATOM 2735 N N . TYR B 1 149 ? -2.660 -9.248 10.139 1.00 52.71 151 TYR B N 1
ATOM 2736 C CA . TYR B 1 149 ? -1.287 -9.726 10.074 1.00 44.69 151 TYR B CA 1
ATOM 2737 C C . TYR B 1 149 ? -0.356 -8.677 10.671 1.00 44.04 151 TYR B C 1
ATOM 2738 O O . TYR B 1 149 ? -0.687 -7.493 10.704 1.00 46.73 151 TYR B O 1
ATOM 2747 N N . THR B 1 150 ? 0.801 -9.113 11.156 1.00 47.46 152 THR B N 1
ATOM 2748 C CA . THR B 1 150 ? 1.792 -8.190 11.693 1.00 58.25 152 THR B CA 1
ATOM 2749 C C . THR B 1 150 ? 2.618 -7.598 10.558 1.00 62.51 152 THR B C 1
ATOM 2750 O O . THR B 1 150 ? 2.989 -6.425 10.590 1.00 68.92 152 THR B O 1
ATOM 2754 N N . LEU B 1 151 ? 2.896 -8.420 9.552 1.00 60.31 153 LEU B N 1
ATOM 2755 C CA . LEU B 1 151 ? 3.702 -7.998 8.414 1.00 57.21 153 LEU B CA 1
ATOM 2756 C C . LEU B 1 151 ? 2.877 -7.199 7.411 1.00 57.43 153 LEU B C 1
ATOM 2757 O O . LEU B 1 151 ? 1.653 -7.322 7.358 1.00 55.87 153 LEU B O 1
ATOM 2762 N N . ASP B 1 152 ? 3.562 -6.381 6.619 1.00 58.85 154 ASP B N 1
ATOM 2763 C CA . ASP B 1 152 ? 2.915 -5.582 5.586 1.00 55.62 154 ASP B CA 1
ATOM 2764 C C . ASP B 1 152 ? 2.101 -6.467 4.647 1.00 51.36 154 ASP B C 1
ATOM 2765 O O . ASP B 1 152 ? 2.602 -7.467 4.132 1.00 48.94 154 ASP B O 1
ATOM 2770 N N . GLU B 1 153 ? 0.842 -6.096 4.431 1.00 42.57 155 GLU B N 1
ATOM 2771 C CA . GLU B 1 153 ? -0.062 -6.893 3.606 1.00 34.94 155 GLU B CA 1
ATOM 2772 C C . GLU B 1 153 ? 0.404 -7.002 2.156 1.00 40.75 155 GLU B C 1
ATOM 2773 O O . GLU B 1 153 ? 0.257 -8.051 1.530 1.00 49.34 155 GLU B O 1
ATOM 2779 N N . THR B 1 154 ? 0.958 -5.917 1.623 1.00 32.69 156 THR B N 1
ATOM 2780 C CA . THR B 1 154 ? 1.458 -5.917 0.252 1.00 46.06 156 THR B CA 1
ATOM 2781 C C . THR B 1 154 ? 2.561 -6.954 0.078 1.00 52.75 156 THR B C 1
ATOM 2782 O O . THR B 1 154 ? 2.521 -7.768 -0.845 1.00 62.05 156 THR B O 1
ATOM 2786 N N . LEU B 1 155 ? 3.544 -6.917 0.972 1.00 53.92 157 LEU B N 1
ATOM 2787 C CA . LEU B 1 155 ? 4.649 -7.867 0.943 1.00 49.76 157 LEU B CA 1
ATOM 2788 C C . LEU B 1 155 ? 4.137 -9.303 0.910 1.00 41.67 157 LEU B C 1
ATOM 2789 O O . LEU B 1 155 ? 4.643 -10.136 0.158 1.00 38.97 157 LEU B O 1
ATOM 2794 N N . LEU B 1 156 ? 3.128 -9.584 1.728 1.00 41.22 158 LEU B N 1
ATOM 2795 C CA . LEU B 1 156 ? 2.540 -10.917 1.787 1.00 38.45 158 LEU B CA 1
ATOM 2796 C C . LEU B 1 156 ? 1.827 -11.265 0.485 1.00 32.36 158 LEU B C 1
ATOM 2797 O O . LEU B 1 156 ? 1.914 -12.393 0.000 1.00 31.43 158 LEU B O 1
ATOM 2802 N N . ALA B 1 157 ? 1.121 -10.288 -0.076 1.00 35.39 159 ALA B N 1
ATOM 2803 C CA . ALA B 1 157 ? 0.394 -10.487 -1.323 1.00 38.35 159 ALA B CA 1
ATOM 2804 C C . ALA B 1 157 ? 1.344 -10.808 -2.473 1.00 31.33 159 ALA B C 1
ATOM 2805 O O . ALA B 1 157 ? 1.123 -11.756 -3.226 1.00 34.80 159 ALA B O 1
ATOM 2807 N N . SER B 1 158 ? 2.402 -10.013 -2.602 1.00 33.39 160 SER B N 1
ATOM 2808 C CA . SER B 1 158 ? 3.385 -10.218 -3.659 1.00 41.59 160 SER B CA 1
ATOM 2809 C C . SER B 1 158 ? 4.121 -11.536 -3.457 1.00 35.97 160 SER B C 1
ATOM 2810 O O . SER B 1 158 ? 4.538 -12.181 -4.419 1.00 42.05 160 SER B O 1
ATOM 2813 N N . GLN B 1 159 ? 4.278 -11.931 -2.198 1.00 40.37 161 GLN B N 1
ATOM 2814 C CA . GLN B 1 159 ? 4.929 -13.192 -1.874 1.00 30.00 161 GLN B CA 1
ATOM 2815 C C . GLN B 1 159 ? 4.082 -14.353 -2.383 1.00 28.61 161 GLN B C 1
ATOM 2816 O O . GLN B 1 159 ? 4.607 -15.333 -2.910 1.00 30.16 161 GLN B O 1
ATOM 2822 N N . LEU B 1 160 ? 2.768 -14.232 -2.224 1.00 37.35 162 LEU B N 1
ATOM 2823 C CA . LEU B 1 160 ? 1.841 -15.239 -2.725 1.00 33.29 162 LEU B CA 1
ATOM 2824 C C . LEU B 1 160 ? 1.812 -15.229 -4.248 1.00 33.76 162 LEU B C 1
ATOM 2825 O O . LEU B 1 160 ? 1.691 -16.276 -4.884 1.00 22.57 162 LEU B O 1
ATOM 2830 N N . LEU B 1 161 ? 1.922 -14.038 -4.826 1.00 27.81 163 LEU B N 1
ATOM 2831 C CA . LEU B 1 161 ? 1.931 -13.894 -6.275 1.00 32.08 163 LEU B CA 1
ATOM 2832 C C . LEU B 1 161 ? 3.189 -14.534 -6.851 1.00 31.79 163 LEU B C 1
ATOM 2833 O O . LEU B 1 161 ? 3.141 -15.204 -7.882 1.00 38.93 163 LEU B O 1
ATOM 2838 N N . ALA B 1 162 ? 4.312 -14.326 -6.170 1.00 28.95 164 ALA B N 1
ATOM 2839 C CA . ALA B 1 162 ? 5.583 -14.908 -6.583 1.00 30.47 164 ALA B CA 1
ATOM 2840 C C . ALA B 1 162 ? 5.487 -16.428 -6.653 1.00 32.04 164 ALA B C 1
ATOM 2841 O O . ALA B 1 162 ? 5.986 -17.048 -7.591 1.00 33.96 164 ALA B O 1
ATOM 2843 N N . PHE B 1 163 ? 4.843 -17.022 -5.654 1.00 34.14 165 PHE B N 1
ATOM 2844 C CA . PHE B 1 163 ? 4.650 -18.467 -5.622 1.00 31.12 165 PHE B CA 1
ATOM 2845 C C . PHE B 1 163 ? 3.863 -18.942 -6.838 1.00 31.08 165 PHE B C 1
ATOM 2846 O O . PHE B 1 163 ? 4.223 -19.934 -7.472 1.00 24.15 165 PHE B O 1
ATOM 2854 N N . CYS B 1 164 ? 2.789 -18.227 -7.159 1.00 28.40 166 CYS B N 1
ATOM 2855 C CA . CYS B 1 164 ? 1.948 -18.577 -8.299 1.00 30.48 166 CYS B CA 1
ATOM 2856 C C . CYS B 1 164 ? 2.705 -18.467 -9.622 1.00 24.55 166 CYS B C 1
ATOM 2857 O O . CYS B 1 164 ? 2.699 -19.400 -10.425 1.00 25.86 166 CYS B O 1
ATOM 2860 N N . GLU B 1 165 ? 3.354 -17.328 -9.844 1.00 18.21 167 GLU B N 1
ATOM 2861 C CA . GLU B 1 165 ? 4.105 -17.111 -11.077 1.00 25.94 167 GLU B CA 1
ATOM 2862 C C . GLU B 1 165 ? 5.249 -18.109 -11.213 1.00 22.70 167 GLU B C 1
ATOM 2863 O O . GLU B 1 165 ? 5.542 -18.583 -12.310 1.00 29.66 167 GLU B O 1
ATOM 2869 N N . GLY B 1 166 ? 5.893 -18.423 -10.094 1.00 27.66 168 GLY B N 1
ATOM 2870 C CA . GLY B 1 166 ? 6.995 -19.367 -10.091 1.00 15.97 168 GLY B CA 1
ATOM 2871 C C . GLY B 1 166 ? 6.564 -20.750 -10.536 1.00 23.20 168 GLY B C 1
ATOM 2872 O O . GLY B 1 166 ? 7.252 -21.403 -11.319 1.00 24.20 168 GLY B O 1
ATOM 2873 N N . MET B 1 167 ? 5.417 -21.197 -10.033 1.00 21.61 169 MET B N 1
ATOM 2874 C CA . MET B 1 167 ? 4.877 -22.502 -10.396 1.00 20.38 169 MET B CA 1
ATOM 2875 C C . MET B 1 167 ? 4.447 -22.533 -11.860 1.00 18.79 169 MET B C 1
ATOM 2876 O O . MET B 1 167 ? 4.634 -23.536 -12.549 1.00 22.07 169 MET B O 1
ATOM 2881 N N . LEU B 1 168 ? 3.870 -21.431 -12.330 1.00 19.99 170 LEU B N 1
ATOM 2882 C CA . LEU B 1 168 ? 3.438 -21.328 -13.719 1.00 27.34 170 LEU B CA 1
ATOM 2883 C C . LEU B 1 168 ? 4.638 -21.289 -14.665 1.00 23.53 170 LEU B C 1
ATOM 2884 O O . LEU B 1 168 ? 4.654 -21.973 -15.687 1.00 22.55 170 LEU B O 1
ATOM 2889 N N . SER B 1 169 ? 5.642 -20.487 -14.323 1.00 23.40 171 SER B N 1
ATOM 2890 C CA . SER B 1 169 ? 6.860 -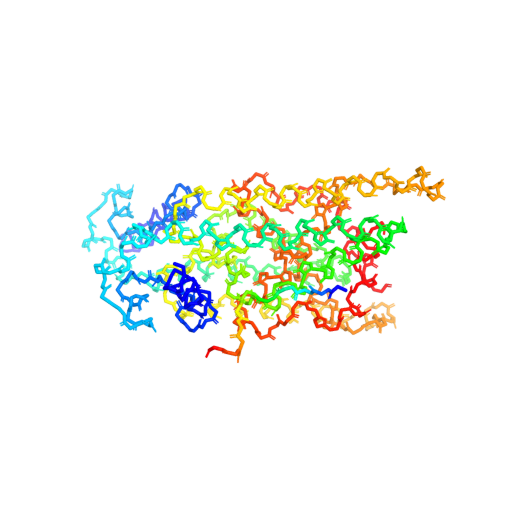20.383 -15.126 1.00 25.63 171 SER B CA 1
ATOM 2891 C C . SER B 1 169 ? 7.502 -21.750 -15.243 1.00 26.41 171 SER B C 1
ATOM 2892 O O . SER B 1 169 ? 7.940 -22.189 -16.307 1.00 35.46 171 SER B O 1
ATOM 2895 N N . ARG B 1 170 ? 7.548 -22.410 -14.103 1.00 26.89 172 ARG B N 1
ATOM 2896 C CA . ARG B 1 170 ? 8.097 -23.736 -13.975 1.00 29.10 172 ARG B CA 1
ATOM 2897 C C . ARG B 1 170 ? 7.300 -24.757 -14.785 1.00 31.56 172 ARG B C 1
ATOM 2898 O O . ARG B 1 170 ? 7.853 -25.716 -15.340 1.00 34.75 172 ARG B O 1
ATOM 2906 N N . PHE B 1 171 ? 5.991 -24.547 -14.828 1.00 25.77 173 PHE B N 1
ATOM 2907 C CA . PHE B 1 171 ? 5.097 -25.383 -15.613 1.00 24.09 173 PHE B CA 1
ATOM 2908 C C . PHE B 1 171 ? 5.437 -25.254 -17.093 1.00 26.96 173 PHE B C 1
ATOM 2909 O O . PHE B 1 171 ? 5.405 -26.235 -17.835 1.00 33.46 173 PHE B O 1
ATOM 2917 N N . VAL B 1 172 ? 5.779 -24.039 -17.509 1.00 18.74 174 VAL B N 1
ATOM 2918 C CA . VAL B 1 172 ? 6.051 -23.754 -18.914 1.00 23.56 174 VAL B CA 1
ATOM 2919 C C . VAL B 1 172 ? 7.403 -24.287 -19.390 1.00 27.13 174 VAL B C 1
ATOM 2920 O O . VAL B 1 172 ? 7.471 -25.035 -20.364 1.00 37.15 174 VAL B O 1
ATOM 2924 N N . ARG B 1 173 ? 8.476 -23.895 -18.709 1.00 32.33 175 ARG B N 1
ATOM 2925 C CA . ARG B 1 173 ? 9.820 -24.273 -19.138 1.00 37.69 175 ARG B CA 1
ATOM 2926 C C . ARG B 1 173 ? 10.054 -25.781 -19.071 1.00 41.09 175 ARG B C 1
ATOM 2927 O O . ARG B 1 173 ? 10.858 -26.325 -19.828 1.00 46.69 175 ARG B O 1
ATOM 2935 N N . SER B 1 174 ? 9.350 -26.452 -18.165 1.00 37.49 176 SER B N 1
ATOM 2936 C CA . SER B 1 174 ? 9.455 -27.901 -18.043 1.00 37.67 176 SER B CA 1
ATOM 2937 C C . SER B 1 174 ? 8.613 -28.582 -19.114 1.00 35.27 176 SER B C 1
ATOM 2938 O O . SER B 1 174 ? 8.484 -29.806 -19.130 1.00 39.65 176 SER B O 1
ATOM 2941 N N . GLU B 1 175 ? 8.043 -27.777 -20.005 1.00 23.39 177 GLU B N 1
ATOM 2942 C CA . GLU B 1 175 ? 7.178 -28.282 -21.065 1.00 26.99 177 GLU B CA 1
ATOM 2943 C C . GLU B 1 175 ? 5.954 -28.999 -20.500 1.00 36.25 177 GLU B C 1
ATOM 2944 O O . GLU B 1 175 ? 5.523 -30.025 -21.026 1.00 38.70 177 GLU B O 1
ATOM 2950 N N . PHE B 1 176 ? 5.409 -28.447 -19.420 1.00 29.51 178 PHE B N 1
ATOM 2951 C CA . PHE B 1 176 ? 4.169 -28.939 -18.827 1.00 24.16 178 PHE B CA 1
ATOM 2952 C C . PHE B 1 176 ? 4.340 -30.274 -18.104 1.00 30.74 178 PHE B C 1
ATOM 2953 O O . PHE B 1 176 ? 3.372 -31.007 -17.900 1.00 41.94 178 PHE B O 1
ATOM 2961 N N . LYS B 1 177 ? 5.573 -30.580 -17.715 1.00 34.13 179 LYS B N 1
ATOM 2962 C CA . LYS B 1 177 ? 5.854 -31.786 -16.945 1.00 39.68 179 LYS B CA 1
ATOM 2963 C C . LYS B 1 177 ? 5.591 -31.532 -15.465 1.00 41.69 179 LYS B C 1
ATOM 2964 O O . LYS B 1 177 ? 4.984 -32.354 -14.778 1.00 34.67 179 LYS B O 1
ATOM 2970 N N . TYR B 1 178 ? 6.054 -30.383 -14.981 1.00 39.63 180 TYR B N 1
ATOM 2971 C CA . TYR B 1 178 ? 5.854 -29.998 -13.590 1.00 38.89 180 TYR B CA 1
ATOM 2972 C C . TYR B 1 178 ? 4.520 -29.282 -13.415 1.00 29.76 180 TYR B C 1
ATOM 2973 O O . TYR B 1 178 ? 4.427 -28.068 -13.592 1.00 31.72 180 TYR B O 1
ATOM 2982 N N . ARG B 1 179 ? 3.489 -30.045 -13.067 1.00 27.46 181 ARG B N 1
ATOM 2983 C CA . ARG B 1 179 ? 2.146 -29.498 -12.907 1.00 30.50 181 ARG B CA 1
ATOM 2984 C C . ARG B 1 179 ? 2.037 -28.607 -11.670 1.00 29.38 181 ARG B C 1
ATOM 2985 O O . ARG B 1 179 ? 2.470 -28.988 -10.583 1.00 33.29 181 ARG B O 1
ATOM 2993 N N . PRO B 1 180 ? 1.456 -27.410 -11.843 1.00 27.67 182 PRO B N 1
ATOM 2994 C CA . PRO B 1 180 ? 1.364 -26.365 -10.816 1.00 24.60 182 PRO B CA 1
ATOM 2995 C C . PRO B 1 180 ? 0.642 -26.807 -9.545 1.00 31.48 182 PRO B C 1
ATOM 2996 O O . PRO B 1 180 ? 0.904 -26.247 -8.481 1.00 27.93 182 PRO B O 1
ATOM 3000 N N . THR B 1 181 ? -0.253 -27.784 -9.650 1.00 32.06 183 THR B N 1
ATOM 3001 C CA . THR B 1 181 ? -1.010 -28.229 -8.484 1.00 30.92 183 THR B CA 1
ATOM 3002 C C . THR B 1 181 ? -0.382 -29.451 -7.819 1.00 32.14 183 THR B C 1
ATOM 3003 O O . THR B 1 181 ? -0.772 -29.830 -6.717 1.00 40.22 183 THR B O 1
ATOM 3007 N N . ASP B 1 182 ? 0.587 -30.066 -8.491 1.00 28.84 184 ASP B N 1
ATOM 3008 C CA . ASP B 1 182 ? 1.288 -31.214 -7.926 1.00 39.56 184 ASP B CA 1
ATOM 3009 C C . ASP B 1 182 ? 1.762 -30.919 -6.508 1.00 30.62 184 ASP B C 1
ATOM 3010 O O . ASP B 1 182 ? 2.454 -29.929 -6.270 1.00 38.23 184 ASP B O 1
ATOM 3015 N N . ASP B 1 183 ? 1.374 -31.779 -5.571 1.00 38.79 185 ASP B N 1
ATOM 3016 C CA . ASP B 1 183 ? 1.809 -31.659 -4.183 1.00 32.98 185 ASP B CA 1
ATOM 3017 C C . ASP B 1 183 ? 1.338 -30.362 -3.528 1.00 32.51 185 ASP B C 1
ATOM 3018 O O . ASP B 1 183 ? 1.963 -29.878 -2.585 1.00 34.22 185 ASP B O 1
ATOM 3023 N N . PHE B 1 184 ? 0.235 -29.806 -4.021 1.00 26.54 186 PHE B N 1
ATOM 3024 C CA . PHE B 1 184 ? -0.276 -28.544 -3.492 1.00 22.74 186 PHE B CA 1
ATOM 3025 C C . PHE B 1 184 ? -0.647 -28.637 -2.014 1.00 29.32 186 PHE B C 1
ATOM 3026 O O . PHE B 1 184 ? -0.421 -27.696 -1.253 1.00 38.01 186 PHE B O 1
ATOM 3034 N N . ASP B 1 185 ? -1.221 -29.766 -1.613 1.00 21.27 187 ASP B N 1
ATOM 3035 C CA . ASP B 1 185 ? -1.626 -29.958 -0.223 1.00 30.56 187 ASP B CA 1
ATOM 3036 C C . ASP B 1 185 ? -0.428 -29.948 0.721 1.00 28.39 187 ASP B C 1
ATOM 3037 O O . ASP B 1 185 ? -0.554 -29.593 1.892 1.00 34.38 187 ASP B O 1
ATOM 3042 N N . ALA B 1 186 ? 0.732 -30.341 0.207 1.00 25.78 188 ALA B N 1
ATOM 3043 C CA . ALA B 1 186 ? 1.959 -30.297 0.989 1.00 25.20 188 ALA B CA 1
ATOM 3044 C C . ALA B 1 186 ? 2.618 -28.929 0.857 1.00 23.92 188 ALA B C 1
ATOM 3045 O O . ALA B 1 186 ? 3.320 -28.477 1.762 1.00 27.66 188 ALA B O 1
ATOM 3047 N N . ARG B 1 187 ? 2.381 -28.272 -0.273 1.00 27.03 189 ARG B N 1
ATOM 3048 C CA . ARG B 1 187 ? 2.972 -26.964 -0.536 1.00 30.25 189 ARG B CA 1
ATOM 3049 C C . ARG B 1 187 ? 2.272 -25.834 0.214 1.00 29.37 189 ARG B C 1
ATOM 3050 O O . ARG B 1 187 ? 2.929 -24.951 0.764 1.00 27.02 189 ARG B O 1
ATOM 3058 N N . TRP B 1 188 ? 0.942 -25.857 0.232 1.00 22.46 190 TRP B N 1
ATOM 3059 C CA . TRP B 1 188 ? 0.182 -24.747 0.806 1.00 29.39 190 TRP B CA 1
ATOM 3060 C C . TRP B 1 188 ? 0.544 -24.406 2.253 1.00 24.81 190 TRP B C 1
ATOM 3061 O O . TRP B 1 188 ? 0.749 -23.237 2.577 1.00 31.01 190 TRP B O 1
ATOM 3072 N N . PRO B 1 189 ? 0.609 -25.419 3.133 1.00 23.65 191 PRO B N 1
ATOM 3073 C CA . PRO B 1 189 ? 0.965 -25.132 4.526 1.00 34.79 191 PRO B CA 1
ATOM 3074 C C . PRO B 1 189 ? 2.283 -24.369 4.617 1.00 36.41 191 PRO B C 1
ATOM 3075 O O . PRO B 1 189 ? 2.479 -23.576 5.538 1.00 42.79 191 PRO B O 1
ATOM 3079 N N . LEU B 1 190 ? 3.171 -24.611 3.659 1.00 32.19 192 LEU B N 1
ATOM 3080 C CA . LEU B 1 190 ? 4.452 -23.918 3.602 1.00 29.88 192 LEU B CA 1
ATOM 3081 C C . LEU B 1 190 ? 4.271 -22.460 3.197 1.00 30.57 192 LEU B C 1
ATOM 3082 O O . LEU B 1 190 ? 4.900 -21.566 3.763 1.00 32.64 192 LEU B O 1
ATOM 3087 N N . VAL B 1 191 ? 3.411 -22.227 2.211 1.00 20.40 193 VAL B N 1
ATOM 3088 C CA . VAL B 1 191 ? 3.122 -20.875 1.752 1.00 24.24 193 VAL B CA 1
ATOM 3089 C C . VAL B 1 191 ? 2.369 -20.093 2.823 1.00 29.53 193 VAL B C 1
ATOM 3090 O O . VAL B 1 191 ? 2.633 -18.911 3.045 1.00 32.64 193 VAL B O 1
ATOM 3094 N N . ALA B 1 192 ? 1.434 -20.764 3.487 1.00 25.68 194 ALA B N 1
ATOM 3095 C CA . ALA B 1 192 ? 0.636 -20.141 4.535 1.00 29.41 194 ALA B CA 1
ATOM 3096 C C . ALA B 1 192 ? 1.496 -19.743 5.730 1.00 38.21 194 ALA B C 1
ATOM 3097 O O . ALA B 1 192 ? 1.197 -18.773 6.426 1.00 45.94 194 ALA B O 1
ATOM 3099 N N . ALA B 1 193 ? 2.566 -20.497 5.961 1.00 37.84 195 ALA B N 1
ATOM 3100 C CA . ALA B 1 193 ? 3.463 -20.237 7.080 1.00 31.56 195 ALA B CA 1
ATOM 3101 C C . ALA B 1 193 ? 4.063 -18.834 7.010 1.00 41.72 195 ALA B C 1
ATOM 3102 O O . ALA B 1 193 ? 4.588 -18.327 7.999 1.00 45.80 195 ALA B O 1
ATOM 3104 N N . GLN B 1 194 ? 3.983 -18.215 5.836 1.00 42.70 196 GLN B N 1
ATOM 3105 C CA . GLN B 1 194 ? 4.497 -16.866 5.637 1.00 44.44 196 GLN B CA 1
ATOM 3106 C C . GLN B 1 194 ? 3.536 -15.831 6.194 1.00 39.05 196 GLN B C 1
ATOM 3107 O O . GLN B 1 194 ? 3.956 -14.804 6.726 1.00 42.61 196 GLN B O 1
ATOM 3113 N N . LEU B 1 195 ? 2.244 -16.100 6.048 1.00 34.63 197 LEU B N 1
ATOM 3114 C CA . LEU B 1 195 ? 1.212 -15.189 6.524 1.00 41.94 197 LEU B CA 1
ATOM 3115 C C . LEU B 1 195 ? 1.257 -15.080 8.040 1.00 48.56 197 LEU B C 1
ATOM 3116 O O . LEU B 1 195 ? 0.499 -15.743 8.750 1.00 48.52 197 LEU B O 1
ATOM 3121 N N . GLN B 1 196 ? 2.154 -14.224 8.518 1.00 54.29 198 GLN B N 1
ATOM 3122 C CA . GLN B 1 196 ? 2.450 -14.098 9.941 1.00 64.35 198 GLN B CA 1
ATOM 3123 C C . GLN B 1 196 ? 3.057 -15.363 10.531 1.00 68.59 198 GLN B C 1
ATOM 3124 O O . GLN B 1 196 ? 4.059 -15.292 11.245 1.00 68.36 198 GLN B O 1
ATOM 3131 N N . LEU C 2 1 ? 29.010 -11.547 -1.807 1.00 69.44 372 LEU K N 1
ATOM 3132 C CA . LEU C 2 1 ? 28.764 -11.979 -3.178 1.00 70.08 372 LEU K CA 1
ATOM 3133 C C . LEU C 2 1 ? 29.136 -10.893 -4.184 1.00 76.69 372 LEU K C 1
ATOM 3134 O O . LEU C 2 1 ? 28.463 -9.862 -4.280 1.00 76.79 372 LEU K O 1
ATOM 3139 N N . ASP C 2 2 ? 30.215 -11.126 -4.926 1.00 81.30 373 ASP K N 1
ATOM 3140 C CA . ASP C 2 2 ? 30.582 -10.238 -6.022 1.00 88.95 373 ASP K CA 1
ATOM 3141 C C . ASP C 2 2 ? 29.866 -10.645 -7.307 1.00 80.37 373 ASP K C 1
ATOM 3142 O O . ASP C 2 2 ? 30.450 -11.278 -8.186 1.00 82.09 373 ASP K O 1
ATOM 3147 N N . ILE C 2 3 ? 28.595 -10.272 -7.410 1.00 71.72 374 ILE K N 1
ATOM 3148 C CA . ILE C 2 3 ? 27.781 -10.640 -8.560 1.00 62.59 374 ILE K CA 1
ATOM 3149 C C . ILE C 2 3 ? 28.279 -9.959 -9.829 1.00 62.10 374 ILE K C 1
ATOM 3150 O O . ILE C 2 3 ? 28.223 -8.736 -9.945 1.00 57.90 374 ILE K O 1
ATOM 3155 N N . PRO C 2 4 ? 28.762 -10.758 -10.790 1.00 60.96 375 PRO K N 1
ATOM 3156 C CA . PRO C 2 4 ? 29.336 -10.248 -12.039 1.00 60.48 375 PRO K CA 1
ATOM 3157 C C . PRO C 2 4 ? 28.272 -9.614 -12.926 1.00 59.67 375 PRO K C 1
ATOM 3158 O O . PRO C 2 4 ? 27.148 -10.113 -12.995 1.00 60.75 375 PRO K O 1
ATOM 3162 N N . ALA C 2 5 ? 28.629 -8.520 -13.590 1.00 49.12 376 ALA K N 1
ATOM 3163 C CA . ALA C 2 5 ? 27.722 -7.847 -14.509 1.00 40.10 376 ALA K CA 1
ATOM 3164 C C . ALA C 2 5 ? 28.261 -7.943 -15.930 1.00 46.42 376 ALA K C 1
ATOM 3165 O O . ALA C 2 5 ? 29.287 -7.345 -16.256 1.00 56.98 376 ALA K O 1
ATOM 3167 N N . PHE C 2 6 ? 27.567 -8.706 -16.769 1.00 36.59 377 PHE K N 1
ATOM 3168 C CA . PHE C 2 6 ? 27.998 -8.915 -18.146 1.00 29.18 377 PHE K CA 1
ATOM 3169 C C . PHE C 2 6 ? 28.253 -7.587 -18.851 1.00 32.46 377 PHE K C 1
ATOM 3170 O O . PHE C 2 6 ? 29.303 -7.392 -19.462 1.00 37.02 377 PHE K O 1
ATOM 3178 N N . LEU C 2 7 ? 27.289 -6.677 -18.760 1.00 57.24 378 LEU K N 1
ATOM 3179 C CA . LEU C 2 7 ? 27.434 -5.356 -19.359 1.00 63.87 378 LEU K CA 1
ATOM 3180 C C . LEU C 2 7 ? 28.267 -4.427 -18.488 1.00 73.07 378 LEU K C 1
ATOM 3181 O O . LEU C 2 7 ? 28.022 -4.292 -17.290 1.00 71.36 378 LEU K O 1
ATOM 3186 N N . ARG C 2 8 ? 29.253 -3.785 -19.103 1.00 82.16 379 ARG K N 1
ATOM 3187 C CA . ARG C 2 8 ? 30.068 -2.799 -18.411 1.00 93.81 379 ARG K CA 1
ATOM 3188 C C . ARG C 2 8 ? 29.651 -1.394 -18.816 1.00 99.89 379 ARG K C 1
ATOM 3189 O O . ARG C 2 8 ? 29.469 -1.106 -19.999 1.00 100.76 379 ARG K O 1
ATOM 3197 N N . LYS C 2 9 ? 29.494 -0.517 -17.832 1.00 106.04 380 LYS K N 1
ATOM 3198 C CA . LYS C 2 9 ? 29.146 0.865 -18.123 1.00 112.42 380 LYS K CA 1
ATOM 3199 C C . LYS C 2 9 ? 30.395 1.704 -18.347 1.00 121.22 380 LYS K C 1
ATOM 3200 O O . LYS C 2 9 ? 30.344 2.930 -18.262 1.00 122.62 380 LYS K O 1
ATOM 3206 N N . GLN C 2 10 ? 31.515 1.036 -18.619 1.00 127.56 381 GLN K N 1
ATOM 3207 C CA . GLN C 2 10 ? 32.727 1.715 -19.063 1.00 132.48 381 GLN K CA 1
ATOM 3208 C C . GLN C 2 10 ? 32.832 1.593 -20.582 1.00 136.98 381 GLN K C 1
ATOM 3209 O O . GLN C 2 10 ? 33.902 1.772 -21.167 1.00 138.75 381 GLN K O 1
ATOM 3215 N N . ALA C 2 11 ? 31.700 1.293 -21.210 1.00 136.33 382 ALA K N 1
ATOM 3216 C CA . ALA C 2 11 ? 31.634 1.110 -22.654 1.00 136.60 382 ALA K CA 1
ATOM 3217 C C . ALA C 2 11 ? 30.317 1.640 -23.206 1.00 137.76 382 ALA K C 1
ATOM 3218 O O . ALA C 2 11 ? 30.202 2.818 -23.544 1.00 138.98 382 ALA K O 1
#

Sequence (397 aa):
RNRREEILQSLALMLESSDGSQRITTAKLAASVGVSEAALYRHFPSKTRMFDSLIEFIEDSLITRINLILKDEKDTTARLRLIVLLILGFGERNPGLTRILTGHALMFEQDRLQGRINQLFERIEAQLRQVMREKKMREGEGYTLDETLLASQLLAFCEGMLSRFVRSEFKYRPTDDFDARWPLVAAQLQEKQTAKRNRREEILQSLALMLESSDGSQRITTAKLAASVGVSEAALYRHFPSKTRMFDSLIEFIEDSLITRINLILKDEKDTTARLRLIVLLILGFGERNPGLTRILTGHALMFEQDRLQGRINQLFERIEAQLRQVMREKKMREGEGYTLDETLLASQLLAFCEGMLSRFVRSEFKYRPTDDFDARWPLVAAQLQLDIPAFLRKQA

Radius of gyration: 22.41 Å; Cα contacts (8 Å, |Δi|>4): 457; chains: 3; bounding box: 66×37×62 Å

Nearest PDB structures (foldseek):
  5hsz-assembly1_A  TM=1.005E+00  e=2.028E-24  Klebsiella pneumoniae subsp. pneumoniae MGH 78578
  4gck-assembly1_D  TM=9.935E-01  e=7.034E-22  Klebsiella pneumoniae 342
  4gcl-assembly1_A  TM=9.888E-01  e=4.894E-22  Escherichia coli UTI89
  5hsz-assembly1_B  TM=9.903E-01  e=6.200E-21  Klebsiella pneumoniae subsp. pneumoniae MGH 78578
  5hbu-assembly1_D  TM=9.919E-01  e=6.788E-21  Escherichia coli K-12

Secondary structure (DSSP, 8-state):
-HHHHHHHHHHHHHHHSGGGGS---HHHHHHHTT--HHHHHHH-SSHHHHHHHHHHHHHHHHHHHHHHHHHH---HHHHHHHHHHHHHHHHHH-HHHHHHHTTSTTSSS-HHHHHHHHHHHHHHHHHHHHHHHTHHHHHS---SS-HHHHHHHHHHHHHHHHHHHHHTTT-S-TTTTHHHHHHHHHHH--/-TTTTTSSHHHHHHHHHHHHHHSHHHHS---HHHHHHHTT--HHHHHHH-S-STTTTHHHHHHHHHHHHHHHHHHHHH---HHHHHHHHHHHHHHHHHH-HHHHHHHTTSTTTTS-THHHHHHHHHHHHHHHHHHHHHHTHHHHHS---SS-HHHHHHHHHHHHHHHHHHHHHTTT-S-TTTTHHHHHHHHHTT--/-----SS-TT-

CATH classification: 1.10.357.10

Organism: Klebsiella pneumoniae subsp. pneumoniae (strain ATCC 700721 / MGH 78578) (NCBI:txid272620)

Solvent-accessible surface area: 17907 Å² total; per-residue (Å²): 220,119,74,101,70,86,0,9,27,16,0,2,96,16,3,65,47,101,66,1,32,69,118,4,40,21,54,110,0,2,73,71,23,68,25,68,77,70,30,0,97,213,48,2,78,45,14,14,140,0,2,26,39,0,0,92,52,0,40,83,5,0,27,64,40,0,69,94,7,30,137,121,50,91,67,1,50,30,8,0,70,50,0,1,41,0,2,0,4,0,0,46,125,6,25,2,2,0,14,0,5,16,3,8,0,6,20,36,19,104,85,136,0,39,29,71,0,24,120,5,6,54,142,1,5,43,45,2,53,96,3,1,114,43,28,110,148,115,88,51,122,22,25,123,48,85,28,63,16,0,0,3,3,1,0,0,7,1,6,0,2,0,6,33,2,9,20,23,122,41,162,45,118,0,34,35,102,12,112,36,6,15,70,10,2,28,37,7,18,79,159,165,97,83,10,85,133,97,95,76,80,77,4,13,102,20,0,28,105,19,3,56,49,84,23,5,38,92,106,7,52,55,48,131,1,1,84,65,25,66,67,70,78,77,29,5,132,177,44,17,52,47,34,27,123,4,0,13,35,10,4,87,99,0,38,67,14,2,14,69,95,0,71,101,24,25,150,113,48,103,70,0,58,26,3,0,70,68,0,0,60,20,5,0,13,5,0,41,154,36,24,1,8,0,22,0,4,10,3,10,8,8,12,37,11,100,78,105,0,41,33,92,0,31,106,6,9,96,128,4,6,37,30,0,64,75,1,1,137,36,29,138,147,96,92,55,128,28,20,121,59,88,46,67,22,0,0,3,3,0,0,5,6,0,6,0,2,1,10,18,4,8,20,20,144,41,156,64,122,0,34,44,94,9,107,44,9,10,70,4,0,24,42,3,15,96,96,110,25,27,39,25,43,138,212,139,109